Protein AF-0000000066611083 (afdb_homodimer)

Nearest PDB structures (foldseek):
  6bu6-assembly4_D  TM=9.508E-01  e=2.169E-50  Homo sapiens
  3op5-assembly1_A  TM=9.288E-01  e=1.811E-49  Homo sapiens
  6cnx-assembly4_D  TM=9.388E-01  e=3.991E-48  Homo sapiens
  3op5-assembly2_B  TM=9.155E-01  e=9.312E-49  Homo sapiens
  6cnx-assembly1_A  TM=9.307E-01  e=1.189E-47  Homo sapiens

Foldseek 3Di:
DDPDDDDDDDPPDPPQLPEDDDDDFQDWDAFPVRWIKTWHAWDDDDSFYTKTAMDGDDPDGRDPVRFKIKTKGFPPDQQVVQVVVLLVQQAAPVNQVVLCVVVVHPHAQEKHWDGWHWDDDPNTIMTMTMIGDFAQFQVVVCVVVVNADDPVVLVLVLVRVVRNLVRSVVSQKDQQEDARRQWTAHPVGRSHIHRHRSSLMDRQAVVHRGDDWDFDPVQACPYQLQQFALSSNRRTRDDSVRNVSSSVSRSCCNHPVGDPQVVCSVDSVSSSVVNVCVVPDPVVVVCVVPPPPPPPPPPPPD/DPPPPDPDDDPPDPPQLPEDDDDDFQDWDAFPVRWIKTWHAWDDDDSFYTKTQMDGDDPDGRDPVRFKIKTKGFPPDQQVVQVVVLLVQQAAPVNQVVLCVVVVHPHAQEKHWDGWHWDDDPRTIMTMTMIGDFAQFQVVVCVVVVNADDPVVLVLVLVRVVRNLVRSVVSQKDQQEDARRQWTAHPVGRSHIHRHRSSLMDRQAVVHRGDDFDFDPVQACPYQLQQFALSSNRRTRDDSVRNVSSSVSRSCCNHPVGDPQVVCSVDSVSSSVVNVCVVPDCVVVCCVVPPPPPDPPPPPPD

Organism: Homo sapiens (NCBI:txid9606)

Secondary structure (DSSP, 8-state):
---------------------PPPTT-EEE-TT--EEEEEEEEEE-SS-EEEEEEE--SSPPPTT-SEEEEEEETT-SHHHHHHHHHHHH--HHHHHHHHHHTT-S----PPEEEEEEEEETTEEEEEEEEE-EEEEHHHHHHHTTT---HHHHHHHHHHHHHHHHHHHHTTEE-S---GGGEEEESS-TT-EEE---TT-EESSGGG-PPP----GGGTT-S-TTT--HHHHTTPPP-HHHHHHHHHHHHHHHHHS--TTGGGTT-HHHHHHHHHHHHH--HHHHHHHS-GGGS-------/---------------------PPPTT-EEE-TT--EEEEEEEEEE-SS-EEEEEEE--SSPPPTT-SEEEEEEETT-SHHHHHHHHHHHH--HHHHHHHHHHHT-S----PPEEEEEEEEETTEEEEEEEEE-EEEEHHHHHHHTTT---HHHHHHHHHHHHHHHHHHHHTTEE-S---GGGEEEESS-TT-EEE---TT-EESSGGG-PPP----GGGTT-S-TTT--HHHHTTPPP-HHHHHHHHHHHHHHHHHS--TTGGGTT-HHHHHHHHHHHHH--HHHHHHHS-GGGS-------

pLDDT: mean 85.96, std 20.27, range [20.14, 98.5]

Solvent-accessible surface area (backbone atoms only — not comparable to full-atom values): 33162 Å² total; per-residue (Å²): 132,82,83,75,89,81,88,74,78,79,72,74,74,73,72,76,67,71,72,52,80,82,76,54,70,65,41,74,45,50,29,77,85,69,46,50,31,24,31,17,60,72,78,47,74,60,92,64,24,39,28,21,27,17,35,71,60,61,96,61,78,56,52,96,77,36,66,24,24,33,42,37,24,41,54,88,50,61,52,65,54,47,26,46,52,49,35,71,72,66,18,34,55,70,62,50,50,49,48,26,61,72,68,70,43,96,69,70,32,59,59,40,41,74,44,38,37,66,44,78,52,96,92,39,56,27,32,37,38,33,28,59,42,62,48,59,36,42,38,62,44,33,56,73,42,77,38,40,44,52,70,66,42,48,51,23,50,51,49,42,50,47,55,36,49,49,51,40,44,75,65,29,29,33,50,49,54,72,45,47,73,32,27,25,20,31,59,90,47,67,54,39,59,26,57,52,75,42,56,60,39,37,69,37,24,63,94,75,45,67,64,75,89,47,72,31,81,91,41,44,46,49,58,48,74,93,37,38,28,68,55,22,42,51,12,22,72,63,37,68,63,37,41,51,49,14,48,50,47,49,50,47,22,37,62,66,52,55,57,94,52,64,87,43,67,90,38,61,65,58,37,41,50,52,52,50,47,37,53,69,50,36,55,64,52,48,45,67,65,41,41,85,86,71,46,83,73,76,75,74,81,124,131,84,80,76,78,80,81,77,79,76,74,75,74,73,74,76,65,71,72,51,80,81,76,53,70,65,40,74,45,50,28,77,86,68,48,51,31,24,32,18,60,74,77,44,75,60,89,64,24,40,29,22,30,16,34,71,58,59,96,62,80,55,51,96,78,36,65,24,24,32,43,38,25,42,54,89,50,60,51,66,55,48,26,44,54,50,34,72,72,68,18,33,56,68,62,51,52,50,48,25,61,72,67,68,43,96,69,70,31,59,62,39,41,75,44,39,35,66,45,79,54,98,92,39,55,26,32,37,37,33,29,60,42,63,48,58,38,42,37,63,45,33,55,73,44,76,37,43,46,52,70,66,44,49,51,22,50,50,50,42,50,47,55,36,49,49,52,40,46,76,66,28,28,33,48,50,54,73,46,47,73,32,27,26,18,33,57,90,46,68,54,39,60,26,56,53,76,42,55,59,38,38,70,37,26,64,95,75,45,66,64,74,90,47,72,32,83,91,42,43,46,48,58,48,74,92,37,37,28,67,54,21,42,50,11,23,72,64,38,68,63,38,43,50,49,15,48,50,46,47,51,48,23,37,62,66,51,54,58,94,51,65,88,45,66,90,37,62,64,58,38,41,52,50,54,50,46,37,53,68,50,34,55,64,51,48,46,67,64,39,42,85,85,70,46,81,73,75,74,73,81,123

Sequence (604 aa):
MPRVKAAQAGRQSSAKRHLAEQFAVGEIITDMAKKEWKVGLPIGQGGFGCIYLADMNSSESVGSDAPCVVKVEPSDNGPLFTELKFYQRAAKPEQIQKWIRTRKLKYLGVPKYWGSGLHDKNGKSYRFMIMDRFGSDLQKIYEANAKRFSRKTVLQLSLRILDILEYIHEHEYVHGDIKASNLLLNYKNPDQVYLVDYGLAYRYCPEGVHKEYKEDPKRCHDGTIEFTSIDAHNGVAPSRRGDLEILGYCMIQWLTGHLPWEDNLKDPKYVRDSKIRYRENIASLMDKCFPEKNKPEAKERNMPRVKAAQAGRQSSAKRHLAEQFAVGEIITDMAKKEWKVGLPIGQGGFGCIYLADMNSSESVGSDAPCVVKVEPSDNGPLFTELKFYQRAAKPEQIQKWIRTRKLKYLGVPKYWGSGLHDKNGKSYRFMIMDRFGSDLQKIYEANAKRFSRKTVLQLSLRILDILEYIHEHEYVHGDIKASNLLLNYKNPDQVYLVDYGLAYRYCPEGVHKEYKEDPKRCHDGTIEFTSIDAHNGVAPSRRGDLEILGYCMIQWLTGHLPWEDNLKDPKYVRDSKIRYRENIASLMDKCFPEKNKPEAKERN

Structure (mmCIF, N/CA/C/O backbone):
data_AF-0000000066611083-model_v1
#
loop_
_entity.id
_entity.type
_entity.pdbx_description
1 polymer 'Serine/threonine-protein kinase VRK1'
#
loop_
_atom_site.group_PDB
_atom_site.id
_atom_site.type_symbol
_atom_site.label_atom_id
_atom_site.label_alt_id
_atom_site.label_comp_id
_atom_site.label_asym_id
_atom_site.label_entity_id
_atom_site.label_seq_id
_atom_site.pdbx_PDB_ins_code
_atom_site.Cartn_x
_atom_site.Cartn_y
_atom_site.Cartn_z
_atom_site.occupancy
_atom_site.B_iso_or_equiv
_atom_site.auth_seq_id
_atom_site.auth_comp_id
_atom_site.auth_asym_id
_atom_site.auth_atom_id
_atom_site.pdbx_PDB_model_num
ATOM 1 N N . MET A 1 1 ? 18.531 -20.719 46.531 1 24 1 MET A N 1
ATOM 2 C CA . MET A 1 1 ? 19.359 -21.5 45.625 1 24 1 MET A CA 1
ATOM 3 C C . MET A 1 1 ? 18.688 -21.672 44.25 1 24 1 MET A C 1
ATOM 5 O O . MET A 1 1 ? 17.641 -22.312 44.156 1 24 1 MET A O 1
ATOM 9 N N . PRO A 1 2 ? 18.594 -20.672 43.375 1 23.06 2 PRO A N 1
ATOM 10 C CA . PRO A 1 2 ? 17.469 -20.391 42.469 1 23.06 2 PRO A CA 1
ATOM 11 C C . PRO A 1 2 ? 17.391 -21.359 41.281 1 23.06 2 PRO A C 1
ATOM 13 O O . PRO A 1 2 ? 18.438 -21.688 40.688 1 23.06 2 PRO A O 1
ATOM 16 N N . ARG A 1 3 ? 16.469 -22.359 41.281 1 24.91 3 ARG A N 1
ATOM 17 C CA . ARG A 1 3 ? 16.281 -23.531 40.438 1 24.91 3 ARG A CA 1
ATOM 18 C C . ARG A 1 3 ? 16.25 -23.156 38.969 1 24.91 3 ARG A C 1
ATOM 20 O O . ARG A 1 3 ? 15.453 -22.312 38.562 1 24.91 3 ARG A O 1
ATOM 27 N N . VAL A 1 4 ? 17.328 -23.125 38.219 1 25.56 4 VAL A N 1
ATOM 28 C CA . VAL A 1 4 ? 17.75 -22.922 36.844 1 25.56 4 VAL A CA 1
ATOM 29 C C . VAL A 1 4 ? 16.875 -23.75 35.906 1 25.56 4 VAL A C 1
ATOM 31 O O . VAL A 1 4 ? 16.734 -24.969 36.094 1 25.56 4 VAL A O 1
ATOM 34 N N . LYS A 1 5 ? 15.773 -23.156 35.344 1 24.45 5 LYS A N 1
ATOM 35 C CA . LYS A 1 5 ? 14.734 -23.797 34.531 1 24.45 5 LYS A CA 1
ATOM 36 C C . LYS A 1 5 ? 15.328 -24.859 33.625 1 24.45 5 LYS A C 1
ATOM 38 O O . LYS A 1 5 ? 16.344 -24.625 32.969 1 24.45 5 LYS A O 1
ATOM 43 N N . ALA A 1 6 ? 14.992 -26.25 33.656 1 24.59 6 ALA A N 1
ATOM 44 C CA . ALA A 1 6 ? 14.812 -27.625 33.188 1 24.59 6 ALA A CA 1
ATOM 45 C C . ALA A 1 6 ? 14.461 -27.672 31.719 1 24.59 6 ALA A C 1
ATOM 47 O O . ALA A 1 6 ? 13.68 -26.844 31.234 1 24.59 6 ALA A O 1
ATOM 48 N N . ALA A 1 7 ? 15.094 -28.5 30.781 1 29.45 7 ALA A N 1
ATOM 49 C CA . ALA A 1 7 ? 15.508 -29.094 29.516 1 29.45 7 ALA A CA 1
ATOM 50 C C . ALA A 1 7 ? 14.312 -29.672 28.766 1 29.45 7 ALA A C 1
ATOM 52 O O . ALA A 1 7 ? 13.805 -30.734 29.141 1 29.45 7 ALA A O 1
ATOM 53 N N . GLN A 1 8 ? 13.297 -28.859 28.406 1 24.3 8 GLN A N 1
ATOM 54 C CA . GLN A 1 8 ? 11.883 -29.125 28.188 1 24.3 8 GLN A CA 1
ATOM 55 C C . GLN A 1 8 ? 11.695 -30.375 27.328 1 24.3 8 GLN A C 1
ATOM 57 O O . GLN A 1 8 ? 12.602 -30.781 26.594 1 24.3 8 GLN A O 1
ATOM 62 N N . ALA A 1 9 ? 10.633 -31.156 27.391 1 26.11 9 ALA A N 1
ATOM 63 C CA . ALA A 1 9 ? 10.07 -32.406 26.906 1 26.11 9 ALA A CA 1
ATOM 64 C C . ALA A 1 9 ? 10.133 -32.5 25.391 1 26.11 9 ALA A C 1
ATOM 66 O O . ALA A 1 9 ? 10.055 -31.484 24.703 1 26.11 9 ALA A O 1
ATOM 67 N N . GLY A 1 10 ? 10.633 -33.562 24.812 1 25.47 10 GLY A N 1
ATOM 68 C CA . GLY A 1 10 ? 10.875 -34.031 23.453 1 25.47 10 GLY A CA 1
ATOM 69 C C . GLY A 1 10 ? 9.773 -33.625 22.484 1 25.47 10 GLY A C 1
ATOM 70 O O . GLY A 1 10 ? 8.625 -34.031 22.656 1 25.47 10 GLY A O 1
ATOM 71 N N . ARG A 1 11 ? 9.664 -32.438 22.125 1 31.27 11 ARG A N 1
ATOM 72 C CA . ARG A 1 11 ? 8.711 -32.094 21.078 1 31.27 11 ARG A CA 1
ATOM 73 C C . ARG A 1 11 ? 8.508 -33.25 20.109 1 31.27 11 ARG A C 1
ATOM 75 O O . ARG A 1 11 ? 9.477 -33.812 19.594 1 31.27 11 ARG A O 1
ATOM 82 N N . GLN A 1 12 ? 7.441 -34.031 20.312 1 28.58 12 GLN A N 1
ATOM 83 C CA . GLN A 1 12 ? 7.07 -35.156 19.453 1 28.58 12 GLN A CA 1
ATOM 84 C C . GLN A 1 12 ? 7.48 -34.875 18 1 28.58 12 GLN A C 1
ATOM 86 O O . GLN A 1 12 ? 7.441 -33.75 17.547 1 28.58 12 GLN A O 1
ATOM 91 N N . SER A 1 13 ? 8.398 -35.562 17.359 1 31.08 13 SER A N 1
ATOM 92 C CA . SER A 1 13 ? 8.797 -35.719 15.961 1 31.08 13 SER A CA 1
ATOM 93 C C . SER A 1 13 ? 7.637 -35.406 15.016 1 31.08 13 SER A C 1
ATOM 95 O O . SER A 1 13 ? 6.543 -35.969 15.172 1 31.08 13 SER A O 1
ATOM 97 N N . SER A 1 14 ? 7.441 -34.188 14.648 1 35.97 14 SER A N 1
ATOM 98 C CA . SER A 1 14 ? 6.504 -33.844 13.578 1 35.97 14 SER A CA 1
ATOM 99 C C . SER A 1 14 ? 6.332 -35.031 12.617 1 35.97 14 SER A C 1
ATOM 101 O O . SER A 1 14 ? 7.309 -35.688 12.242 1 35.97 14 SER A O 1
ATOM 103 N N . ALA A 1 15 ? 5.27 -35.812 12.656 1 37.72 15 ALA A N 1
ATOM 104 C CA . ALA A 1 15 ? 4.922 -36.906 11.75 1 37.72 15 ALA A CA 1
ATOM 105 C C . ALA A 1 15 ? 5.508 -36.656 10.359 1 37.72 15 ALA A C 1
ATOM 107 O O . ALA A 1 15 ? 5.5 -35.531 9.852 1 37.72 15 ALA A O 1
ATOM 108 N N . LYS A 1 16 ? 6.484 -37.375 9.898 1 39.91 16 LYS A N 1
ATOM 109 C CA . LYS A 1 16 ? 6.992 -37.562 8.539 1 39.91 16 LYS A CA 1
ATOM 110 C C . LYS A 1 16 ? 5.922 -37.219 7.504 1 39.91 16 LYS A C 1
ATOM 112 O O . LYS A 1 16 ? 4.926 -37.938 7.379 1 39.91 16 LYS A O 1
ATOM 117 N N . ARG A 1 17 ? 5.582 -35.969 7.379 1 47.53 17 ARG A N 1
ATOM 118 C CA . ARG A 1 17 ? 4.727 -35.562 6.266 1 47.53 17 ARG A CA 1
ATOM 119 C C . ARG A 1 17 ? 5.051 -36.375 5.012 1 47.53 17 ARG A C 1
ATOM 121 O O . ARG A 1 17 ? 6.195 -36.406 4.562 1 47.53 17 ARG A O 1
ATOM 128 N N . HIS A 1 18 ? 4.504 -37.562 4.945 1 48.75 18 HIS A N 1
ATOM 129 C CA . HIS A 1 18 ? 4.703 -38.5 3.863 1 48.75 18 HIS A CA 1
ATOM 130 C C . HIS A 1 18 ? 4.652 -37.812 2.502 1 48.75 18 HIS A C 1
ATOM 132 O O . HIS A 1 18 ? 3.74 -37.031 2.23 1 48.75 18 HIS A O 1
ATOM 138 N N . LEU A 1 19 ? 5.863 -37.562 1.979 1 54.25 19 LEU A N 1
ATOM 139 C CA . LEU A 1 19 ? 5.953 -37.156 0.579 1 54.25 19 LEU A CA 1
ATOM 140 C C . LEU A 1 19 ? 4.945 -37.938 -0.268 1 54.25 19 LEU A C 1
ATOM 142 O O . LEU A 1 19 ? 4.727 -39.125 -0.052 1 54.25 19 LEU A O 1
ATOM 146 N N . ALA A 1 20 ? 4.016 -37.188 -0.896 1 61.66 20 ALA A N 1
ATOM 147 C CA . ALA A 1 20 ? 3.033 -37.75 -1.824 1 61.66 20 ALA A CA 1
ATOM 148 C C . ALA A 1 20 ? 3.68 -38.719 -2.789 1 61.66 20 ALA A C 1
ATOM 150 O O . ALA A 1 20 ? 4.859 -38.594 -3.129 1 61.66 20 ALA A O 1
ATOM 151 N N . GLU A 1 21 ? 3.158 -39.875 -2.814 1 75.12 21 GLU A N 1
ATOM 152 C CA . GLU A 1 21 ? 3.445 -40.75 -3.945 1 75.12 21 GLU A CA 1
ATOM 153 C C . GLU A 1 21 ? 3.512 -39.969 -5.25 1 75.12 21 GLU A C 1
ATOM 155 O O . GLU A 1 21 ? 2.762 -39 -5.445 1 75.12 21 GLU A O 1
ATOM 160 N N . GLN A 1 22 ? 4.551 -40.281 -6.07 1 85.19 22 GLN A N 1
ATOM 161 C CA . GLN A 1 22 ? 4.711 -39.625 -7.355 1 85.19 22 GLN A CA 1
ATOM 162 C C . GLN A 1 22 ? 3.682 -40.125 -8.367 1 85.19 22 GLN A C 1
ATOM 164 O O . GLN A 1 22 ? 3.4 -41.312 -8.438 1 85.19 22 GLN A O 1
ATOM 169 N N . PHE A 1 23 ? 3.057 -39.25 -8.992 1 92.38 23 PHE A N 1
ATOM 170 C CA . PHE A 1 23 ? 2.141 -39.594 -10.07 1 92.38 23 PHE A CA 1
ATOM 171 C C . PHE A 1 23 ? 2.912 -39.938 -11.336 1 92.38 23 PHE A C 1
ATOM 173 O O . PHE A 1 23 ? 3.928 -39.312 -11.648 1 92.38 23 PHE A O 1
ATOM 180 N N . ALA A 1 24 ? 2.426 -40.938 -12 1 92.38 24 ALA A N 1
ATOM 181 C CA . ALA A 1 24 ? 3.088 -41.375 -13.227 1 92.38 24 ALA A CA 1
ATOM 182 C C . ALA A 1 24 ? 2.768 -40.438 -14.383 1 92.38 24 ALA A C 1
ATOM 184 O O . ALA A 1 24 ? 1.647 -39.938 -14.492 1 92.38 24 ALA A O 1
ATOM 185 N N . VAL A 1 25 ? 3.781 -40.281 -15.227 1 95.06 25 VAL A N 1
ATOM 186 C CA . VAL A 1 25 ? 3.535 -39.562 -16.469 1 95.06 25 VAL A CA 1
ATOM 187 C C . VAL A 1 25 ? 2.422 -40.281 -17.25 1 95.06 25 VAL A C 1
ATOM 189 O O . VAL A 1 25 ? 2.432 -41.5 -17.406 1 95.06 25 VAL A O 1
ATOM 192 N N . GLY A 1 26 ? 1.45 -39.469 -17.672 1 96.06 26 GLY A N 1
ATOM 193 C CA . GLY A 1 26 ? 0.343 -40 -18.422 1 96.06 26 GLY A CA 1
ATOM 194 C C . GLY A 1 26 ? -0.871 -40.312 -17.578 1 96.06 26 GLY A C 1
ATOM 195 O O . GLY A 1 26 ? -1.943 -40.625 -18.094 1 96.06 26 GLY A O 1
ATOM 196 N N . GLU A 1 27 ? -0.659 -40.25 -16.281 1 95.75 27 GLU A N 1
ATOM 197 C CA . GLU A 1 27 ? -1.79 -40.5 -15.391 1 95.75 27 GLU A CA 1
ATOM 198 C C . GLU A 1 27 ? -2.912 -39.469 -15.641 1 95.75 27 GLU A C 1
ATOM 200 O O . GLU A 1 27 ? -2.656 -38.312 -15.852 1 95.75 27 GLU A O 1
ATOM 205 N N . ILE A 1 28 ? -4.133 -40.031 -15.68 1 97.19 28 ILE A N 1
ATOM 206 C CA . ILE A 1 28 ? -5.289 -39.188 -15.953 1 97.19 28 ILE A CA 1
ATOM 207 C C . ILE A 1 28 ? -6.012 -38.875 -14.641 1 97.19 28 ILE A C 1
ATOM 209 O O . ILE A 1 28 ? -6.297 -39.75 -13.844 1 97.19 28 ILE A O 1
ATOM 213 N N . ILE A 1 29 ? -6.281 -37.625 -14.406 1 96.94 29 ILE A N 1
ATOM 214 C CA . ILE A 1 29 ? -7.047 -37.188 -13.242 1 96.94 29 ILE A CA 1
ATOM 215 C C . ILE A 1 29 ? -8.266 -36.406 -13.695 1 96.94 29 ILE A C 1
ATOM 217 O O . ILE A 1 29 ? -8.227 -35.719 -14.727 1 96.94 29 ILE A O 1
ATOM 221 N N . THR A 1 30 ? -9.312 -36.469 -12.945 1 97.94 30 THR A N 1
ATOM 222 C CA . THR A 1 30 ? -10.578 -35.812 -13.297 1 97.94 30 THR A CA 1
ATOM 223 C C . THR A 1 30 ? -10.961 -34.781 -12.25 1 97.94 30 THR A C 1
ATOM 225 O O . THR A 1 30 ? -10.992 -35.062 -11.055 1 97.94 30 THR A O 1
ATOM 228 N N . ASP A 1 31 ? -11.203 -33.625 -12.742 1 97.69 31 ASP A N 1
ATOM 229 C CA . ASP A 1 31 ? -11.516 -32.562 -11.789 1 97.69 31 ASP A CA 1
ATOM 230 C C . ASP A 1 31 ? -13 -32.531 -11.445 1 97.69 31 ASP A C 1
ATOM 232 O O . ASP A 1 31 ? -13.758 -33.406 -11.898 1 97.69 31 ASP A O 1
ATOM 236 N N . MET A 1 32 ? -13.477 -31.609 -10.625 1 96.19 32 MET A N 1
ATOM 237 C CA . MET A 1 32 ? -14.844 -31.547 -10.109 1 96.19 32 MET A CA 1
ATOM 238 C C . MET A 1 32 ? -15.836 -31.234 -11.219 1 96.19 32 MET A C 1
ATOM 240 O O . MET A 1 32 ? -17.031 -31.516 -11.102 1 96.19 32 MET A O 1
ATOM 244 N N . ALA A 1 33 ? -15.383 -30.609 -12.273 1 95.88 33 ALA A N 1
ATOM 245 C CA . ALA A 1 33 ? -16.234 -30.297 -13.422 1 95.88 33 ALA A CA 1
ATOM 246 C C . ALA A 1 33 ? -16.219 -31.438 -14.438 1 95.88 33 ALA A C 1
ATOM 248 O O . ALA A 1 33 ? -16.688 -31.266 -15.57 1 95.88 33 ALA A O 1
ATOM 249 N N . LYS A 1 34 ? -15.547 -32.5 -14.125 1 96.31 34 LYS A N 1
ATOM 250 C CA . LYS A 1 34 ? -15.5 -33.75 -14.922 1 96.31 34 LYS A CA 1
ATOM 251 C C . LYS A 1 34 ? -14.57 -33.562 -16.125 1 96.31 34 LYS A C 1
ATOM 253 O O . LYS A 1 34 ? -14.68 -34.312 -17.109 1 96.31 34 LYS A O 1
ATOM 258 N N . LYS A 1 35 ? -13.773 -32.594 -16.047 1 96.75 35 LYS A N 1
ATOM 259 C CA . LYS A 1 35 ? -12.719 -32.469 -17.047 1 96.75 35 LYS A CA 1
ATOM 260 C C . LYS A 1 35 ? -11.539 -33.375 -16.734 1 96.75 35 LYS A C 1
ATOM 262 O O . LYS A 1 35 ? -11.148 -33.5 -15.57 1 96.75 35 LYS A O 1
ATOM 267 N N . GLU A 1 36 ? -11.031 -34 -17.797 1 97.75 36 GLU A N 1
ATOM 268 C CA . GLU A 1 36 ? -9.898 -34.906 -17.625 1 97.75 36 GLU A CA 1
ATOM 269 C C . GLU A 1 36 ? -8.578 -34.219 -17.953 1 97.75 36 GLU A C 1
ATOM 271 O O . GLU A 1 36 ? -8.477 -33.531 -18.969 1 97.75 36 GLU A O 1
ATOM 276 N N . TRP A 1 37 ? -7.664 -34.406 -17.094 1 97.75 37 TRP A N 1
ATOM 277 C CA . TRP A 1 37 ? -6.324 -33.875 -17.25 1 97.75 37 TRP A CA 1
ATOM 278 C C . TRP A 1 37 ? -5.277 -34.969 -17.25 1 97.75 37 TRP A C 1
ATOM 280 O O . TRP A 1 37 ? -5.422 -35.969 -16.562 1 97.75 37 TRP A O 1
ATOM 290 N N . LYS A 1 38 ? -4.242 -34.75 -18.031 1 98.06 38 LYS A N 1
ATOM 291 C CA . LYS A 1 38 ? -3.115 -35.656 -18.094 1 98.06 38 LYS A CA 1
ATOM 292 C C . LYS A 1 38 ? -1.892 -35.094 -17.391 1 98.06 38 LYS A C 1
ATOM 294 O O . LYS A 1 38 ? -1.544 -33.938 -17.594 1 98.06 38 LYS A O 1
ATOM 299 N N . VAL A 1 39 ? -1.293 -35.938 -16.594 1 97.12 39 VAL A N 1
ATOM 300 C CA . VAL A 1 39 ? -0.137 -35.531 -15.797 1 97.12 39 VAL A CA 1
ATOM 301 C C . VAL A 1 39 ? 1.141 -35.75 -16.609 1 97.12 39 VAL A C 1
ATOM 303 O O . VAL A 1 39 ? 1.299 -36.75 -17.281 1 97.12 39 VAL A O 1
ATOM 306 N N . GLY A 1 40 ? 1.99 -34.719 -16.562 1 96.81 40 GLY A N 1
ATOM 307 C CA . GLY A 1 40 ? 3.291 -34.781 -17.203 1 96.81 40 GLY A CA 1
ATOM 308 C C . GLY A 1 40 ? 4.438 -34.938 -16.219 1 96.81 40 GLY A C 1
ATOM 309 O O . GLY A 1 40 ? 4.285 -35.562 -15.172 1 96.81 40 GLY A O 1
ATOM 310 N N . LEU A 1 41 ? 5.621 -34.5 -16.625 1 95.5 41 LEU A N 1
ATOM 311 C CA . LEU A 1 41 ? 6.828 -34.594 -15.805 1 95.5 41 LEU A CA 1
ATOM 312 C C . LEU A 1 41 ? 6.73 -33.688 -14.578 1 95.5 41 LEU A C 1
ATOM 314 O O . LEU A 1 41 ? 6.172 -32.594 -14.648 1 95.5 41 LEU A O 1
ATOM 318 N N . PRO A 1 42 ? 7.27 -34.156 -13.469 1 94.25 42 PRO A N 1
ATOM 319 C CA . PRO A 1 42 ? 7.348 -33.281 -12.289 1 94.25 42 PRO A CA 1
ATOM 320 C C . PRO A 1 42 ? 8.289 -32.094 -12.492 1 94.25 42 PRO A C 1
ATOM 322 O O . PRO A 1 42 ? 9.359 -32.25 -13.094 1 94.25 42 PRO A O 1
ATOM 325 N N . ILE A 1 43 ? 7.891 -30.938 -12.078 1 92.19 43 ILE A N 1
ATOM 326 C CA . ILE A 1 43 ? 8.742 -29.766 -12.258 1 92.19 43 ILE A CA 1
ATOM 327 C C . ILE A 1 43 ? 9.055 -29.141 -10.906 1 92.19 43 ILE A C 1
ATOM 329 O O . ILE A 1 43 ? 9.805 -28.156 -10.828 1 92.19 43 ILE A O 1
ATOM 333 N N . GLY A 1 44 ? 8.484 -29.578 -9.883 1 87.44 44 GLY A N 1
ATOM 334 C CA . GLY A 1 44 ? 8.758 -29.062 -8.547 1 87.44 44 GLY A CA 1
ATOM 335 C C . GLY A 1 44 ? 8.281 -29.984 -7.441 1 87.44 44 GLY A C 1
ATOM 336 O O . GLY A 1 44 ? 7.363 -30.781 -7.645 1 87.44 44 GLY A O 1
ATOM 337 N N . GLN A 1 45 ? 9.055 -29.906 -6.363 1 82.38 45 GLN A N 1
ATOM 338 C CA . GLN A 1 45 ? 8.688 -30.672 -5.176 1 82.38 45 GLN A CA 1
ATOM 339 C C . GLN A 1 45 ? 8.836 -29.828 -3.912 1 82.38 45 GLN A C 1
ATOM 341 O O . GLN A 1 45 ? 9.828 -29.125 -3.74 1 82.38 45 GLN A O 1
ATOM 346 N N . GLY A 1 46 ? 7.668 -29.562 -3.289 1 68.81 46 GLY A N 1
ATOM 347 C CA . GLY A 1 46 ? 7.777 -28.875 -2.012 1 68.81 46 GLY A CA 1
ATOM 348 C C . GLY A 1 46 ? 7.461 -29.766 -0.827 1 68.81 46 GLY A C 1
ATOM 349 O O . GLY A 1 46 ? 7.34 -30.984 -0.979 1 68.81 46 GLY A O 1
ATOM 350 N N . GLY A 1 47 ? 7.441 -29.203 0.453 1 62.84 47 GLY A N 1
ATOM 351 C CA . GLY A 1 47 ? 7.207 -29.938 1.688 1 62.84 47 GLY A CA 1
ATOM 352 C C . GLY A 1 47 ? 5.836 -30.578 1.75 1 62.84 47 GLY A C 1
ATOM 353 O O . GLY A 1 47 ? 5.633 -31.547 2.488 1 62.84 47 GLY A O 1
ATOM 354 N N . PHE A 1 48 ? 4.965 -30.125 0.865 1 68.06 48 PHE A N 1
ATOM 355 C CA . PHE A 1 48 ? 3.602 -30.609 1.048 1 68.06 48 PHE A CA 1
ATOM 356 C C . PHE A 1 48 ? 3.15 -31.422 -0.158 1 68.06 48 PHE A C 1
ATOM 358 O O . PHE A 1 48 ? 2.137 -32.125 -0.098 1 68.06 48 PHE A O 1
ATOM 365 N N . GLY A 1 49 ? 3.863 -31.25 -1.255 1 81.62 49 GLY A N 1
ATOM 366 C CA . GLY A 1 49 ? 3.422 -31.969 -2.434 1 81.62 49 GLY A CA 1
ATOM 367 C C . GLY A 1 49 ? 4.312 -31.75 -3.641 1 81.62 49 GLY A C 1
ATOM 368 O O . GLY A 1 49 ? 5.512 -31.5 -3.496 1 81.62 49 GLY A O 1
ATOM 369 N N . CYS A 1 50 ? 3.76 -32.188 -4.777 1 90.31 50 CYS A N 1
ATOM 370 C CA . CYS A 1 50 ? 4.508 -32.125 -6.027 1 90.31 50 CYS A CA 1
ATOM 371 C C . CYS A 1 50 ? 3.752 -31.312 -7.082 1 90.31 50 CYS A C 1
ATOM 373 O O . CYS A 1 50 ? 2.527 -31.203 -7.02 1 90.31 50 CYS A O 1
ATOM 375 N N . ILE A 1 51 ? 4.535 -30.75 -7.934 1 94.06 51 ILE A N 1
ATOM 376 C CA . ILE A 1 51 ? 3.986 -30.031 -9.07 1 94.06 51 ILE A CA 1
ATOM 377 C C . ILE A 1 51 ? 4.395 -30.719 -10.367 1 94.06 51 ILE A C 1
ATOM 379 O O . ILE A 1 51 ? 5.57 -31.031 -10.57 1 94.06 51 ILE A O 1
ATOM 383 N N . TYR A 1 52 ? 3.42 -30.984 -11.211 1 96.38 52 TYR A N 1
ATOM 384 C CA . TYR A 1 52 ? 3.656 -31.656 -12.484 1 96.38 52 TYR A CA 1
ATOM 385 C C . TYR A 1 52 ? 3.186 -30.781 -13.648 1 96.38 52 TYR A C 1
ATOM 387 O O . TYR A 1 52 ? 2.26 -29.984 -13.5 1 96.38 52 TYR A O 1
ATOM 395 N N . LEU A 1 53 ? 3.838 -30.969 -14.75 1 97 53 LEU A N 1
ATOM 396 C CA . LEU A 1 53 ? 3.227 -30.469 -15.977 1 97 53 LEU A CA 1
ATOM 397 C C . LEU A 1 53 ? 1.867 -31.109 -16.203 1 97 53 LEU A C 1
ATOM 399 O O . LEU A 1 53 ? 1.633 -32.25 -15.781 1 97 53 LEU A O 1
ATOM 403 N N . ALA A 1 54 ? 1.025 -30.375 -16.844 1 97.62 54 ALA A N 1
ATOM 404 C CA . ALA A 1 54 ? -0.307 -30.922 -17.094 1 97.62 54 ALA A CA 1
ATOM 405 C C . ALA A 1 54 ? -0.921 -30.328 -18.344 1 97.62 54 ALA A C 1
ATOM 407 O O . ALA A 1 54 ? -0.605 -29.188 -18.719 1 97.62 54 ALA A O 1
ATOM 408 N N . ASP A 1 55 ? -1.735 -31.078 -18.953 1 97 55 ASP A N 1
ATOM 409 C CA . ASP A 1 55 ? -2.535 -30.656 -20.094 1 97 55 ASP A CA 1
ATOM 410 C C . ASP A 1 55 ? -3.879 -31.375 -20.125 1 97 55 ASP A C 1
ATOM 412 O O . ASP A 1 55 ? -4.066 -32.375 -19.438 1 97 55 ASP A O 1
ATOM 416 N N . MET A 1 56 ? -4.805 -30.766 -20.875 1 95.12 56 MET A N 1
ATOM 417 C CA . MET A 1 56 ? -6.059 -31.484 -21.078 1 95.12 56 MET A CA 1
ATOM 418 C C . MET A 1 56 ? -5.812 -32.844 -21.703 1 95.12 56 MET A C 1
ATOM 420 O O . MET A 1 56 ? -4.957 -32.969 -22.594 1 95.12 56 MET A O 1
ATOM 424 N N . ASN A 1 57 ? -6.637 -33.719 -21.25 1 92.31 57 ASN A N 1
ATOM 425 C CA . ASN A 1 57 ? -6.438 -35.062 -21.766 1 92.31 57 ASN A CA 1
ATOM 426 C C . ASN A 1 57 ? -6.668 -35.125 -23.266 1 92.31 57 ASN A C 1
ATOM 428 O O . ASN A 1 57 ? -7.676 -34.625 -23.766 1 92.31 57 ASN A O 1
ATOM 432 N N . SER A 1 58 ? -5.699 -35.625 -23.891 1 88.69 58 SER A N 1
ATOM 433 C CA . SER A 1 58 ? -5.734 -35.875 -25.328 1 88.69 58 SER A CA 1
ATOM 434 C C . SER A 1 58 ? -4.895 -37.094 -25.703 1 88.69 58 SER A C 1
ATOM 436 O O . SER A 1 58 ? -4.391 -37.812 -24.828 1 88.69 58 SER A O 1
ATOM 438 N N . SER A 1 59 ? -4.859 -37.406 -26.969 1 86.62 59 SER A N 1
ATOM 439 C CA . SER A 1 59 ? -4.086 -38.562 -27.438 1 86.62 59 SER A CA 1
ATOM 440 C C . SER A 1 59 ? -2.588 -38.281 -27.312 1 86.62 59 SER A C 1
ATOM 442 O O . SER A 1 59 ? -1.789 -39.219 -27.297 1 86.62 59 SER A O 1
ATOM 444 N N . GLU A 1 60 ? -2.273 -37.156 -27.156 1 89.19 60 GLU A N 1
ATOM 445 C CA . GLU A 1 60 ? -0.86 -36.781 -27.109 1 89.19 60 GLU A CA 1
ATOM 446 C C . GLU A 1 60 ? -0.337 -36.781 -25.672 1 89.19 60 GLU A C 1
ATOM 448 O O . GLU A 1 60 ? -1.108 -36.594 -24.734 1 89.19 60 GLU A O 1
ATOM 453 N N . SER A 1 61 ? 0.949 -37.094 -25.625 1 91.44 61 SER A N 1
ATOM 454 C CA . SER A 1 61 ? 1.607 -36.938 -24.328 1 91.44 61 SER A CA 1
ATOM 455 C C . SER A 1 61 ? 1.742 -35.5 -23.922 1 91.44 61 SER A C 1
ATOM 457 O O . SER A 1 61 ? 1.718 -34.594 -24.781 1 91.44 61 SER A O 1
ATOM 459 N N . VAL A 1 62 ? 1.864 -35.281 -22.609 1 95.38 62 VAL A N 1
ATOM 460 C CA . VAL A 1 62 ? 2.064 -33.938 -22.094 1 95.38 62 VAL A CA 1
ATOM 461 C C . VAL A 1 62 ? 3.484 -33.469 -22.406 1 95.38 62 VAL A C 1
ATOM 463 O O . VAL A 1 62 ? 4.457 -34.094 -21.969 1 95.38 62 VAL A O 1
ATOM 466 N N . GLY A 1 63 ? 3.611 -32.438 -23.172 1 92.06 63 GLY A N 1
ATOM 467 C CA . GLY A 1 63 ? 4.91 -31.938 -23.594 1 92.06 63 GLY A CA 1
ATOM 468 C C . GLY A 1 63 ? 5.562 -31.047 -22.562 1 92.06 63 GLY A C 1
ATOM 469 O O . GLY A 1 63 ? 4.93 -30.641 -21.578 1 92.06 63 GLY A O 1
ATOM 470 N N . SER A 1 64 ? 6.852 -30.734 -22.844 1 91.62 64 SER A N 1
ATOM 471 C CA . SER A 1 64 ? 7.609 -29.828 -21.969 1 91.62 64 SER A CA 1
ATOM 472 C C . SER A 1 64 ? 7.059 -28.406 -22.031 1 91.62 64 SER A C 1
ATOM 474 O O . SER A 1 64 ? 7.34 -27.594 -21.141 1 91.62 64 SER A O 1
ATOM 476 N N . ASP A 1 65 ? 6.336 -28.094 -23 1 91.44 65 ASP A N 1
ATOM 477 C CA . ASP A 1 65 ? 5.773 -26.766 -23.172 1 91.44 65 ASP A CA 1
ATOM 478 C C . ASP A 1 65 ? 4.305 -26.719 -22.75 1 91.44 65 ASP A C 1
ATOM 480 O O . ASP A 1 65 ? 3.551 -25.859 -23.172 1 91.44 65 ASP A O 1
ATOM 484 N N . ALA A 1 66 ? 3.943 -27.703 -21.938 1 95.19 66 ALA A N 1
ATOM 485 C CA . ALA A 1 66 ? 2.562 -27.75 -21.453 1 95.19 66 ALA A CA 1
ATOM 486 C C . ALA A 1 66 ? 2.141 -26.422 -20.844 1 95.19 66 ALA A C 1
ATOM 488 O O . ALA A 1 66 ? 2.912 -25.781 -20.125 1 95.19 66 ALA A O 1
ATOM 489 N N . PRO A 1 67 ? 0.957 -25.984 -21.109 1 94.19 67 PRO A N 1
ATOM 490 C CA . PRO A 1 67 ? 0.506 -24.656 -20.672 1 94.19 67 PRO A CA 1
ATOM 491 C C . PRO A 1 67 ? 0.117 -24.625 -19.203 1 94.19 67 PRO A C 1
ATOM 493 O O . PRO A 1 67 ? 0.033 -23.547 -18.609 1 94.19 67 PRO A O 1
ATOM 496 N N . CYS A 1 68 ? -0.128 -25.828 -18.625 1 96.88 68 CYS A N 1
ATOM 497 C CA . CYS A 1 68 ? -0.626 -25.859 -17.25 1 96.88 68 CYS A CA 1
ATOM 498 C C . CYS A 1 68 ? 0.261 -26.734 -16.375 1 96.88 68 CYS A C 1
ATOM 500 O O . CYS A 1 68 ? 1.104 -27.484 -16.891 1 96.88 68 CYS A O 1
ATOM 502 N N . VAL A 1 69 ? 0.057 -26.547 -15.055 1 96.75 69 VAL A N 1
ATOM 503 C CA . VAL A 1 69 ? 0.642 -27.453 -14.062 1 96.75 69 VAL A CA 1
ATOM 504 C C . VAL A 1 69 ? -0.447 -27.953 -13.125 1 96.75 69 VAL A C 1
ATOM 506 O O . VAL A 1 69 ? -1.531 -27.375 -13.047 1 96.75 69 VAL A O 1
ATOM 509 N N . VAL A 1 70 ? -0.138 -29.047 -12.508 1 96.56 70 VAL A N 1
ATOM 510 C CA . VAL A 1 70 ? -1.005 -29.594 -11.461 1 96.56 70 VAL A CA 1
ATOM 511 C C . VAL A 1 70 ? -0.235 -29.672 -10.148 1 96.56 70 VAL A C 1
ATOM 513 O O . VAL A 1 70 ? 0.855 -30.25 -10.094 1 96.56 70 VAL A O 1
ATOM 516 N N . LYS A 1 71 ? -0.77 -29 -9.164 1 94.31 71 LYS A N 1
ATOM 517 C CA . LYS A 1 71 ? -0.278 -29.141 -7.797 1 94.31 71 LYS A CA 1
ATOM 518 C C . LYS A 1 71 ? -1.015 -30.25 -7.059 1 94.31 71 LYS A C 1
ATOM 520 O O . LYS A 1 71 ? -2.246 -30.266 -7.008 1 94.31 71 LYS A O 1
ATOM 525 N N . VAL A 1 72 ? -0.217 -31.188 -6.469 1 94.06 72 VAL A N 1
ATOM 526 C CA . VAL A 1 72 ? -0.816 -32.344 -5.828 1 94.06 72 VAL A CA 1
ATOM 527 C C . VAL A 1 72 ? -0.311 -32.469 -4.395 1 94.06 72 VAL A C 1
ATOM 529 O O . VAL A 1 72 ? 0.89 -32.344 -4.137 1 94.06 72 VAL A O 1
ATOM 532 N N . GLU A 1 73 ? -1.28 -32.656 -3.514 1 91.62 73 GLU A N 1
ATOM 533 C CA . GLU A 1 73 ? -0.948 -32.906 -2.113 1 91.62 73 GLU A CA 1
ATOM 534 C C . GLU A 1 73 ? -1.901 -33.938 -1.495 1 91.62 73 GLU A C 1
ATOM 536 O O . GLU A 1 73 ? -3.055 -34.031 -1.914 1 91.62 73 GLU A O 1
ATOM 541 N N . PRO A 1 74 ? -1.329 -34.625 -0.527 1 90.25 74 PRO A N 1
ATOM 542 C CA . PRO A 1 74 ? -2.273 -35.469 0.198 1 90.25 74 PRO A CA 1
ATOM 543 C C . PRO A 1 74 ? -3.475 -34.719 0.735 1 90.25 74 PRO A C 1
ATOM 545 O O . PRO A 1 74 ? -3.328 -33.562 1.189 1 90.25 74 PRO A O 1
ATOM 548 N N . SER A 1 75 ? -4.602 -35.344 0.727 1 88.88 75 SER A N 1
ATOM 549 C CA . SER A 1 75 ? -5.848 -34.656 1.04 1 88.88 75 SER A CA 1
ATOM 550 C C . SER A 1 75 ? -5.879 -34.188 2.494 1 88.88 75 SER A C 1
ATOM 552 O O . SER A 1 75 ? -6.57 -33.219 2.836 1 88.88 75 SER A O 1
ATOM 554 N N . ASP A 1 76 ? -5.133 -34.812 3.311 1 85.12 76 ASP A N 1
ATOM 555 C CA . ASP A 1 76 ? -5.152 -34.469 4.73 1 85.12 76 ASP A CA 1
ATOM 556 C C . ASP A 1 76 ? -4.254 -33.281 5.031 1 85.12 76 ASP A C 1
ATOM 558 O O . ASP A 1 76 ? -4.246 -32.781 6.152 1 85.12 76 ASP A O 1
ATOM 562 N N . ASN A 1 77 ? -3.523 -32.938 3.898 1 79.62 77 ASN A N 1
ATOM 563 C CA . ASN A 1 77 ? -2.662 -31.781 4.078 1 79.62 77 ASN A CA 1
ATOM 564 C C . ASN A 1 77 ? -3.453 -30.469 3.973 1 79.62 77 ASN A C 1
ATOM 566 O O . ASN A 1 77 ? -4.383 -30.375 3.168 1 79.62 77 ASN A O 1
ATOM 570 N N . GLY A 1 78 ? -3.117 -29.438 4.75 1 73.69 78 GLY A N 1
ATOM 571 C CA . GLY A 1 78 ? -3.869 -28.203 4.898 1 73.69 78 GLY A CA 1
ATOM 572 C C . GLY A 1 78 ? -3.475 -27.141 3.891 1 73.69 78 GLY A C 1
ATOM 573 O O . GLY A 1 78 ? -4.332 -26.422 3.373 1 73.69 78 GLY A O 1
ATOM 574 N N . PRO A 1 79 ? -2.34 -27.016 3.469 1 77.62 79 PRO A N 1
ATOM 575 C CA . PRO A 1 79 ? -1.916 -25.828 2.715 1 77.62 79 PRO A CA 1
ATOM 576 C C . PRO A 1 79 ? -2.604 -25.719 1.355 1 77.62 79 PRO A C 1
ATOM 578 O O . PRO A 1 79 ? -3.08 -24.641 0.986 1 77.62 79 PRO A O 1
ATOM 581 N N . LEU A 1 80 ? -2.691 -26.797 0.576 1 86.75 80 LEU A N 1
ATOM 582 C CA . LEU A 1 80 ? -3.34 -26.719 -0.729 1 86.75 80 LEU A CA 1
ATOM 583 C C . LEU A 1 80 ? -4.824 -26.406 -0.583 1 86.75 80 LEU A C 1
ATOM 585 O O . LEU A 1 80 ? -5.414 -25.766 -1.453 1 86.75 80 LEU A O 1
ATOM 589 N N . PHE A 1 81 ? -5.355 -26.844 0.532 1 86.25 81 PHE A N 1
ATOM 590 C CA . PHE A 1 81 ? -6.762 -26.547 0.783 1 86.25 81 PHE A CA 1
ATOM 591 C C . PHE A 1 81 ? -6.988 -25.047 0.867 1 86.25 81 PHE A C 1
ATOM 593 O O . PHE A 1 81 ? -7.922 -24.516 0.257 1 86.25 81 PHE A O 1
ATOM 600 N N . THR A 1 82 ? -6.16 -24.359 1.597 1 87.38 82 THR A N 1
ATOM 601 C CA . THR A 1 82 ? -6.277 -22.922 1.757 1 87.38 82 THR A CA 1
ATOM 602 C C . THR A 1 82 ? -6.082 -22.219 0.42 1 87.38 82 THR A C 1
ATOM 604 O O . THR A 1 82 ? -6.871 -21.344 0.054 1 87.38 82 THR A O 1
ATOM 607 N N . GLU A 1 83 ? -5.078 -22.562 -0.249 1 91.81 83 GLU A N 1
ATOM 608 C CA . GLU A 1 83 ? -4.773 -21.984 -1.555 1 91.81 83 GLU A CA 1
ATOM 609 C C . GLU A 1 83 ? -5.93 -22.203 -2.531 1 91.81 83 GLU A C 1
ATOM 611 O O . GLU A 1 83 ? -6.273 -21.281 -3.291 1 91.81 83 GLU A O 1
ATOM 616 N N . LEU A 1 84 ? -6.52 -23.328 -2.453 1 94.44 84 LEU A N 1
ATOM 617 C CA . LEU A 1 84 ? -7.609 -23.703 -3.354 1 94.44 84 LEU A CA 1
ATOM 618 C C . LEU A 1 84 ? -8.812 -22.781 -3.152 1 94.44 84 LEU A C 1
ATOM 620 O O . LEU A 1 84 ? -9.484 -22.422 -4.117 1 94.44 84 LEU A O 1
ATOM 624 N N . LYS A 1 85 ? -9.086 -22.406 -2.02 1 94.81 85 LYS A N 1
ATOM 625 C CA . LYS A 1 85 ? -10.227 -21.531 -1.737 1 94.81 85 LYS A CA 1
ATOM 626 C C . LYS A 1 85 ? -10.07 -20.172 -2.416 1 94.81 85 LYS A C 1
ATOM 628 O O . LYS A 1 85 ? -11.023 -19.656 -2.996 1 94.81 85 LYS A O 1
ATOM 633 N N . PHE A 1 86 ? -8.961 -19.688 -2.369 1 96.81 86 PHE A N 1
ATOM 634 C CA . PHE A 1 86 ? -8.703 -18.438 -3.062 1 96.81 86 PHE A CA 1
ATOM 635 C C . PHE A 1 86 ? -8.922 -18.594 -4.562 1 96.81 86 PHE A C 1
ATOM 637 O O . PHE A 1 86 ? -9.633 -17.797 -5.18 1 96.81 86 PHE A O 1
ATOM 644 N N . TYR A 1 87 ? -8.227 -19.578 -5.109 1 97.12 87 TYR A N 1
ATOM 645 C CA . TYR A 1 87 ? -8.258 -19.766 -6.555 1 97.12 87 TYR A CA 1
ATOM 646 C C . TYR A 1 87 ? -9.68 -20 -7.043 1 97.12 87 TYR A C 1
ATOM 648 O O . TYR A 1 87 ? -10.086 -19.453 -8.07 1 97.12 87 TYR A O 1
ATOM 656 N N . GLN A 1 88 ? -10.445 -20.734 -6.254 1 96.5 88 GLN A N 1
ATOM 657 C CA . GLN A 1 88 ? -11.82 -21.031 -6.625 1 96.5 88 GLN A CA 1
ATOM 658 C C . GLN A 1 88 ? -12.688 -19.781 -6.57 1 96.5 88 GLN A C 1
ATOM 660 O O . GLN A 1 88 ? -13.602 -19.609 -7.383 1 96.5 88 GLN A O 1
ATOM 665 N N . ARG A 1 89 ? -12.352 -18.938 -5.789 1 96.12 89 ARG A N 1
ATOM 666 C CA . ARG A 1 89 ? -13.219 -17.797 -5.547 1 96.12 89 ARG A CA 1
ATOM 667 C C . ARG A 1 89 ? -12.789 -16.594 -6.375 1 96.12 89 ARG A C 1
ATOM 669 O O . ARG A 1 89 ? -13.625 -15.797 -6.82 1 96.12 89 ARG A O 1
ATOM 676 N N . ALA A 1 90 ? -11.445 -16.469 -6.602 1 97.44 90 ALA A N 1
ATOM 677 C CA . ALA A 1 90 ? -10.969 -15.164 -7.066 1 97.44 90 ALA A CA 1
ATOM 678 C C . ALA A 1 90 ? -10.008 -15.32 -8.242 1 97.44 90 ALA A C 1
ATOM 680 O O . ALA A 1 90 ? -9.461 -14.328 -8.742 1 97.44 90 ALA A O 1
ATOM 681 N N . ALA A 1 91 ? -9.773 -16.484 -8.75 1 98.12 91 ALA A N 1
ATOM 682 C CA . ALA A 1 91 ? -8.742 -16.609 -9.773 1 98.12 91 ALA A CA 1
ATOM 683 C C . ALA A 1 91 ? -9.289 -17.312 -11.016 1 98.12 91 ALA A C 1
ATOM 685 O O . ALA A 1 91 ? -8.531 -17.875 -11.805 1 98.12 91 ALA A O 1
ATOM 686 N N . LYS A 1 92 ? -10.57 -17.312 -11.164 1 97.38 92 LYS A N 1
ATOM 687 C CA . LYS A 1 92 ? -11.156 -17.844 -12.391 1 97.38 92 LYS A CA 1
ATOM 688 C C . LYS A 1 92 ? -10.852 -16.938 -13.578 1 97.38 92 LYS A C 1
ATOM 690 O O . LYS A 1 92 ? -10.875 -15.711 -13.453 1 97.38 92 LYS A O 1
ATOM 695 N N . PRO A 1 93 ? -10.68 -17.531 -14.703 1 96.94 93 PRO A N 1
ATOM 696 C CA . PRO A 1 93 ? -10.305 -16.75 -15.891 1 96.94 93 PRO A CA 1
ATOM 697 C C . PRO A 1 93 ? -11.305 -15.641 -16.203 1 96.94 93 PRO A C 1
ATOM 699 O O . PRO A 1 93 ? -10.906 -14.531 -16.562 1 96.94 93 PRO A O 1
ATOM 702 N N . GLU A 1 94 ? -12.578 -15.906 -16.047 1 97.25 94 GLU A N 1
ATOM 703 C CA . GLU A 1 94 ? -13.602 -14.93 -16.406 1 97.25 94 GLU A CA 1
ATOM 704 C C . GLU A 1 94 ? -13.523 -13.695 -15.5 1 97.25 94 GLU A C 1
ATOM 706 O O . GLU A 1 94 ? -13.711 -12.57 -15.961 1 97.25 94 GLU A O 1
ATOM 711 N N . GLN A 1 95 ? -13.273 -13.922 -14.266 1 97.31 95 GLN A N 1
ATOM 712 C CA . GLN A 1 95 ? -13.164 -12.82 -13.312 1 97.31 95 GLN A CA 1
ATOM 713 C C . GLN A 1 95 ? -11.93 -11.969 -13.602 1 97.31 95 GLN A C 1
ATOM 715 O O . GLN A 1 95 ? -12 -10.734 -13.562 1 97.31 95 GLN A O 1
ATOM 720 N N . ILE A 1 96 ? -10.867 -12.641 -13.906 1 98.06 96 ILE A N 1
ATOM 721 C CA . ILE A 1 96 ? -9.609 -11.953 -14.188 1 98.06 96 ILE A CA 1
ATOM 722 C C . ILE A 1 96 ? -9.742 -11.141 -15.469 1 98.06 96 ILE A C 1
ATOM 724 O O . ILE A 1 96 ? -9.344 -9.977 -15.516 1 98.06 96 ILE A O 1
ATOM 728 N N . GLN A 1 97 ? -10.336 -11.711 -16.469 1 97.88 97 GLN A N 1
ATOM 729 C CA . GLN A 1 97 ? -10.508 -11.023 -17.734 1 97.88 97 GLN A CA 1
ATOM 730 C C . GLN A 1 97 ? -11.43 -9.82 -17.594 1 97.88 97 GLN A C 1
ATOM 732 O O . GLN A 1 97 ? -11.195 -8.773 -18.203 1 97.88 97 GLN A O 1
ATOM 737 N N . LYS A 1 98 ? -12.438 -9.977 -16.859 1 97.5 98 LYS A N 1
ATOM 738 C CA . LYS A 1 98 ? -13.336 -8.859 -16.609 1 97.5 98 LYS A CA 1
ATOM 739 C C . LYS A 1 98 ? -12.586 -7.695 -15.953 1 97.5 98 LYS A C 1
ATOM 741 O O . LYS A 1 98 ? -12.773 -6.539 -16.328 1 97.5 98 LYS A O 1
ATOM 746 N N . TRP A 1 99 ? -11.773 -8.008 -15.023 1 96.75 99 TRP A N 1
ATOM 747 C CA . TRP A 1 99 ? -10.984 -6.988 -14.328 1 96.75 99 TRP A CA 1
ATOM 748 C C . TRP A 1 99 ? -10.031 -6.293 -15.297 1 96.75 99 TRP A C 1
ATOM 750 O O . TRP A 1 99 ? -9.922 -5.062 -15.297 1 96.75 99 TRP A O 1
ATOM 760 N N . ILE A 1 100 ? -9.375 -7.031 -16.125 1 96.5 100 ILE A N 1
ATOM 761 C CA . ILE A 1 100 ? -8.43 -6.508 -17.094 1 96.5 100 ILE A CA 1
ATOM 762 C C . ILE A 1 100 ? -9.141 -5.52 -18.031 1 96.5 100 ILE A C 1
ATOM 764 O O . ILE A 1 100 ? -8.633 -4.426 -18.281 1 96.5 100 ILE A O 1
ATOM 768 N N . ARG A 1 101 ? -10.281 -5.859 -18.391 1 95.94 101 ARG A N 1
ATOM 769 C CA . ARG A 1 101 ? -11.047 -5.023 -19.297 1 95.94 101 ARG A CA 1
ATOM 770 C C . ARG A 1 101 ? -11.523 -3.752 -18.609 1 95.94 101 ARG A C 1
ATOM 772 O O . ARG A 1 101 ? -11.359 -2.65 -19.141 1 95.94 101 ARG A O 1
ATOM 779 N N . THR A 1 102 ? -12.055 -3.951 -17.453 1 93 102 THR A N 1
ATOM 780 C CA . THR A 1 102 ? -12.664 -2.832 -16.734 1 93 102 THR A CA 1
ATOM 781 C C . THR A 1 102 ? -11.594 -1.828 -16.312 1 93 102 THR A C 1
ATOM 783 O O . THR A 1 102 ? -11.852 -0.623 -16.281 1 93 102 THR A O 1
ATOM 786 N N . ARG A 1 103 ? -10.438 -2.326 -15.992 1 91.19 103 ARG A N 1
ATOM 787 C CA . ARG A 1 103 ? -9.383 -1.457 -15.5 1 91.19 103 ARG A CA 1
ATOM 788 C C . ARG A 1 103 ? -8.414 -1.071 -16.609 1 91.19 103 ARG A C 1
ATOM 790 O O . ARG A 1 103 ? -7.418 -0.392 -16.375 1 91.19 103 ARG A O 1
ATOM 797 N N . LYS A 1 104 ? -8.68 -1.582 -17.844 1 88.62 104 LYS A N 1
ATOM 798 C CA . LYS A 1 104 ? -7.887 -1.271 -19.031 1 88.62 104 LYS A CA 1
ATOM 799 C C . LYS A 1 104 ? -6.426 -1.666 -18.844 1 88.62 104 LYS A C 1
ATOM 801 O O . LYS A 1 104 ? -5.523 -0.878 -19.125 1 88.62 104 LYS A O 1
ATOM 806 N N . LEU A 1 105 ? -6.281 -2.814 -18.312 1 92.25 105 LEU A N 1
ATOM 807 C CA . LEU A 1 105 ? -4.945 -3.371 -18.125 1 92.25 105 LEU A CA 1
ATOM 808 C C . LEU A 1 105 ? -4.539 -4.227 -19.312 1 92.25 105 LEU A C 1
ATOM 810 O O . LEU A 1 105 ? -5.398 -4.766 -20.016 1 92.25 105 LEU A O 1
ATOM 814 N N . LYS A 1 106 ? -3.225 -4.305 -19.578 1 90.56 106 LYS A N 1
ATOM 815 C CA . LYS A 1 106 ? -2.738 -5.234 -20.594 1 90.56 106 LYS A CA 1
ATOM 816 C C . LYS A 1 106 ? -2.824 -6.676 -20.094 1 90.56 106 LYS A C 1
ATOM 818 O O . LYS A 1 106 ? -3.139 -7.582 -20.875 1 90.56 106 LYS A O 1
ATOM 823 N N . TYR A 1 107 ? -2.51 -6.895 -18.891 1 93.94 107 TYR A N 1
ATOM 824 C CA . TYR A 1 107 ? -2.639 -8.188 -18.234 1 93.94 107 TYR A CA 1
ATOM 825 C C . TYR A 1 107 ? -2.699 -8.023 -16.719 1 93.94 107 TYR A C 1
ATOM 827 O O . TYR A 1 107 ? -2.506 -6.922 -16.203 1 93.94 107 TYR A O 1
ATOM 835 N N . LEU A 1 108 ? -3.021 -9.07 -16.062 1 96.81 108 LEU A N 1
ATOM 836 C CA . LEU A 1 108 ? -3.006 -9.109 -14.602 1 96.81 108 LEU A CA 1
ATOM 837 C C . LEU A 1 108 ? -2.199 -10.297 -14.094 1 96.81 108 LEU A C 1
ATOM 839 O O . LEU A 1 108 ? -2.418 -11.43 -14.523 1 96.81 108 LEU A O 1
ATOM 843 N N . GLY A 1 109 ? -1.273 -10.055 -13.195 1 97.12 109 GLY A N 1
ATOM 844 C CA . GLY A 1 109 ? -0.336 -11.062 -12.719 1 97.12 109 GLY A CA 1
ATOM 845 C C . GLY A 1 109 ? -0.928 -11.984 -11.672 1 97.12 109 GLY A C 1
ATOM 846 O O . GLY A 1 109 ? -0.311 -12.227 -10.633 1 97.12 109 GLY A O 1
ATOM 847 N N . VAL A 1 110 ? -2.127 -12.453 -11.836 1 98.31 110 VAL A N 1
ATOM 848 C CA . VAL A 1 110 ? -2.775 -13.469 -11.008 1 98.31 110 VAL A CA 1
ATOM 849 C C . VAL A 1 110 ? -2.924 -14.758 -11.805 1 98.31 110 VAL A C 1
ATOM 851 O O . VAL A 1 110 ? -3.494 -14.758 -12.898 1 98.31 110 VAL A O 1
ATOM 854 N N . PRO A 1 111 ? -2.348 -15.883 -11.266 1 97.88 111 PRO A N 1
ATOM 855 C CA . PRO A 1 111 ? -2.504 -17.141 -11.992 1 97.88 111 PRO A CA 1
ATOM 856 C C . PRO A 1 111 ? -3.967 -17.531 -12.188 1 97.88 111 PRO A C 1
ATOM 858 O O . PRO A 1 111 ? -4.789 -17.328 -11.281 1 97.88 111 PRO A O 1
ATOM 861 N N . LYS A 1 112 ? -4.234 -18.109 -13.273 1 97.62 112 LYS A N 1
ATOM 862 C CA . LYS A 1 112 ? -5.594 -18.562 -13.539 1 97.62 112 LYS A CA 1
ATOM 863 C C . LYS A 1 112 ? -5.812 -19.969 -12.992 1 97.62 112 LYS A C 1
ATOM 865 O O . LYS A 1 112 ? -4.93 -20.828 -13.086 1 97.62 112 LYS A O 1
ATOM 870 N N . TYR A 1 113 ? -6.965 -20.172 -12.43 1 97.31 113 TYR A N 1
ATOM 871 C CA . TYR A 1 113 ? -7.469 -21.438 -11.922 1 97.31 113 TYR A CA 1
ATOM 872 C C . TYR A 1 113 ? -8.234 -22.203 -13.008 1 97.31 113 TYR A C 1
ATOM 874 O O . TYR A 1 113 ? -9.219 -21.688 -13.547 1 97.31 113 TYR A O 1
ATOM 882 N N . TRP A 1 114 ? -7.859 -23.453 -13.266 1 97.31 114 TRP A N 1
ATOM 883 C CA . TRP A 1 114 ? -8.5 -24.188 -14.352 1 97.31 114 TRP A CA 1
ATOM 884 C C . TRP A 1 114 ? -9.32 -25.359 -13.812 1 97.31 114 TRP A C 1
ATOM 886 O O . TRP A 1 114 ? -10.219 -25.859 -14.5 1 97.31 114 TRP A O 1
ATOM 896 N N . GLY A 1 115 ? -8.969 -25.812 -12.617 1 97.31 115 GLY A N 1
ATOM 897 C CA . GLY A 1 115 ? -9.727 -26.922 -12.062 1 97.31 115 GLY A CA 1
ATOM 898 C C . GLY A 1 115 ? -9.086 -27.516 -10.82 1 97.31 115 GLY A C 1
ATOM 899 O O . GLY A 1 115 ? -7.93 -27.219 -10.508 1 97.31 115 GLY A O 1
ATOM 900 N N . SER A 1 116 ? -9.875 -28.281 -10.086 1 97.5 116 SER A N 1
ATOM 901 C CA . SER A 1 116 ? -9.398 -29 -8.906 1 97.5 116 SER A CA 1
ATOM 902 C C . SER A 1 116 ? -10.25 -30.219 -8.617 1 97.5 116 SER A C 1
ATOM 904 O O . SER A 1 116 ? -11.336 -30.375 -9.172 1 97.5 116 SER A O 1
ATOM 906 N N . GLY A 1 117 ? -9.688 -31.094 -7.785 1 96.5 117 GLY A N 1
ATOM 907 C CA . GLY A 1 117 ? -10.414 -32.281 -7.41 1 96.5 117 GLY A CA 1
ATOM 908 C C . GLY A 1 117 ? -9.625 -33.188 -6.477 1 96.5 117 GLY A C 1
ATOM 909 O O . GLY A 1 117 ? -8.625 -32.781 -5.891 1 96.5 117 GLY A O 1
ATOM 910 N N . LEU A 1 118 ? -10.227 -34.344 -6.285 1 95.69 118 LEU A N 1
ATOM 911 C CA . LEU A 1 118 ? -9.602 -35.438 -5.527 1 95.69 118 LEU A CA 1
ATOM 912 C C . LEU A 1 118 ? -9.258 -36.594 -6.434 1 95.69 118 LEU A C 1
ATOM 914 O O . LEU A 1 118 ? -10 -36.906 -7.371 1 95.69 118 LEU A O 1
ATOM 918 N N . HIS A 1 119 ? -8.125 -37.156 -6.188 1 95.69 119 HIS A N 1
ATOM 919 C CA . HIS A 1 119 ? -7.656 -38.312 -6.93 1 95.69 119 HIS A CA 1
ATOM 920 C C . HIS A 1 119 ? -7.176 -39.406 -5.984 1 95.69 119 HIS A C 1
ATOM 922 O O . HIS A 1 119 ? -6.359 -39.156 -5.098 1 95.69 119 HIS A O 1
ATOM 928 N N . ASP A 1 120 ? -7.754 -40.562 -6.191 1 94.25 120 ASP A N 1
ATOM 929 C CA . ASP A 1 120 ? -7.348 -41.688 -5.367 1 94.25 120 ASP A CA 1
ATOM 930 C C . ASP A 1 120 ? -6.242 -42.5 -6.047 1 94.25 120 ASP A C 1
ATOM 932 O O . ASP A 1 120 ? -6.344 -42.812 -7.23 1 94.25 120 ASP A O 1
ATOM 936 N N . LYS A 1 121 ? -5.227 -42.75 -5.312 1 90.44 121 LYS A N 1
ATOM 937 C CA . LYS A 1 121 ? -4.098 -43.531 -5.805 1 90.44 121 LYS A CA 1
ATOM 938 C C . LYS A 1 121 ? -3.531 -44.438 -4.707 1 90.44 121 LYS A C 1
ATOM 940 O O . LYS A 1 121 ? -3.125 -43.938 -3.648 1 90.44 121 LYS A O 1
ATOM 945 N N . ASN A 1 122 ? -3.48 -45.719 -5 1 90.31 122 ASN A N 1
ATOM 946 C CA . ASN A 1 122 ? -2.918 -46.719 -4.09 1 90.31 122 ASN A CA 1
ATOM 947 C C . ASN A 1 122 ? -3.512 -46.594 -2.689 1 90.31 122 ASN A C 1
ATOM 949 O O . ASN A 1 122 ? -2.779 -46.594 -1.699 1 90.31 122 ASN A O 1
ATOM 953 N N . GLY A 1 123 ? -4.754 -46.312 -2.58 1 89.62 123 GLY A N 1
ATOM 954 C CA . GLY A 1 123 ? -5.465 -46.281 -1.312 1 89.62 123 GLY A CA 1
ATOM 955 C C . GLY A 1 123 ? -5.367 -44.969 -0.593 1 89.62 123 GLY A C 1
ATOM 956 O O . GLY A 1 123 ? -5.848 -44.812 0.535 1 89.62 123 GLY A O 1
ATOM 957 N N . LYS A 1 124 ? -4.695 -44.094 -1.192 1 91.81 124 LYS A N 1
ATOM 958 C CA . LYS A 1 124 ? -4.594 -42.75 -0.614 1 91.81 124 LYS A CA 1
ATOM 959 C C . LYS A 1 124 ? -5.316 -41.719 -1.48 1 91.81 124 LYS A C 1
ATOM 961 O O . LYS A 1 124 ? -5.426 -41.906 -2.695 1 91.81 124 LYS A O 1
ATOM 966 N N . SER A 1 125 ? -5.797 -40.719 -0.794 1 94.06 125 SER A N 1
ATOM 967 C CA . SER A 1 125 ? -6.496 -39.656 -1.498 1 94.06 125 SER A CA 1
ATOM 968 C C . SER A 1 125 ? -5.621 -38.406 -1.611 1 94.06 125 SER A C 1
ATOM 970 O O . SER A 1 125 ? -4.98 -38 -0.64 1 94.06 125 SER A O 1
ATOM 972 N N . TYR A 1 126 ? -5.664 -37.844 -2.818 1 94.06 126 TYR A N 1
ATOM 973 C CA . TYR A 1 126 ? -4.852 -36.656 -3.086 1 94.06 126 TYR A CA 1
ATOM 974 C C . TYR A 1 126 ? -5.715 -35.5 -3.604 1 94.06 126 TYR A C 1
ATOM 976 O O . TYR A 1 126 ? -6.594 -35.719 -4.445 1 94.06 126 TYR A O 1
ATOM 984 N N . ARG A 1 127 ? -5.457 -34.344 -3.039 1 94.62 127 ARG A N 1
ATOM 985 C CA . ARG A 1 127 ? -6.039 -33.094 -3.57 1 94.62 127 ARG A CA 1
ATOM 986 C C . ARG A 1 127 ? -5.16 -32.5 -4.668 1 94.62 127 ARG A C 1
ATOM 988 O O . ARG A 1 127 ? -3.932 -32.531 -4.559 1 94.62 127 ARG A O 1
ATOM 995 N N . PHE A 1 128 ? -5.844 -32.031 -5.727 1 95.81 128 PHE A N 1
ATOM 996 C CA . PHE A 1 128 ? -5.035 -31.422 -6.781 1 95.81 128 PHE A CA 1
ATOM 997 C C . PHE A 1 128 ? -5.684 -30.141 -7.301 1 95.81 128 PHE A C 1
ATOM 999 O O . PHE A 1 128 ? -6.883 -29.938 -7.117 1 95.81 128 PHE A O 1
ATOM 1006 N N . MET A 1 129 ? -4.887 -29.297 -7.914 1 96.38 129 MET A N 1
ATOM 1007 C CA . MET A 1 129 ? -5.312 -28.047 -8.539 1 96.38 129 MET A CA 1
ATOM 1008 C C . MET A 1 129 ? -4.551 -27.812 -9.844 1 96.38 129 MET A C 1
ATOM 1010 O O . MET A 1 129 ? -3.332 -27.984 -9.891 1 96.38 129 MET A O 1
ATOM 1014 N N . ILE A 1 130 ? -5.32 -27.484 -10.867 1 97.31 130 ILE A N 1
ATOM 1015 C CA . ILE A 1 130 ? -4.754 -27.156 -12.172 1 97.31 130 ILE A CA 1
ATOM 1016 C C . ILE A 1 130 ? -4.648 -25.641 -12.32 1 97.3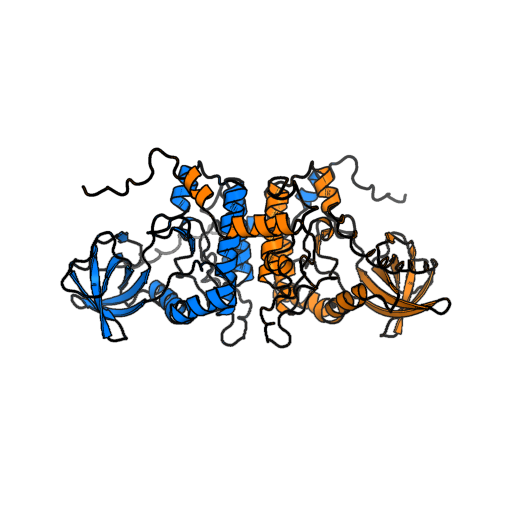1 130 ILE A C 1
ATOM 1018 O O . ILE A 1 130 ? -5.629 -24.922 -12.109 1 97.31 130 ILE A O 1
ATOM 1022 N N . MET A 1 131 ? -3.461 -25.172 -12.695 1 96.25 131 MET A N 1
ATOM 1023 C CA . MET A 1 131 ? -3.262 -23.734 -12.875 1 96.25 131 MET A CA 1
ATOM 1024 C C . MET A 1 131 ? -2.268 -23.453 -13.992 1 96.25 131 MET A C 1
ATOM 1026 O O . MET A 1 131 ? -1.696 -24.391 -14.57 1 96.25 131 MET A O 1
ATOM 1030 N N . ASP A 1 132 ? -2.049 -22.219 -14.297 1 96.12 132 ASP A N 1
ATOM 1031 C CA . ASP A 1 132 ? -1.104 -21.781 -15.328 1 96.12 132 ASP A CA 1
ATOM 1032 C C . ASP A 1 132 ? 0.31 -22.266 -15 1 96.12 132 ASP A C 1
ATOM 1034 O O . ASP A 1 132 ? 0.703 -22.312 -13.836 1 96.12 132 ASP A O 1
ATOM 1038 N N . ARG A 1 133 ? 1.011 -22.531 -16.078 1 95.5 133 ARG A N 1
ATOM 1039 C CA . ARG A 1 133 ? 2.439 -22.797 -15.992 1 95.5 133 ARG A CA 1
ATOM 1040 C C . ARG A 1 133 ? 3.25 -21.516 -16 1 95.5 133 ARG A C 1
ATOM 1042 O O . ARG A 1 133 ? 2.957 -20.594 -16.781 1 95.5 133 ARG A O 1
ATOM 1049 N N . PHE A 1 134 ? 4.297 -21.484 -15.125 1 94.69 134 PHE A N 1
ATOM 1050 C CA . PHE A 1 134 ? 5.148 -20.312 -15.086 1 94.69 134 PHE A CA 1
ATOM 1051 C C . PHE A 1 134 ? 6.617 -20.688 -15.242 1 94.69 134 PHE A C 1
ATOM 1053 O O . PHE A 1 134 ? 6.953 -21.875 -15.258 1 94.69 134 PHE A O 1
ATOM 1060 N N . GLY A 1 135 ? 7.426 -19.672 -15.5 1 91.38 135 GLY A N 1
ATOM 1061 C CA . GLY A 1 135 ? 8.859 -19.875 -15.672 1 91.38 135 GLY A CA 1
ATOM 1062 C C . GLY A 1 135 ? 9.648 -19.609 -14.398 1 91.38 135 GLY A C 1
ATOM 1063 O O . GLY A 1 135 ? 9.297 -20.109 -13.328 1 91.38 135 GLY A O 1
ATOM 1064 N N . SER A 1 136 ? 10.727 -18.906 -14.539 1 89.88 136 SER A N 1
ATOM 1065 C CA . SER A 1 136 ? 11.648 -18.641 -13.438 1 89.88 136 SER A CA 1
ATOM 1066 C C . SER A 1 136 ? 11.047 -17.656 -12.438 1 89.88 136 SER A C 1
ATOM 1068 O O . SER A 1 136 ? 10.234 -16.812 -12.805 1 89.88 136 SER A O 1
ATOM 1070 N N . ASP A 1 137 ? 11.508 -17.859 -11.258 1 92.88 137 ASP A N 1
ATOM 1071 C CA . ASP A 1 137 ? 11.094 -16.906 -10.242 1 92.88 137 ASP A CA 1
ATOM 1072 C C . ASP A 1 137 ? 12.055 -15.719 -10.195 1 92.88 137 ASP A C 1
ATOM 1074 O O . ASP A 1 137 ? 13.18 -15.805 -10.68 1 92.88 137 ASP A O 1
ATOM 1078 N N . LEU A 1 138 ? 11.648 -14.656 -9.594 1 94.12 138 LEU A N 1
ATOM 1079 C CA . LEU A 1 138 ? 12.414 -13.414 -9.523 1 94.12 138 LEU A CA 1
ATOM 1080 C C . LEU A 1 138 ? 13.586 -13.555 -8.57 1 94.12 138 LEU A C 1
ATOM 1082 O O . LEU A 1 138 ? 14.539 -12.773 -8.625 1 94.12 138 LEU A O 1
ATOM 1086 N N . GLN A 1 139 ? 13.477 -14.484 -7.602 1 95.31 139 GLN A N 1
ATOM 1087 C CA . GLN A 1 139 ? 14.578 -14.672 -6.668 1 95.31 139 GLN A CA 1
ATOM 1088 C C . GLN A 1 139 ? 15.852 -15.094 -7.398 1 95.31 139 GLN A C 1
ATOM 1090 O O . GLN A 1 139 ? 16.938 -14.594 -7.098 1 95.31 139 GLN A O 1
ATOM 1095 N N . LYS A 1 140 ? 15.688 -16.031 -8.297 1 92.38 140 LYS A N 1
ATOM 1096 C CA . LYS A 1 140 ? 16.828 -16.469 -9.094 1 92.38 140 LYS A CA 1
ATOM 1097 C C . LYS A 1 140 ? 17.438 -15.297 -9.859 1 92.38 140 LYS A C 1
ATOM 1099 O O . LYS A 1 140 ? 18.656 -15.156 -9.914 1 92.38 140 LYS A O 1
ATOM 1104 N N . ILE A 1 141 ? 16.609 -14.461 -10.391 1 90.31 141 ILE A N 1
ATOM 1105 C CA . ILE A 1 141 ? 17.062 -13.297 -11.141 1 90.31 141 ILE A CA 1
ATOM 1106 C C . ILE A 1 141 ? 17.734 -12.305 -10.203 1 90.31 141 ILE A C 1
ATOM 1108 O O . ILE A 1 141 ? 18.781 -11.727 -10.539 1 90.31 141 ILE A O 1
ATOM 1112 N N . TYR A 1 142 ? 17.172 -12.094 -9.117 1 93.31 142 TYR A N 1
ATOM 1113 C CA . TYR A 1 142 ? 17.703 -11.203 -8.094 1 93.31 142 TYR A CA 1
ATOM 1114 C C . TYR A 1 142 ? 19.094 -11.633 -7.656 1 93.31 142 TYR A C 1
ATOM 1116 O O . TYR A 1 142 ? 20.016 -10.812 -7.59 1 93.31 142 TYR A O 1
ATOM 1124 N N . GLU A 1 143 ? 19.266 -12.891 -7.441 1 92.31 143 GLU A N 1
ATOM 1125 C CA . GLU A 1 143 ? 20.562 -13.43 -7.039 1 92.31 143 GLU A CA 1
ATOM 1126 C C . GLU A 1 143 ? 21.578 -13.336 -8.172 1 92.31 143 GLU A C 1
ATOM 1128 O O . GLU A 1 143 ? 22.75 -13.07 -7.938 1 92.31 143 GLU A O 1
ATOM 1133 N N . ALA A 1 144 ? 21.125 -13.492 -9.352 1 89.94 144 ALA A N 1
ATOM 1134 C CA . ALA A 1 144 ? 22.016 -13.398 -10.516 1 89.94 144 ALA A CA 1
ATOM 1135 C C . ALA A 1 144 ? 22.469 -11.961 -10.742 1 89.94 144 ALA A C 1
ATOM 1137 O O . ALA A 1 144 ? 23.469 -11.727 -11.414 1 89.94 144 ALA A O 1
ATOM 1138 N N . ASN A 1 145 ? 21.75 -11.023 -10.172 1 89.12 145 ASN A N 1
ATOM 1139 C CA . ASN A 1 145 ? 22.094 -9.609 -10.297 1 89.12 145 ASN A CA 1
ATOM 1140 C C . ASN A 1 145 ? 22.75 -9.078 -9.031 1 89.12 145 ASN A C 1
ATOM 1142 O O . ASN A 1 145 ? 22.5 -7.934 -8.633 1 89.12 145 ASN A O 1
ATOM 1146 N N . ALA A 1 146 ? 23.469 -9.938 -8.336 1 90.25 146 ALA A N 1
ATOM 1147 C CA . ALA A 1 146 ? 24.234 -9.578 -7.141 1 90.25 146 ALA A CA 1
ATOM 1148 C C . ALA A 1 146 ? 23.328 -8.969 -6.078 1 90.25 146 ALA A C 1
ATOM 1150 O O . ALA A 1 146 ? 23.719 -8.016 -5.395 1 90.25 146 ALA A O 1
ATOM 1151 N N . LYS A 1 147 ? 22.047 -9.367 -6.145 1 91.44 147 LYS A N 1
ATOM 1152 C CA . LYS A 1 147 ? 21.062 -9 -5.125 1 91.44 147 LYS A CA 1
ATOM 1153 C C . LYS A 1 147 ? 20.781 -7.5 -5.152 1 91.44 147 LYS A C 1
ATOM 1155 O O . LYS A 1 147 ? 20.766 -6.848 -4.105 1 91.44 147 LYS A O 1
ATOM 1160 N N . ARG A 1 148 ? 20.688 -7.027 -6.336 1 91 148 ARG A N 1
ATOM 1161 C CA . ARG A 1 148 ? 20.328 -5.629 -6.523 1 91 148 ARG A CA 1
ATOM 1162 C C . ARG A 1 148 ? 19.562 -5.434 -7.828 1 91 148 ARG A C 1
ATOM 1164 O O . ARG A 1 148 ? 20 -5.887 -8.891 1 91 148 ARG A O 1
ATOM 1171 N N . PHE A 1 149 ? 18.406 -4.82 -7.707 1 90.69 149 PHE A N 1
ATOM 1172 C CA . PHE A 1 149 ? 17.672 -4.379 -8.891 1 90.69 149 PHE A CA 1
ATOM 1173 C C . PHE A 1 149 ? 17.844 -2.879 -9.102 1 90.69 149 PHE A C 1
ATOM 1175 O O . PHE A 1 149 ? 18.047 -2.131 -8.141 1 90.69 149 PHE A O 1
ATOM 1182 N N . SER A 1 150 ? 17.766 -2.527 -10.328 1 88.94 150 SER A N 1
ATOM 1183 C CA . SER A 1 150 ? 17.766 -1.101 -10.633 1 88.94 150 SER A CA 1
ATOM 1184 C C . SER A 1 150 ? 16.5 -0.425 -10.133 1 88.94 150 SER A C 1
ATOM 1186 O O . SER A 1 150 ? 15.484 -1.088 -9.914 1 88.94 150 SER A O 1
ATOM 1188 N N . ARG A 1 151 ? 16.578 0.813 -9.977 1 88.44 151 ARG A N 1
ATOM 1189 C CA . ARG A 1 151 ? 15.414 1.62 -9.625 1 88.44 151 ARG A CA 1
ATOM 1190 C C . ARG A 1 151 ? 14.273 1.39 -10.609 1 88.44 151 ARG A C 1
ATOM 1192 O O . ARG A 1 151 ? 13.109 1.277 -10.203 1 88.44 151 ARG A O 1
ATOM 1199 N N . LYS A 1 152 ? 14.648 1.336 -11.82 1 87.62 152 LYS A N 1
ATOM 1200 C CA . LYS A 1 152 ? 13.656 1.105 -12.867 1 87.62 152 LYS A CA 1
ATOM 1201 C C . LYS A 1 152 ? 12.945 -0.231 -12.672 1 87.62 152 LYS A C 1
ATOM 1203 O O . LYS A 1 152 ? 11.719 -0.3 -12.727 1 87.62 152 LYS A O 1
ATOM 1208 N N . THR A 1 153 ? 13.695 -1.215 -12.406 1 90.19 153 THR A N 1
ATOM 1209 C CA . THR A 1 153 ? 13.148 -2.553 -12.211 1 90.19 153 THR A CA 1
ATOM 1210 C C . THR A 1 153 ? 12.227 -2.594 -10.992 1 90.19 153 THR A C 1
ATOM 1212 O O . THR A 1 153 ? 11.141 -3.166 -11.055 1 90.19 153 THR A O 1
ATOM 1215 N N . VAL A 1 154 ? 12.672 -1.978 -9.953 1 93 154 VAL A N 1
ATOM 1216 C CA . VAL A 1 154 ? 11.883 -1.979 -8.727 1 93 154 VAL A CA 1
ATOM 1217 C C . VAL A 1 154 ? 10.57 -1.237 -8.961 1 93 154 VAL A C 1
ATOM 1219 O O . VAL A 1 154 ? 9.508 -1.678 -8.5 1 93 154 VAL A O 1
ATOM 1222 N N . LEU A 1 155 ? 10.648 -0.169 -9.695 1 91.62 155 LEU A N 1
ATOM 1223 C CA . LEU A 1 155 ? 9.445 0.577 -10.047 1 91.62 155 LEU A CA 1
ATOM 1224 C C . LEU A 1 155 ? 8.5 -0.278 -10.883 1 91.62 155 LEU A C 1
ATOM 1226 O O . LEU A 1 155 ? 7.301 -0.353 -10.594 1 91.62 155 LEU A O 1
ATOM 1230 N N . GLN A 1 156 ? 8.977 -0.938 -11.82 1 93 156 GLN A N 1
ATOM 1231 C CA . GLN A 1 156 ? 8.188 -1.795 -12.695 1 93 156 GLN A CA 1
ATOM 1232 C C . GLN A 1 156 ? 7.523 -2.922 -11.906 1 93 156 GLN A C 1
ATOM 1234 O O . GLN A 1 156 ? 6.32 -3.162 -12.047 1 93 156 GLN A O 1
ATOM 1239 N N . LEU A 1 157 ? 8.289 -3.553 -11.109 1 94.25 157 LEU A N 1
ATOM 1240 C CA . LEU A 1 157 ? 7.777 -4.66 -10.312 1 94.25 157 LEU A CA 1
ATOM 1241 C C . LEU A 1 157 ? 6.715 -4.176 -9.328 1 94.25 157 LEU A C 1
ATOM 1243 O O . LEU A 1 157 ? 5.66 -4.805 -9.188 1 94.25 157 LEU A O 1
ATOM 1247 N N . SER A 1 158 ? 7 -3.084 -8.656 1 95.06 158 SER A N 1
ATOM 1248 C CA . SER A 1 158 ? 6.086 -2.584 -7.633 1 95.06 158 SER A CA 1
ATOM 1249 C C . SER A 1 158 ? 4.734 -2.213 -8.234 1 95.06 158 SER A C 1
ATOM 1251 O O . SER A 1 158 ? 3.689 -2.492 -7.645 1 95.06 158 SER A O 1
ATOM 1253 N N . LEU A 1 159 ? 4.73 -1.594 -9.383 1 94.62 159 LEU A N 1
ATOM 1254 C CA . LEU A 1 159 ? 3.482 -1.21 -10.039 1 94.62 159 LEU A CA 1
ATOM 1255 C C . LEU A 1 159 ? 2.664 -2.441 -10.414 1 94.62 159 LEU A C 1
ATOM 1257 O O . LEU A 1 159 ? 1.444 -2.459 -10.234 1 94.62 159 LEU A O 1
ATOM 1261 N N . ARG A 1 160 ? 3.277 -3.475 -10.836 1 94.81 160 ARG A N 1
ATOM 1262 C CA . ARG A 1 160 ? 2.59 -4.711 -11.195 1 94.81 160 ARG A CA 1
ATOM 1263 C C . ARG A 1 160 ? 2.025 -5.402 -9.961 1 94.81 160 ARG A C 1
ATOM 1265 O O . ARG A 1 160 ? 0.891 -5.887 -9.977 1 94.81 160 ARG A O 1
ATOM 1272 N N . ILE A 1 161 ? 2.844 -5.426 -8.953 1 97.62 161 ILE A N 1
ATOM 1273 C CA . ILE A 1 161 ? 2.395 -6.062 -7.719 1 97.62 161 ILE A CA 1
ATOM 1274 C C . ILE A 1 161 ? 1.207 -5.297 -7.145 1 97.62 161 ILE A C 1
ATOM 1276 O O . ILE A 1 161 ? 0.264 -5.898 -6.625 1 97.62 161 ILE A O 1
ATOM 1280 N N . LEU A 1 162 ? 1.222 -3.984 -7.266 1 97.25 162 LEU A N 1
ATOM 1281 C CA . LEU A 1 162 ? 0.099 -3.186 -6.785 1 97.25 162 LEU A CA 1
ATOM 1282 C C . LEU A 1 162 ? -1.17 -3.506 -7.57 1 97.25 162 LEU A C 1
ATOM 1284 O O . LEU A 1 162 ? -2.264 -3.539 -7.004 1 97.25 162 LEU A O 1
ATOM 1288 N N . ASP A 1 163 ? -1.05 -3.715 -8.867 1 96.44 163 ASP A N 1
ATOM 1289 C CA . ASP A 1 163 ? -2.199 -4.141 -9.656 1 96.44 163 ASP A CA 1
ATOM 1290 C C . ASP A 1 163 ? -2.766 -5.461 -9.141 1 96.44 163 ASP A C 1
ATOM 1292 O O . ASP A 1 163 ? -3.982 -5.617 -9.023 1 96.44 163 ASP A O 1
ATOM 1296 N N . ILE A 1 164 ? -1.857 -6.332 -8.852 1 98.38 164 ILE A N 1
ATOM 1297 C CA . ILE A 1 164 ? -2.256 -7.641 -8.344 1 98.38 164 ILE A CA 1
ATOM 1298 C C . ILE A 1 164 ? -2.961 -7.48 -7 1 98.38 164 ILE A C 1
ATOM 1300 O O . ILE A 1 164 ? -4.047 -8.023 -6.793 1 98.38 164 ILE A O 1
ATOM 1304 N N . LEU A 1 165 ? -2.377 -6.73 -6.113 1 98.5 165 LEU A N 1
ATOM 1305 C CA . LEU A 1 165 ? -2.912 -6.562 -4.766 1 98.5 165 LEU A CA 1
ATOM 1306 C C . LEU A 1 165 ? -4.27 -5.867 -4.805 1 98.5 165 LEU A C 1
ATOM 1308 O O . LEU A 1 165 ? -5.172 -6.215 -4.039 1 98.5 165 LEU A O 1
ATOM 1312 N N . GLU A 1 166 ? -4.395 -4.855 -5.668 1 96.94 166 GLU A N 1
ATOM 1313 C CA . GLU A 1 166 ? -5.703 -4.219 -5.797 1 96.94 166 GLU A CA 1
ATOM 1314 C C . GLU A 1 166 ? -6.785 -5.246 -6.121 1 96.94 166 GLU A C 1
ATOM 1316 O O . GLU A 1 166 ? -7.859 -5.238 -5.512 1 96.94 166 GLU A O 1
ATOM 1321 N N . TYR A 1 167 ? -6.539 -6.109 -7.012 1 98.12 167 TYR A N 1
ATOM 1322 C CA . TYR A 1 167 ? -7.508 -7.117 -7.434 1 98.12 167 TYR A CA 1
ATOM 1323 C C . TYR A 1 167 ? -7.844 -8.062 -6.289 1 98.12 167 TYR A C 1
ATOM 1325 O O . TYR A 1 167 ? -9.016 -8.258 -5.961 1 98.12 167 TYR A O 1
ATOM 1333 N N . ILE A 1 168 ? -6.816 -8.656 -5.707 1 98.19 168 ILE A N 1
ATOM 1334 C CA . ILE A 1 168 ? -7.117 -9.695 -4.73 1 98.19 168 ILE A CA 1
ATOM 1335 C C . ILE A 1 168 ? -7.762 -9.07 -3.494 1 98.19 168 ILE A C 1
ATOM 1337 O O . ILE A 1 168 ? -8.609 -9.688 -2.848 1 98.19 168 ILE A O 1
ATOM 1341 N N . HIS A 1 169 ? -7.363 -7.832 -3.107 1 96.88 169 HIS A N 1
ATOM 1342 C CA . HIS A 1 169 ? -8.008 -7.141 -1.996 1 96.88 169 HIS A CA 1
ATOM 1343 C C . HIS A 1 169 ? -9.484 -6.891 -2.285 1 96.88 169 HIS A C 1
ATOM 1345 O O . HIS A 1 169 ? -10.328 -7.043 -1.401 1 96.88 169 HIS A O 1
ATOM 1351 N N . GLU A 1 170 ? -9.758 -6.48 -3.537 1 94.81 170 GLU A N 1
ATOM 1352 C CA . GLU A 1 170 ? -11.141 -6.227 -3.932 1 94.81 170 GLU A CA 1
ATOM 1353 C C . GLU A 1 170 ? -11.969 -7.504 -3.871 1 94.81 170 GLU A C 1
ATOM 1355 O O . GLU A 1 170 ? -13.195 -7.449 -3.756 1 94.81 170 GLU A O 1
ATOM 1360 N N . HIS A 1 171 ? -11.305 -8.578 -3.949 1 96.75 171 HIS A N 1
ATOM 1361 C CA . HIS A 1 171 ? -12 -9.852 -3.84 1 96.75 171 HIS A CA 1
ATOM 1362 C C . HIS A 1 171 ? -11.859 -10.438 -2.438 1 96.75 171 HIS A C 1
ATOM 1364 O O . HIS A 1 171 ? -11.938 -11.656 -2.256 1 96.75 171 HIS A O 1
ATOM 1370 N N . GLU A 1 172 ? -11.477 -9.641 -1.532 1 96.25 172 GLU A N 1
ATOM 1371 C CA . GLU A 1 172 ? -11.555 -9.859 -0.092 1 96.25 172 GLU A CA 1
ATOM 1372 C C . GLU A 1 172 ? -10.359 -10.656 0.415 1 96.25 172 GLU A C 1
ATOM 1374 O O . GLU A 1 172 ? -10.32 -11.07 1.576 1 96.25 172 GLU A O 1
ATOM 1379 N N . TYR A 1 173 ? -9.328 -10.852 -0.437 1 97.69 173 TYR A N 1
ATOM 1380 C CA . TYR A 1 173 ? -8.195 -11.664 -0.018 1 97.69 173 TYR A CA 1
ATOM 1381 C C . TYR A 1 173 ? -6.934 -10.812 0.105 1 97.69 173 TYR A C 1
ATOM 1383 O O . TYR A 1 173 ? -6.785 -9.805 -0.594 1 97.69 173 TYR A O 1
ATOM 1391 N N . VAL A 1 174 ? -6.074 -11.219 0.991 1 98.06 174 VAL A N 1
ATOM 1392 C CA . VAL A 1 174 ? -4.695 -10.742 1.071 1 98.06 174 VAL A CA 1
ATOM 1393 C C . VAL A 1 174 ? -3.732 -11.898 0.806 1 98.06 174 VAL A C 1
ATOM 1395 O O . VAL A 1 174 ? -4.109 -13.07 0.924 1 98.06 174 VAL A O 1
ATOM 1398 N N . HIS A 1 175 ? -2.523 -11.602 0.414 1 98.19 175 HIS A N 1
ATOM 1399 C CA . HIS A 1 175 ? -1.577 -12.648 0.036 1 98.19 175 HIS A CA 1
ATOM 1400 C C . HIS A 1 175 ? -0.813 -13.164 1.25 1 98.19 175 HIS A C 1
ATOM 1402 O O . HIS A 1 175 ? -0.741 -14.375 1.474 1 98.19 175 HIS A O 1
ATOM 1408 N N . GLY A 1 176 ? -0.172 -12.242 1.972 1 97.38 176 GLY A N 1
ATOM 1409 C CA . GLY A 1 176 ? 0.472 -12.562 3.236 1 97.38 176 GLY A CA 1
ATOM 1410 C C . GLY A 1 176 ? 1.896 -13.055 3.072 1 97.38 176 GLY A C 1
ATOM 1411 O O . GLY A 1 176 ? 2.602 -13.273 4.059 1 97.38 176 GLY A O 1
ATOM 1412 N N . ASP A 1 177 ? 2.377 -13.172 1.812 1 97.5 177 ASP A N 1
ATOM 1413 C CA . ASP A 1 177 ? 3.721 -13.719 1.635 1 97.5 177 ASP A CA 1
ATOM 1414 C C . ASP A 1 177 ? 4.336 -13.242 0.319 1 97.5 177 ASP A C 1
ATOM 1416 O O . ASP A 1 177 ? 4.844 -14.055 -0.459 1 97.5 177 ASP A O 1
ATOM 1420 N N . ILE A 1 178 ? 4.305 -11.992 0.063 1 98.5 178 ILE A N 1
ATOM 1421 C CA . ILE A 1 178 ? 4.93 -11.391 -1.114 1 98.5 178 ILE A CA 1
ATOM 1422 C C . ILE A 1 178 ? 6.449 -11.445 -0.975 1 98.5 178 ILE A C 1
ATOM 1424 O O . ILE A 1 178 ? 7.004 -11 0.032 1 98.5 178 ILE A O 1
ATOM 1428 N N . LYS A 1 179 ? 7.09 -11.977 -1.967 1 98.19 179 LYS A N 1
ATOM 1429 C CA . LYS A 1 179 ? 8.547 -12.016 -2.043 1 98.19 179 LYS A CA 1
ATOM 1430 C C . LYS A 1 179 ? 9.016 -12.406 -3.445 1 98.19 179 LYS A C 1
ATOM 1432 O O . LYS A 1 179 ? 8.219 -12.883 -4.258 1 98.19 179 LYS A O 1
ATOM 1437 N N . ALA A 1 180 ? 10.273 -12.242 -3.707 1 97.25 180 ALA A N 1
ATOM 1438 C CA . ALA A 1 180 ? 10.82 -12.477 -5.039 1 97.25 180 ALA A CA 1
ATOM 1439 C C . ALA A 1 180 ? 10.617 -13.93 -5.473 1 97.25 180 ALA A C 1
ATOM 1441 O O . ALA A 1 180 ? 10.352 -14.203 -6.645 1 97.25 180 ALA A O 1
ATOM 1442 N N . SER A 1 181 ? 10.664 -14.891 -4.523 1 96.94 181 SER A N 1
ATOM 1443 C CA . SER A 1 181 ? 10.539 -16.312 -4.863 1 96.94 181 SER A CA 1
ATOM 1444 C C . SER A 1 181 ? 9.094 -16.688 -5.172 1 96.94 181 SER A C 1
ATOM 1446 O O . SER A 1 181 ? 8.828 -17.75 -5.723 1 96.94 181 SER A O 1
ATOM 1448 N N . ASN A 1 182 ? 8.172 -15.773 -4.816 1 96.81 182 ASN A N 1
ATOM 1449 C CA . ASN A 1 182 ? 6.766 -16.016 -5.121 1 96.81 182 ASN A CA 1
ATOM 1450 C C . ASN A 1 182 ? 6.305 -15.18 -6.32 1 96.81 182 ASN A C 1
ATOM 1452 O O . ASN A 1 182 ? 5.105 -15.078 -6.582 1 96.81 182 ASN A O 1
ATOM 1456 N N . LEU A 1 183 ? 7.242 -14.523 -6.934 1 97.12 183 LEU A N 1
ATOM 1457 C CA . LEU A 1 183 ? 6.996 -13.828 -8.188 1 97.12 183 LEU A CA 1
ATOM 1458 C C . LEU A 1 183 ? 7.648 -14.562 -9.352 1 97.12 183 LEU A C 1
ATOM 1460 O O . LEU A 1 183 ? 8.875 -14.656 -9.43 1 97.12 183 LEU A O 1
ATOM 1464 N N . LEU A 1 184 ? 6.809 -15.094 -10.234 1 95.94 184 LEU A N 1
ATOM 1465 C CA . LEU A 1 184 ? 7.32 -15.891 -11.344 1 95.94 184 LEU A CA 1
ATOM 1466 C C . LEU A 1 184 ? 7.043 -15.211 -12.68 1 95.94 184 LEU A C 1
ATOM 1468 O O . LEU A 1 184 ? 6.035 -14.516 -12.828 1 95.94 184 LEU A O 1
ATOM 1472 N N . LEU A 1 185 ? 7.922 -15.438 -13.578 1 92.69 185 LEU A N 1
ATOM 1473 C CA . LEU A 1 185 ? 7.742 -14.93 -14.93 1 92.69 185 LEU A CA 1
ATOM 1474 C C . LEU A 1 185 ? 6.836 -15.844 -15.742 1 92.69 185 LEU A C 1
ATOM 1476 O O . LEU A 1 185 ? 6.824 -17.062 -15.523 1 92.69 185 LEU A O 1
ATOM 1480 N N . ASN A 1 186 ? 6.059 -15.234 -16.578 1 92.56 186 ASN A N 1
ATOM 1481 C CA . ASN A 1 186 ? 5.316 -16.047 -17.531 1 92.56 186 ASN A CA 1
ATOM 1482 C C . ASN A 1 186 ? 6.242 -16.953 -18.344 1 92.56 186 ASN A C 1
ATOM 1484 O O . ASN A 1 186 ? 7.332 -16.531 -18.734 1 92.56 186 ASN A O 1
ATOM 1488 N N . TYR A 1 187 ? 5.746 -18.094 -18.594 1 90.06 187 TYR A N 1
ATOM 1489 C CA . TYR A 1 187 ? 6.574 -19.094 -19.266 1 90.06 187 TYR A CA 1
ATOM 1490 C C . TYR A 1 187 ? 6.855 -18.672 -20.703 1 90.06 187 TYR A C 1
ATOM 1492 O O . TYR A 1 187 ? 7.973 -18.828 -21.203 1 90.06 187 TYR A O 1
ATOM 1500 N N . LYS A 1 188 ? 5.887 -18.141 -21.391 1 87.56 188 LYS A N 1
ATOM 1501 C CA . LYS A 1 188 ? 6.008 -17.781 -22.797 1 87.56 188 LYS A CA 1
ATOM 1502 C C . LYS A 1 188 ? 6.43 -16.328 -22.969 1 87.56 188 LYS A C 1
ATOM 1504 O O . LYS A 1 188 ? 7.113 -15.984 -23.938 1 87.56 188 LYS A O 1
ATOM 1509 N N . ASN A 1 189 ? 5.965 -15.477 -22.062 1 86.75 189 ASN A N 1
ATOM 1510 C CA . ASN A 1 189 ? 6.277 -14.047 -22.078 1 86.75 189 ASN A CA 1
ATOM 1511 C C . ASN A 1 189 ? 6.961 -13.609 -20.781 1 86.75 189 ASN A C 1
ATOM 1513 O O . ASN A 1 189 ? 6.309 -13.102 -19.875 1 86.75 189 ASN A O 1
ATOM 1517 N N . PRO A 1 190 ? 8.219 -13.672 -20.797 1 83.69 190 PRO A N 1
ATOM 1518 C CA . PRO A 1 190 ? 8.953 -13.422 -19.562 1 83.69 190 PRO A CA 1
ATOM 1519 C C . PRO A 1 190 ? 8.812 -11.977 -19.062 1 83.69 190 PRO A C 1
ATOM 1521 O O . PRO A 1 190 ? 9.281 -11.648 -17.969 1 83.69 190 PRO A O 1
ATOM 1524 N N . ASP A 1 191 ? 8.148 -11.141 -19.812 1 83.5 191 ASP A N 1
ATOM 1525 C CA . ASP A 1 191 ? 7.926 -9.766 -19.375 1 83.5 191 ASP A CA 1
ATOM 1526 C C . ASP A 1 191 ? 6.719 -9.664 -18.438 1 83.5 191 ASP A C 1
ATOM 1528 O O . ASP A 1 191 ? 6.461 -8.609 -17.859 1 83.5 191 ASP A O 1
ATOM 1532 N N . GLN A 1 192 ? 6.082 -10.703 -18.359 1 91.88 192 GLN A N 1
ATOM 1533 C CA . GLN A 1 192 ? 4.918 -10.719 -17.484 1 91.88 192 GLN A CA 1
ATOM 1534 C C . GLN A 1 192 ? 5.234 -11.422 -16.172 1 91.88 192 GLN A C 1
ATOM 1536 O O . GLN A 1 192 ? 5.793 -12.523 -16.156 1 91.88 192 GLN A O 1
ATOM 1541 N N . VAL A 1 193 ? 4.926 -10.75 -15.062 1 94.5 193 VAL A N 1
ATOM 1542 C CA . VAL A 1 193 ? 5.23 -11.25 -13.727 1 94.5 193 VAL A CA 1
ATOM 1543 C C . VAL A 1 193 ? 3.938 -11.641 -13.016 1 94.5 193 VAL A C 1
ATOM 1545 O O . VAL A 1 193 ? 2.947 -10.906 -13.062 1 94.5 193 VAL A O 1
ATOM 1548 N N . TYR A 1 194 ? 3.98 -12.773 -12.367 1 97.12 194 TYR A N 1
ATOM 1549 C CA . TYR A 1 194 ? 2.818 -13.305 -11.656 1 97.12 194 TYR A CA 1
ATOM 1550 C C . TYR A 1 194 ? 3.145 -13.562 -10.195 1 97.12 194 TYR A C 1
ATOM 1552 O O . TYR A 1 194 ? 4.223 -14.062 -9.867 1 97.12 194 TYR A O 1
ATOM 1560 N N . LEU A 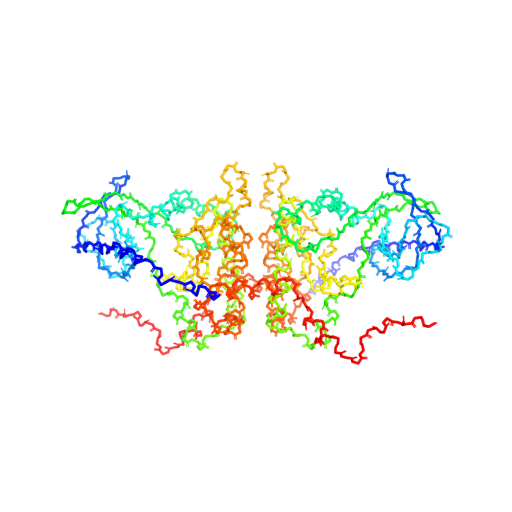1 195 ? 2.248 -13.094 -9.336 1 98.19 195 LEU A N 1
ATOM 1561 C CA . LEU A 1 195 ? 2.336 -13.438 -7.922 1 98.19 195 LEU A CA 1
ATOM 1562 C C . LEU A 1 195 ? 1.66 -14.781 -7.648 1 98.19 195 LEU A C 1
ATOM 1564 O O . LEU A 1 195 ? 0.452 -14.922 -7.852 1 98.19 195 LEU A O 1
ATOM 1568 N N . VAL A 1 196 ? 2.441 -15.75 -7.219 1 96.06 196 VAL A N 1
ATOM 1569 C CA . VAL A 1 196 ? 1.938 -17.109 -6.996 1 96.06 196 VAL A CA 1
ATOM 1570 C C . VAL A 1 196 ? 2.021 -17.453 -5.508 1 96.06 196 VAL A C 1
ATOM 1572 O O . VAL A 1 196 ? 2.262 -16.562 -4.676 1 96.06 196 VAL A O 1
ATOM 1575 N N . ASP A 1 197 ? 1.695 -18.672 -5.129 1 92.5 197 ASP A N 1
ATOM 1576 C CA . ASP A 1 197 ? 1.761 -19.234 -3.781 1 92.5 197 ASP A CA 1
ATOM 1577 C C . ASP A 1 197 ? 0.8 -18.516 -2.84 1 92.5 197 ASP A C 1
ATOM 1579 O O . ASP A 1 197 ? 1.229 -17.734 -1.987 1 92.5 197 ASP A O 1
ATOM 1583 N N . TYR A 1 198 ? -0.379 -18.844 -2.924 1 95.12 198 TYR A N 1
ATOM 1584 C CA . TYR A 1 198 ? -1.431 -18.281 -2.082 1 95.12 198 TYR A CA 1
ATOM 1585 C C . TYR A 1 198 ? -1.708 -19.188 -0.886 1 95.12 198 TYR A C 1
ATOM 1587 O O . TYR A 1 198 ? -2.854 -19.312 -0.45 1 95.12 198 TYR A O 1
ATOM 1595 N N . GLY A 1 199 ? -0.687 -19.859 -0.392 1 91.12 199 GLY A N 1
ATOM 1596 C CA . GLY A 1 199 ? -0.805 -20.75 0.746 1 91.12 199 GLY A CA 1
ATOM 1597 C C . GLY A 1 199 ? -1.143 -20.031 2.039 1 91.12 199 GLY A C 1
ATOM 1598 O O . GLY A 1 199 ? -1.696 -20.641 2.963 1 91.12 199 GLY A O 1
ATOM 1599 N N . LEU A 1 200 ? -0.837 -18.781 2.113 1 93.31 200 LEU A N 1
ATOM 1600 C CA . LEU A 1 200 ? -1.109 -17.984 3.309 1 93.31 200 LEU A CA 1
ATOM 1601 C C . LEU A 1 200 ? -2.188 -16.953 3.039 1 93.31 200 LEU A C 1
ATOM 1603 O O . LEU A 1 200 ? -2.41 -16.047 3.855 1 93.31 200 LEU A O 1
ATOM 1607 N N . ALA A 1 201 ? -2.762 -17.047 1.866 1 95.81 201 ALA A N 1
ATOM 1608 C CA . ALA A 1 201 ? -3.834 -16.109 1.551 1 95.81 201 ALA A CA 1
ATOM 1609 C C . ALA A 1 201 ? -4.941 -16.156 2.602 1 95.81 201 ALA A C 1
ATOM 1611 O O . ALA A 1 201 ? -5.254 -17.234 3.123 1 95.81 201 ALA A O 1
ATOM 1612 N N . TYR A 1 202 ? -5.512 -15.031 2.887 1 96.31 202 TYR A N 1
ATOM 1613 C CA . TYR A 1 202 ? -6.504 -14.906 3.947 1 96.31 202 TYR A CA 1
ATOM 1614 C C . TYR A 1 202 ? -7.656 -14.008 3.512 1 96.31 202 TYR A C 1
ATOM 1616 O O . TYR A 1 202 ? -7.434 -12.938 2.934 1 96.31 202 TYR A O 1
ATOM 1624 N N . ARG A 1 203 ? -8.82 -14.477 3.723 1 96.56 203 ARG A N 1
ATOM 1625 C CA . ARG A 1 203 ? -9.992 -13.656 3.424 1 96.56 203 ARG A CA 1
ATOM 1626 C C . ARG A 1 203 ? -10.258 -12.648 4.539 1 96.56 203 ARG A C 1
ATOM 1628 O O . ARG A 1 203 ? -10.938 -12.961 5.516 1 96.56 203 ARG A O 1
ATOM 1635 N N . TYR A 1 204 ? -9.875 -11.461 4.418 1 95.5 204 TYR A N 1
ATOM 1636 C CA . TYR A 1 204 ? -9.742 -10.508 5.516 1 95.5 204 TYR A CA 1
ATOM 1637 C C . TYR A 1 204 ? -11.055 -9.789 5.777 1 95.5 204 TYR A C 1
ATOM 1639 O O . TYR A 1 204 ? -11.258 -9.219 6.852 1 95.5 204 TYR A O 1
ATOM 1647 N N . CYS A 1 205 ? -12 -9.797 4.832 1 93.25 205 CYS A N 1
ATOM 1648 C CA . CYS A 1 205 ? -13.266 -9.094 5.016 1 93.25 205 CYS A CA 1
ATOM 1649 C C . CYS A 1 205 ? -14.414 -9.844 4.348 1 93.25 205 CYS A C 1
ATOM 1651 O O . CYS A 1 205 ? -15.07 -9.312 3.451 1 93.25 205 CYS A O 1
ATOM 1653 N N . PRO A 1 206 ? -14.703 -10.992 4.844 1 92.81 206 PRO A N 1
ATOM 1654 C CA . PRO A 1 206 ? -15.805 -11.758 4.258 1 92.81 206 PRO A CA 1
ATOM 1655 C C . PRO A 1 206 ? -17.141 -11.023 4.328 1 92.81 206 PRO A C 1
ATOM 1657 O O . PRO A 1 206 ? -17.562 -10.602 5.406 1 92.81 206 PRO A O 1
ATOM 1660 N N . GLU A 1 207 ? -17.688 -10.828 3.193 1 89.06 207 GLU A N 1
ATOM 1661 C CA . GLU A 1 207 ? -18.984 -10.164 3.057 1 89.06 207 GLU A CA 1
ATOM 1662 C C . GLU A 1 207 ? -18.938 -8.742 3.602 1 89.06 207 GLU A C 1
ATOM 1664 O O . GLU A 1 207 ? -19.875 -8.281 4.238 1 89.06 207 GLU A O 1
ATOM 1669 N N . GLY A 1 208 ? -17.797 -8.227 3.576 1 84.31 208 GLY A N 1
ATOM 1670 C CA . GLY A 1 208 ? -17.656 -6.816 3.918 1 84.31 208 GLY A CA 1
ATOM 1671 C C . GLY A 1 208 ? -17.344 -6.59 5.387 1 84.31 208 GLY A C 1
ATOM 1672 O O . GLY A 1 208 ? -17.172 -5.445 5.82 1 84.31 208 GLY A O 1
ATOM 1673 N N . VAL A 1 209 ? -17.188 -7.645 6.094 1 87.56 209 VAL A N 1
ATOM 1674 C CA . VAL A 1 209 ? -16.938 -7.508 7.523 1 87.56 209 VAL A CA 1
ATOM 1675 C C . VAL A 1 209 ? -15.453 -7.77 7.809 1 87.56 209 VAL A C 1
ATOM 1677 O O . VAL A 1 209 ? -14.984 -8.898 7.676 1 87.56 209 VAL A O 1
ATOM 1680 N N . HIS A 1 210 ? -14.805 -6.77 8.242 1 88.06 210 HIS A N 1
ATOM 1681 C CA . HIS A 1 210 ? -13.383 -6.891 8.523 1 88.06 210 HIS A CA 1
ATOM 1682 C C . HIS A 1 210 ? -13.133 -7.773 9.742 1 88.06 210 HIS A C 1
ATOM 1684 O O . HIS A 1 210 ? -13.867 -7.703 10.727 1 88.06 210 HIS A O 1
ATOM 1690 N N . LYS A 1 211 ? -12.109 -8.516 9.586 1 89.19 211 LYS A N 1
ATOM 1691 C CA . LYS A 1 211 ? -11.695 -9.32 10.734 1 89.19 211 LYS A CA 1
ATOM 1692 C C . LYS A 1 211 ? -11.148 -8.445 11.859 1 89.19 211 LYS A C 1
ATOM 1694 O O . LYS A 1 211 ? -10.453 -7.461 11.602 1 89.19 211 LYS A O 1
ATOM 1699 N N . GLU A 1 212 ? -11.477 -8.859 13.023 1 87.81 212 GLU A N 1
ATOM 1700 C CA . GLU A 1 212 ? -11.047 -8.086 14.195 1 87.81 212 GLU A CA 1
ATOM 1701 C C . GLU A 1 212 ? -9.547 -8.234 14.438 1 87.81 212 GLU A C 1
ATOM 1703 O O . GLU A 1 212 ? -8.969 -9.289 14.164 1 87.81 212 GLU A O 1
ATOM 1708 N N . TYR A 1 213 ? -9.023 -7.215 14.898 1 89.75 213 TYR A N 1
ATOM 1709 C CA . TYR A 1 213 ? -7.629 -7.281 15.336 1 89.75 213 TYR A CA 1
ATOM 1710 C C . TYR A 1 213 ? -7.492 -8.133 16.594 1 89.75 213 TYR A C 1
ATOM 1712 O O . TYR A 1 213 ? -7.941 -7.742 17.672 1 89.75 213 TYR A O 1
ATOM 1720 N N . LYS A 1 214 ? -6.914 -9.25 16.516 1 93.19 214 LYS A N 1
ATOM 1721 C CA . LYS A 1 214 ? -6.73 -10.18 17.625 1 93.19 214 LYS A CA 1
ATOM 1722 C C . LYS A 1 214 ? -5.43 -10.961 17.469 1 93.19 214 LYS A C 1
ATOM 1724 O O . LYS A 1 214 ? -5.16 -11.531 16.422 1 93.19 214 LYS A O 1
ATOM 1729 N N . GLU A 1 215 ? -4.648 -10.898 18.5 1 94.31 215 GLU A N 1
ATOM 1730 C CA . GLU A 1 215 ? -3.395 -11.641 18.516 1 94.31 215 GLU A CA 1
ATOM 1731 C C . GLU A 1 215 ? -3.631 -13.117 18.812 1 94.31 215 GLU A C 1
ATOM 1733 O O . GLU A 1 215 ? -4.426 -13.453 19.703 1 94.31 215 GLU A O 1
ATOM 1738 N N . ASP A 1 216 ? -3.051 -13.914 18.094 1 95.25 216 ASP A N 1
ATOM 1739 C CA . ASP A 1 216 ? -3.082 -15.359 18.281 1 95.25 216 ASP A CA 1
ATOM 1740 C C . ASP A 1 216 ? -1.67 -15.93 18.391 1 95.25 216 ASP A C 1
ATOM 1742 O O . ASP A 1 216 ? -0.951 -16.031 17.391 1 95.25 216 ASP A O 1
ATOM 1746 N N . PRO A 1 217 ? -1.311 -16.359 19.547 1 93.88 217 PRO A N 1
ATOM 1747 C CA . PRO A 1 217 ? 0.054 -16.844 19.766 1 93.88 217 PRO A CA 1
ATOM 1748 C C . PRO A 1 217 ? 0.414 -18.016 18.844 1 93.88 217 PRO A C 1
ATOM 1750 O O . PRO A 1 217 ? 1.591 -18.219 18.531 1 93.88 217 PRO A O 1
ATOM 1753 N N . LYS A 1 218 ? -0.55 -18.766 18.422 1 94 218 LYS A N 1
ATOM 1754 C CA . LYS A 1 218 ? -0.301 -19.938 17.594 1 94 218 LYS A CA 1
ATOM 1755 C C . LYS A 1 218 ? 0.061 -19.531 16.156 1 94 218 LYS A C 1
ATOM 1757 O O . LYS A 1 218 ? 0.551 -20.344 15.383 1 94 218 LYS A O 1
ATOM 1762 N N . ARG A 1 219 ? -0.123 -18.297 15.875 1 94.81 219 ARG A N 1
ATOM 1763 C CA . ARG A 1 219 ? 0.081 -17.859 14.5 1 94.81 219 ARG A CA 1
ATOM 1764 C C . ARG A 1 219 ? 1.217 -16.844 14.414 1 94.81 219 ARG A C 1
ATOM 1766 O O . ARG A 1 219 ? 1.373 -16.156 13.391 1 94.81 219 ARG A O 1
ATOM 1773 N N . CYS A 1 220 ? 1.949 -16.734 15.383 1 96.06 220 CYS A N 1
ATOM 1774 C CA . CYS A 1 220 ? 3.021 -15.742 15.406 1 96.06 220 CYS A CA 1
ATOM 1775 C C . CYS A 1 220 ? 4.062 -16.047 14.336 1 96.06 220 CYS A C 1
ATOM 1777 O O . CYS A 1 220 ? 4.422 -17.203 14.117 1 96.06 220 CYS A O 1
ATOM 1779 N N . HIS A 1 221 ? 4.465 -15.031 13.641 1 96.75 221 HIS A N 1
ATOM 1780 C CA . HIS A 1 221 ? 5.582 -15.031 12.703 1 96.75 221 HIS A CA 1
ATOM 1781 C C . HIS A 1 221 ? 5.227 -15.758 11.414 1 96.75 221 HIS A C 1
ATOM 1783 O O . HIS A 1 221 ? 6.109 -16.156 10.648 1 96.75 221 HIS A O 1
ATOM 1789 N N . ASP A 1 222 ? 3.947 -16.016 11.195 1 94.69 222 ASP A N 1
ATOM 1790 C CA . ASP A 1 222 ? 3.535 -16.625 9.93 1 94.69 222 ASP A CA 1
ATOM 1791 C C . ASP A 1 222 ? 4.082 -15.828 8.742 1 94.69 222 ASP A C 1
ATOM 1793 O O . ASP A 1 222 ? 4.113 -14.594 8.773 1 94.69 222 ASP A O 1
ATOM 1797 N N . GLY A 1 223 ? 4.527 -16.531 7.719 1 95.44 223 GLY A N 1
ATOM 1798 C CA . GLY A 1 223 ? 5.117 -15.914 6.543 1 95.44 223 GLY A CA 1
ATOM 1799 C C . GLY A 1 223 ? 6.621 -16.094 6.465 1 95.44 223 GLY A C 1
ATOM 1800 O O . GLY A 1 223 ? 7.168 -17.047 7.023 1 95.44 223 GLY A O 1
ATOM 1801 N N . THR A 1 224 ? 7.246 -15.297 5.695 1 97.69 224 THR A N 1
ATOM 1802 C CA . THR A 1 224 ? 8.703 -15.297 5.605 1 97.69 224 THR A CA 1
ATOM 1803 C C . THR A 1 224 ? 9.297 -14.289 6.586 1 97.69 224 THR A C 1
ATOM 1805 O O . THR A 1 224 ? 9.047 -13.086 6.488 1 97.69 224 THR A O 1
ATOM 1808 N N . ILE A 1 225 ? 10.094 -14.688 7.449 1 97.94 225 ILE A N 1
ATOM 1809 C CA . ILE A 1 225 ? 10.547 -13.961 8.633 1 97.94 225 ILE A CA 1
ATOM 1810 C C . ILE A 1 225 ? 11.102 -12.602 8.227 1 97.94 225 ILE A C 1
ATOM 1812 O O . ILE A 1 225 ? 10.852 -11.594 8.891 1 97.94 225 ILE A O 1
ATOM 1816 N N . GLU A 1 226 ? 11.812 -12.547 7.18 1 96.69 226 GLU A N 1
ATOM 1817 C CA . GLU A 1 226 ? 12.477 -11.32 6.738 1 96.69 226 GLU A CA 1
ATOM 1818 C C . GLU A 1 226 ? 11.453 -10.289 6.27 1 96.69 226 GLU A C 1
ATOM 1820 O O . GLU A 1 226 ? 11.688 -9.086 6.387 1 96.69 226 GLU A O 1
ATOM 1825 N N . PHE A 1 227 ? 10.273 -10.805 5.836 1 98.12 227 PHE A N 1
ATOM 1826 C CA . PHE A 1 227 ? 9.383 -9.891 5.133 1 98.12 227 PHE A CA 1
ATOM 1827 C C . PHE A 1 227 ? 8.055 -9.766 5.867 1 98.12 227 PHE A C 1
ATOM 1829 O O . PHE A 1 227 ? 7.277 -8.844 5.602 1 98.12 227 PHE A O 1
ATOM 1836 N N . THR A 1 228 ? 7.738 -10.766 6.734 1 98.44 228 THR A N 1
ATOM 1837 C CA . THR A 1 228 ? 6.402 -10.773 7.32 1 98.44 228 THR A CA 1
ATOM 1838 C C . THR A 1 228 ? 6.133 -9.477 8.078 1 98.44 228 THR A C 1
ATOM 1840 O O . THR A 1 228 ? 7.062 -8.828 8.555 1 98.44 228 THR A O 1
ATOM 1843 N N . SER A 1 229 ? 4.879 -9.094 8.172 1 97.81 229 SER A N 1
ATOM 1844 C CA . SER A 1 229 ? 4.488 -7.824 8.773 1 97.81 229 SER A CA 1
ATOM 1845 C C . SER A 1 229 ? 4.602 -7.875 10.297 1 97.81 229 SER A C 1
ATOM 1847 O O . SER A 1 229 ? 4.641 -8.961 10.883 1 97.81 229 SER A O 1
ATOM 1849 N N . ILE A 1 230 ? 4.613 -6.754 10.914 1 96.81 230 ILE A N 1
ATOM 1850 C CA . ILE A 1 230 ? 4.645 -6.656 12.367 1 96.81 230 ILE A CA 1
ATOM 1851 C C . ILE A 1 230 ? 3.418 -7.352 12.961 1 96.81 230 ILE A C 1
ATOM 1853 O O . ILE A 1 230 ? 3.531 -8.109 13.93 1 96.81 230 ILE A O 1
ATOM 1857 N N . ASP A 1 231 ? 2.242 -7.109 12.414 1 96.56 231 ASP A N 1
ATOM 1858 C CA . ASP A 1 231 ? 1.023 -7.77 12.875 1 96.56 231 ASP A CA 1
ATOM 1859 C C . ASP A 1 231 ? 1.157 -9.289 12.797 1 96.56 231 ASP A C 1
ATOM 1861 O O . ASP A 1 231 ? 0.748 -10 13.711 1 96.56 231 ASP A O 1
ATOM 1865 N N . ALA A 1 232 ? 1.712 -9.766 11.695 1 97.62 232 ALA A N 1
ATOM 1866 C CA . ALA A 1 232 ? 1.895 -11.211 11.547 1 97.62 232 ALA A CA 1
ATOM 1867 C C . ALA A 1 232 ? 2.859 -11.75 12.594 1 97.62 232 ALA A C 1
ATOM 1869 O O . ALA A 1 232 ? 2.668 -12.852 13.109 1 97.62 232 ALA A O 1
ATOM 1870 N N . HIS A 1 233 ? 3.926 -10.992 12.914 1 97.94 233 HIS A N 1
ATOM 1871 C CA . HIS A 1 233 ? 4.824 -11.375 14 1 97.94 233 HIS A CA 1
ATOM 1872 C C . HIS A 1 233 ? 4.059 -11.57 15.305 1 97.94 233 HIS A C 1
ATOM 1874 O O . HIS A 1 233 ? 4.414 -12.422 16.125 1 97.94 233 HIS A O 1
ATOM 1880 N N . ASN A 1 234 ? 3.023 -10.828 15.461 1 96.56 234 ASN A N 1
ATOM 1881 C CA . ASN A 1 234 ? 2.244 -10.859 16.688 1 96.56 234 ASN A CA 1
ATOM 1882 C C . ASN A 1 234 ? 1.088 -11.852 16.609 1 96.56 234 ASN A C 1
ATOM 1884 O O . ASN A 1 234 ? 0.288 -11.961 17.531 1 96.56 234 ASN A O 1
ATOM 1888 N N . GLY A 1 235 ? 0.902 -12.469 15.492 1 97.06 235 GLY A N 1
ATOM 1889 C CA . GLY A 1 235 ? -0.12 -13.484 15.32 1 97.06 235 GLY A CA 1
ATOM 1890 C C . GLY A 1 235 ? -1.463 -12.922 14.898 1 97.06 235 GLY A C 1
ATOM 1891 O O . GLY A 1 235 ? -2.492 -13.586 15.039 1 97.06 235 GLY A O 1
ATOM 1892 N N . VAL A 1 236 ? -1.426 -11.688 14.523 1 96.12 236 VAL A N 1
ATOM 1893 C CA . VAL A 1 236 ? -2.656 -11.07 14.039 1 96.12 236 VAL A CA 1
ATOM 1894 C C . VAL A 1 236 ? -2.963 -11.555 12.625 1 96.12 236 VAL A C 1
ATOM 1896 O O . VAL A 1 236 ? -2.049 -11.82 11.844 1 96.12 236 VAL A O 1
ATOM 1899 N N . ALA A 1 237 ? -4.227 -11.609 12.281 1 94.81 237 ALA A N 1
ATOM 1900 C CA . ALA A 1 237 ? -4.648 -12.047 10.953 1 94.81 237 ALA A CA 1
ATOM 1901 C C . ALA A 1 237 ? -4.07 -11.141 9.875 1 94.81 237 ALA A C 1
ATOM 1903 O O . ALA A 1 237 ? -3.975 -9.93 10.055 1 94.81 237 ALA A O 1
ATOM 1904 N N . PRO A 1 238 ? -3.682 -11.742 8.742 1 95.44 238 PRO A N 1
ATOM 1905 C CA . PRO A 1 238 ? -3.184 -10.93 7.633 1 95.44 238 PRO A CA 1
ATOM 1906 C C . PRO A 1 238 ? -4.18 -9.859 7.191 1 95.44 238 PRO A C 1
ATOM 1908 O O . PRO A 1 238 ? -5.391 -10.07 7.254 1 95.44 238 PRO A O 1
ATOM 1911 N N . SER A 1 239 ? -3.645 -8.719 6.738 1 95.62 239 SER A N 1
ATOM 1912 C CA . SER A 1 239 ? -4.457 -7.578 6.336 1 95.62 239 SER A CA 1
ATOM 1913 C C . SER A 1 239 ? -3.896 -6.914 5.086 1 95.62 239 SER A C 1
ATOM 1915 O O . SER A 1 239 ? -2.783 -7.227 4.656 1 95.62 239 SER A O 1
ATOM 1917 N N . ARG A 1 240 ? -4.691 -6.027 4.5 1 95.81 240 ARG A N 1
ATOM 1918 C CA . ARG A 1 240 ? -4.223 -5.258 3.354 1 95.81 240 ARG A CA 1
ATOM 1919 C C . ARG A 1 240 ? -2.982 -4.445 3.711 1 95.81 240 ARG A C 1
ATOM 1921 O O . ARG A 1 240 ? -2.014 -4.414 2.951 1 95.81 240 ARG A O 1
ATOM 1928 N N . ARG A 1 241 ? -3.084 -3.861 4.855 1 95.19 241 ARG A N 1
ATOM 1929 C CA . ARG A 1 241 ? -1.941 -3.096 5.344 1 95.19 241 ARG A CA 1
ATOM 1930 C C . ARG A 1 241 ? -0.699 -3.975 5.449 1 95.19 241 ARG A C 1
ATOM 1932 O O . ARG A 1 241 ? 0.405 -3.541 5.113 1 95.19 241 ARG A O 1
ATOM 1939 N N . GLY A 1 242 ? -0.911 -5.145 5.914 1 97.31 242 GLY A N 1
ATOM 1940 C CA . GLY A 1 242 ? 0.192 -6.09 6.016 1 97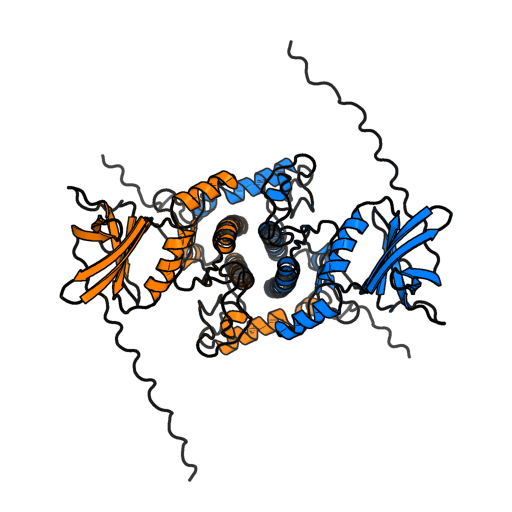.31 242 GLY A CA 1
ATOM 1941 C C . GLY A 1 242 ? 0.84 -6.395 4.68 1 97.31 242 GLY A C 1
ATOM 1942 O O . GLY A 1 242 ? 2.066 -6.461 4.578 1 97.31 242 GLY A O 1
ATOM 1943 N N . ASP A 1 243 ? 0.037 -6.578 3.641 1 98.5 243 ASP A N 1
ATOM 1944 C CA . ASP A 1 243 ? 0.56 -6.809 2.297 1 98.5 243 ASP A CA 1
ATOM 1945 C C . ASP A 1 243 ? 1.447 -5.652 1.847 1 98.5 243 ASP A C 1
ATOM 1947 O O . ASP A 1 243 ? 2.502 -5.871 1.245 1 98.5 243 ASP A O 1
ATOM 1951 N N . LEU A 1 244 ? 1.057 -4.477 2.139 1 97.5 244 LEU A N 1
ATOM 1952 C CA . LEU A 1 244 ? 1.784 -3.289 1.703 1 97.5 244 LEU A CA 1
ATOM 1953 C C . LEU A 1 244 ? 3.084 -3.131 2.484 1 97.5 244 LEU A C 1
ATOM 1955 O O . LEU A 1 244 ? 4.098 -2.705 1.93 1 97.5 244 LEU A O 1
ATOM 1959 N N . GLU A 1 245 ? 2.984 -3.42 3.729 1 97.75 245 GLU A N 1
ATOM 1960 C CA . GLU A 1 245 ? 4.195 -3.438 4.543 1 97.75 245 GLU A CA 1
ATOM 1961 C C . GLU A 1 245 ? 5.223 -4.422 3.984 1 97.75 245 GLU A C 1
ATOM 1963 O O . GLU A 1 245 ? 6.402 -4.086 3.852 1 97.75 245 GLU A O 1
ATOM 1968 N N . ILE A 1 246 ? 4.789 -5.578 3.656 1 98.5 246 ILE A N 1
ATOM 1969 C CA . ILE A 1 246 ? 5.645 -6.621 3.096 1 98.5 246 ILE A CA 1
ATOM 1970 C C . ILE A 1 246 ? 6.234 -6.148 1.77 1 98.5 246 ILE A C 1
ATOM 1972 O O . ILE A 1 246 ? 7.434 -6.289 1.531 1 98.5 246 ILE A O 1
ATOM 1976 N N . LEU A 1 247 ? 5.379 -5.586 0.932 1 98.38 247 LEU A N 1
ATOM 1977 C CA . LEU A 1 247 ? 5.867 -5.059 -0.338 1 98.38 247 LEU A CA 1
ATOM 1978 C C . LEU A 1 247 ? 6.938 -3.996 -0.111 1 98.38 247 LEU A C 1
ATOM 1980 O O . LEU A 1 247 ? 7.949 -3.971 -0.813 1 98.38 247 LEU A O 1
ATOM 1984 N N . GLY A 1 248 ? 6.711 -3.131 0.856 1 97.19 248 GLY A N 1
ATOM 1985 C CA . GLY A 1 248 ? 7.711 -2.129 1.187 1 97.19 248 GLY A CA 1
ATOM 1986 C C . GLY A 1 248 ? 9.062 -2.729 1.54 1 97.19 248 GLY A C 1
ATOM 1987 O O . GLY A 1 248 ? 10.102 -2.246 1.085 1 97.19 248 GLY A O 1
ATOM 1988 N N . TYR A 1 249 ? 9.062 -3.77 2.379 1 98 249 TYR A N 1
ATOM 1989 C CA . TYR A 1 249 ? 10.305 -4.449 2.732 1 98 249 TYR A CA 1
ATOM 1990 C C . TYR A 1 249 ? 10.984 -5.02 1.494 1 98 249 TYR A C 1
ATOM 1992 O O . TYR A 1 249 ? 12.195 -4.898 1.335 1 98 249 TYR A O 1
ATOM 2000 N N . CYS A 1 250 ? 10.195 -5.602 0.596 1 97.81 250 CYS A N 1
ATOM 2001 C CA . CYS A 1 250 ? 10.742 -6.168 -0.632 1 97.81 250 CYS A CA 1
ATOM 2002 C C . CYS A 1 250 ? 11.406 -5.086 -1.479 1 97.81 250 CYS A C 1
ATOM 2004 O O . CYS A 1 250 ? 12.531 -5.262 -1.938 1 97.81 250 CYS A O 1
ATOM 2006 N N . MET A 1 251 ? 10.727 -3.98 -1.639 1 96 251 MET A N 1
ATOM 2007 C CA . MET A 1 251 ? 11.25 -2.885 -2.451 1 96 251 MET A CA 1
ATOM 2008 C C . MET A 1 251 ? 12.578 -2.387 -1.902 1 96 251 MET A C 1
ATOM 2010 O O . MET A 1 251 ? 13.531 -2.188 -2.66 1 96 251 MET A O 1
ATOM 2014 N N . ILE A 1 252 ? 12.633 -2.217 -0.61 1 94.94 252 ILE A N 1
ATOM 2015 C CA . ILE A 1 252 ? 13.852 -1.719 0.025 1 94.94 252 ILE A CA 1
ATOM 2016 C C . ILE A 1 252 ? 14.977 -2.734 -0.148 1 94.94 252 ILE A C 1
ATOM 2018 O O . ILE A 1 252 ? 16.109 -2.367 -0.488 1 94.94 252 ILE A O 1
ATOM 2022 N N . GLN A 1 253 ? 14.68 -3.977 0.072 1 95.88 253 GLN A N 1
ATOM 2023 C CA . GLN A 1 253 ? 15.703 -5 -0.11 1 95.88 253 GLN A CA 1
ATOM 2024 C C . GLN A 1 253 ? 16.203 -5.031 -1.553 1 95.88 253 GLN A C 1
ATOM 2026 O O . GLN A 1 253 ? 17.406 -5.109 -1.797 1 95.88 253 GLN A O 1
ATOM 2031 N N . TRP A 1 254 ? 15.305 -4.973 -2.51 1 95.25 254 TRP A N 1
ATOM 2032 C CA . TRP A 1 254 ? 15.664 -5.039 -3.922 1 95.25 254 TRP A CA 1
ATOM 2033 C C . TRP A 1 254 ? 16.547 -3.861 -4.309 1 95.25 254 TRP A C 1
ATOM 2035 O O . TRP A 1 254 ? 17.438 -3.992 -5.164 1 95.25 254 TRP A O 1
ATOM 2045 N N . LEU A 1 255 ? 16.297 -2.717 -3.66 1 91.06 255 LEU A N 1
ATOM 2046 C CA . LEU A 1 255 ? 17.016 -1.502 -4.012 1 91.06 255 LEU A CA 1
ATOM 2047 C C . LEU A 1 255 ? 18.359 -1.446 -3.295 1 91.06 255 LEU A C 1
ATOM 2049 O O . LEU A 1 255 ? 19.344 -0.92 -3.836 1 91.06 255 LEU A O 1
ATOM 2053 N N . THR A 1 256 ? 18.375 -2.039 -2.033 1 90.81 256 THR A N 1
ATOM 2054 C CA . THR A 1 256 ? 19.531 -1.768 -1.2 1 90.81 256 THR A CA 1
ATOM 2055 C C . THR A 1 256 ? 20.312 -3.051 -0.926 1 90.81 256 THR A C 1
ATOM 2057 O O . THR A 1 256 ? 21.422 -3.008 -0.39 1 90.81 256 THR A O 1
ATOM 2060 N N . GLY A 1 257 ? 19.766 -4.156 -1.172 1 91.25 257 GLY A N 1
ATOM 2061 C CA . GLY A 1 257 ? 20.453 -5.43 -1.083 1 91.25 257 GLY A CA 1
ATOM 2062 C C . GLY A 1 257 ? 20.203 -6.164 0.218 1 91.25 257 GLY A C 1
ATOM 2063 O O . GLY A 1 257 ? 20.422 -7.371 0.309 1 91.25 257 GLY A O 1
ATOM 2064 N N . HIS A 1 258 ? 19.766 -5.387 1.197 1 93.38 258 HIS A N 1
ATOM 2065 C CA . HIS A 1 258 ? 19.484 -6.059 2.461 1 93.38 258 HIS A CA 1
ATOM 2066 C C . HIS A 1 258 ? 18.547 -5.234 3.336 1 93.38 258 HIS A C 1
ATOM 2068 O O . HIS A 1 258 ? 18.469 -4.016 3.174 1 93.38 258 HIS A O 1
ATOM 2074 N N . LEU A 1 259 ? 17.922 -5.91 4.211 1 95.31 259 LEU A N 1
ATOM 2075 C CA . LEU A 1 259 ? 17.125 -5.293 5.27 1 95.31 259 LEU A CA 1
ATOM 2076 C C . LEU A 1 259 ? 17.922 -5.211 6.566 1 95.31 259 LEU A C 1
ATOM 2078 O O . LEU A 1 259 ? 18.844 -6 6.785 1 95.31 259 LEU A O 1
ATOM 2082 N N . PRO A 1 260 ? 17.578 -4.301 7.453 1 92.5 260 PRO A N 1
ATOM 2083 C CA . PRO A 1 260 ? 18.391 -4.043 8.641 1 92.5 260 PRO A CA 1
ATOM 2084 C C . PRO A 1 260 ? 18.438 -5.234 9.594 1 92.5 260 PRO A C 1
ATOM 2086 O O . PRO A 1 260 ? 19.406 -5.387 10.352 1 92.5 260 PRO A O 1
ATOM 2089 N N . TRP A 1 261 ? 17.516 -6.078 9.547 1 96.25 261 TRP A N 1
ATOM 2090 C CA . TRP A 1 261 ? 17.406 -7.145 10.531 1 96.25 261 TRP A CA 1
ATOM 2091 C C . TRP A 1 261 ? 17.859 -8.477 9.945 1 96.25 261 TRP A C 1
ATOM 2093 O O . TRP A 1 261 ? 17.719 -9.523 10.578 1 96.25 261 TRP A O 1
ATOM 2103 N N . GLU A 1 262 ? 18.453 -8.531 8.789 1 95.69 262 GLU A N 1
ATOM 2104 C CA . GLU A 1 262 ? 18.797 -9.773 8.102 1 95.69 262 GLU A CA 1
ATOM 2105 C C . GLU A 1 262 ? 20 -10.438 8.758 1 95.69 262 GLU A C 1
ATOM 2107 O O . GLU A 1 262 ? 20.297 -11.602 8.477 1 95.69 262 GLU A O 1
ATOM 2112 N N . ASP A 1 263 ? 20.625 -9.758 9.641 1 94.62 263 ASP A N 1
ATOM 2113 C CA . ASP A 1 263 ? 21.812 -10.297 10.297 1 94.62 263 ASP A CA 1
ATOM 2114 C C . ASP A 1 263 ? 21.438 -11.359 11.328 1 94.62 263 ASP A C 1
ATOM 2116 O O . ASP A 1 263 ? 22.281 -12.125 11.781 1 94.62 263 ASP A O 1
ATOM 2120 N N . ASN A 1 264 ? 20.172 -11.445 11.719 1 96.12 264 ASN A N 1
ATOM 2121 C CA . ASN A 1 264 ? 19.75 -12.406 12.734 1 96.12 264 ASN A CA 1
ATOM 2122 C C . ASN A 1 264 ? 18.328 -12.906 12.461 1 96.12 264 ASN A C 1
ATOM 2124 O O . ASN A 1 264 ? 17.469 -12.82 13.328 1 96.12 264 ASN A O 1
ATOM 2128 N N . LEU A 1 265 ? 18.141 -13.586 11.352 1 96.88 265 LEU A N 1
ATOM 2129 C CA . LEU A 1 265 ? 16.828 -14.055 10.93 1 96.88 265 LEU A CA 1
ATOM 2130 C C . LEU A 1 265 ? 16.406 -15.305 11.711 1 96.88 265 LEU A C 1
ATOM 2132 O O . LEU A 1 265 ? 15.242 -15.688 11.695 1 96.88 265 LEU A O 1
ATOM 2136 N N . LYS A 1 266 ? 17.297 -15.984 12.398 1 97.31 266 LYS A N 1
ATOM 2137 C CA . LYS A 1 266 ? 16.984 -17.188 13.164 1 97.31 266 LYS A CA 1
ATOM 2138 C C . LYS A 1 266 ? 16.219 -16.859 14.438 1 97.31 266 LYS A C 1
ATOM 2140 O O . LYS A 1 266 ? 15.641 -17.734 15.07 1 97.31 266 LYS A O 1
ATOM 2145 N N . ASP A 1 267 ? 16.234 -15.602 14.789 1 97.94 267 ASP A N 1
ATOM 2146 C CA . ASP A 1 267 ? 15.531 -15.133 15.977 1 97.94 267 ASP A CA 1
ATOM 2147 C C . ASP A 1 267 ? 14.312 -14.289 15.594 1 97.94 267 ASP A C 1
ATOM 2149 O O . ASP A 1 267 ? 14.422 -13.07 15.445 1 97.94 267 ASP A O 1
ATOM 2153 N N . PRO A 1 268 ? 13.188 -14.875 15.516 1 97.88 268 PRO A N 1
ATOM 2154 C CA . PRO A 1 268 ? 11.992 -14.148 15.078 1 97.88 268 PRO A CA 1
ATOM 2155 C C . PRO A 1 268 ? 11.648 -12.984 16 1 97.88 268 PRO A C 1
ATOM 2157 O O . PRO A 1 268 ? 11.117 -11.969 15.547 1 97.88 268 PRO A O 1
ATOM 2160 N N . LYS A 1 269 ? 11.883 -13.18 17.25 1 97.5 269 LYS A N 1
ATOM 2161 C CA . LYS A 1 269 ? 11.594 -12.102 18.203 1 97.5 269 LYS A CA 1
ATOM 2162 C C . LYS A 1 269 ? 12.484 -10.891 17.953 1 97.5 269 LYS A C 1
ATOM 2164 O O . LYS A 1 269 ? 12.031 -9.75 18.047 1 97.5 269 LYS A O 1
ATOM 2169 N N . TYR A 1 270 ? 13.734 -11.195 17.672 1 97.31 270 TYR A N 1
ATOM 2170 C CA . TYR A 1 270 ? 14.656 -10.125 17.312 1 97.31 270 TYR A CA 1
ATOM 2171 C C . TYR A 1 270 ? 14.164 -9.352 16.094 1 97.31 270 TYR A C 1
ATOM 2173 O O . TYR A 1 270 ? 14.164 -8.125 16.094 1 97.31 270 TYR A O 1
ATOM 2181 N N . VAL A 1 271 ? 13.727 -10.031 15.094 1 97.81 271 VAL A N 1
ATOM 2182 C CA . VAL A 1 271 ? 13.273 -9.414 13.852 1 97.81 271 VAL A CA 1
ATOM 2183 C C . VAL A 1 271 ? 12.023 -8.578 14.109 1 97.81 271 VAL A C 1
ATOM 2185 O O . VAL A 1 271 ? 11.938 -7.43 13.68 1 97.81 271 VAL A O 1
ATOM 2188 N N . ARG A 1 272 ? 11.086 -9.164 14.836 1 97.19 272 ARG A N 1
ATOM 2189 C CA . ARG A 1 272 ? 9.867 -8.453 15.227 1 97.19 272 ARG A CA 1
ATOM 2190 C C . ARG A 1 272 ? 10.203 -7.156 15.945 1 97.19 272 ARG A C 1
ATOM 2192 O O . ARG A 1 272 ? 9.711 -6.09 15.578 1 97.19 272 ARG A O 1
ATOM 2199 N N . ASP A 1 273 ? 11.047 -7.273 16.938 1 95.5 273 ASP A N 1
ATOM 2200 C CA . ASP A 1 273 ? 11.383 -6.117 17.766 1 95.5 273 ASP A CA 1
ATOM 2201 C C . ASP A 1 273 ? 12.117 -5.055 16.953 1 95.5 273 ASP A C 1
ATOM 2203 O O . ASP A 1 273 ? 11.945 -3.855 17.188 1 95.5 273 ASP A O 1
ATOM 2207 N N . SER A 1 274 ? 12.977 -5.473 16.047 1 93.94 274 SER A N 1
ATOM 2208 C CA . SER A 1 274 ? 13.648 -4.535 15.148 1 93.94 274 SER A CA 1
ATOM 2209 C C . SER A 1 274 ? 12.641 -3.752 14.32 1 93.94 274 SER A C 1
ATOM 2211 O O . SER A 1 274 ? 12.719 -2.523 14.227 1 93.94 274 SER A O 1
ATOM 2213 N N . LYS A 1 275 ? 11.672 -4.418 13.781 1 94.56 275 LYS A N 1
ATOM 2214 C CA . LYS A 1 275 ? 10.648 -3.762 12.969 1 94.56 275 LYS A CA 1
ATOM 2215 C C . LYS A 1 275 ? 9.828 -2.783 13.805 1 94.56 275 LYS A C 1
ATOM 2217 O O . LYS A 1 275 ? 9.523 -1.679 13.359 1 94.56 275 LYS A O 1
ATOM 2222 N N . ILE A 1 276 ? 9.508 -3.207 14.961 1 92.62 276 ILE A N 1
ATOM 2223 C CA . ILE A 1 276 ? 8.742 -2.35 15.859 1 92.62 276 ILE A CA 1
ATOM 2224 C C . ILE A 1 276 ? 9.547 -1.098 16.188 1 92.62 276 ILE A C 1
ATOM 2226 O O . ILE A 1 276 ? 9 0.009 16.219 1 92.62 276 ILE A O 1
ATOM 2230 N N . ARG A 1 277 ? 10.797 -1.25 16.438 1 89.5 277 ARG A N 1
ATOM 2231 C CA . ARG A 1 277 ? 11.664 -0.113 16.734 1 89.5 277 ARG A CA 1
ATOM 2232 C C . ARG A 1 277 ? 11.695 0.867 15.57 1 89.5 277 ARG A C 1
ATOM 2234 O O . ARG A 1 277 ? 11.68 2.082 15.773 1 89.5 277 ARG A O 1
ATOM 2241 N N . TYR A 1 278 ? 11.727 0.368 14.391 1 87.81 278 TYR A N 1
ATOM 2242 C CA . TYR A 1 278 ? 11.75 1.221 13.203 1 87.81 278 TYR A CA 1
ATOM 2243 C C . TYR A 1 278 ? 10.422 1.953 13.031 1 87.81 278 TYR A C 1
ATOM 2245 O O . TYR A 1 278 ? 10.383 3.055 12.484 1 87.81 278 TYR A O 1
ATOM 2253 N N . ARG A 1 279 ? 9.398 1.373 13.492 1 85.56 279 ARG A N 1
ATOM 2254 C CA . ARG A 1 279 ? 8.078 2 13.406 1 85.56 279 ARG A CA 1
ATOM 2255 C C . ARG A 1 279 ? 7.926 3.102 14.445 1 85.56 279 ARG A C 1
ATOM 2257 O O . ARG A 1 279 ? 7.266 4.113 14.195 1 85.56 279 ARG A O 1
ATOM 2264 N N . GLU A 1 280 ? 8.477 3.02 15.648 1 79.25 280 GLU A N 1
ATOM 2265 C CA . GLU A 1 280 ? 8.211 3.896 16.781 1 79.25 280 GLU A CA 1
ATOM 2266 C C . GLU A 1 280 ? 9.266 4.992 16.891 1 79.25 280 GLU A C 1
ATOM 2268 O O . GLU A 1 280 ? 8.992 6.066 17.438 1 79.25 280 GLU A O 1
ATOM 2273 N N . ASN A 1 281 ? 10.484 4.773 16.562 1 66.38 281 ASN A N 1
ATOM 2274 C CA . ASN A 1 281 ? 11.547 5.734 16.844 1 66.38 281 ASN A CA 1
ATOM 2275 C C . ASN A 1 281 ? 12.172 6.281 15.562 1 66.38 281 ASN A C 1
ATOM 2277 O O . ASN A 1 281 ? 12.719 5.523 14.758 1 66.38 281 ASN A O 1
ATOM 2281 N N . ILE A 1 282 ? 11.742 7.5 15.32 1 61.06 282 ILE A N 1
ATOM 2282 C CA . ILE A 1 282 ? 12.438 8.109 14.195 1 61.06 282 ILE A CA 1
ATOM 2283 C C . ILE A 1 282 ? 13.68 8.852 14.688 1 61.06 282 ILE A C 1
ATOM 2285 O O . ILE A 1 282 ? 14.406 9.453 13.898 1 61.06 282 ILE A O 1
ATOM 2289 N N . ALA A 1 283 ? 13.914 8.844 15.953 1 56.03 283 ALA A N 1
ATOM 2290 C CA . ALA A 1 283 ? 14.969 9.648 16.562 1 56.03 283 ALA A CA 1
ATOM 2291 C C . ALA A 1 283 ? 16.219 9.672 15.672 1 56.03 283 ALA A C 1
ATOM 2293 O O . ALA A 1 283 ? 16.891 10.703 15.57 1 56.03 283 ALA A O 1
ATOM 2294 N N . SER A 1 284 ? 16.484 8.578 15.086 1 53.41 284 SER A N 1
ATOM 2295 C CA . SER A 1 284 ? 17.719 8.633 14.312 1 53.41 284 SER A CA 1
ATOM 2296 C C . SER A 1 284 ? 17.562 9.5 13.07 1 53.41 284 SER A C 1
ATOM 2298 O O . SER A 1 284 ? 18.547 10.008 12.531 1 53.41 284 SER A O 1
ATOM 2300 N N . LEU A 1 285 ? 16.406 9.43 12.547 1 50.59 285 LEU A N 1
ATOM 2301 C CA . LEU A 1 285 ? 16.188 10.258 11.367 1 50.59 285 LEU A CA 1
ATOM 2302 C C . LEU A 1 285 ? 16.562 11.711 11.641 1 50.59 285 LEU A C 1
ATOM 2304 O O . LEU A 1 285 ? 17.188 12.359 10.797 1 50.59 285 LEU A O 1
ATOM 2308 N N . MET A 1 286 ? 16.141 12.195 12.859 1 52.31 286 MET A N 1
ATOM 2309 C CA . MET A 1 286 ? 16.312 13.594 13.234 1 52.31 286 MET A CA 1
ATOM 2310 C C . MET A 1 286 ? 17.781 13.883 13.586 1 52.31 286 MET A C 1
ATOM 2312 O O . MET A 1 286 ? 18.25 15 13.391 1 52.31 286 MET A O 1
ATOM 2316 N N . ASP A 1 287 ? 18.359 12.922 14.18 1 54.5 287 ASP A N 1
ATOM 2317 C CA . ASP A 1 287 ? 19.75 13.164 14.531 1 54.5 287 ASP A CA 1
ATOM 2318 C C . ASP A 1 287 ? 20.594 13.453 13.281 1 54.5 287 ASP A C 1
ATOM 2320 O O . ASP A 1 287 ? 21.516 14.266 13.32 1 54.5 287 ASP A O 1
ATOM 2324 N N . LYS A 1 288 ? 20.312 12.719 12.344 1 49.62 288 LYS A N 1
ATOM 2325 C CA . LYS A 1 288 ? 21.078 12.945 11.117 1 49.62 288 LYS A CA 1
ATOM 2326 C C . LYS A 1 288 ? 20.641 14.227 10.422 1 49.62 288 LYS A C 1
ATOM 2328 O O . LYS A 1 288 ? 21.453 14.898 9.781 1 49.62 288 LYS A O 1
ATOM 2333 N N . CYS A 1 289 ? 19.438 14.406 10.391 1 46.28 289 CYS A N 1
ATOM 2334 C CA . CYS A 1 289 ? 18.938 15.594 9.719 1 46.28 289 CYS A CA 1
ATOM 2335 C C . CYS A 1 289 ? 19.297 16.859 10.492 1 46.28 289 CYS A C 1
ATOM 2337 O O . CYS A 1 289 ? 19.406 17.938 9.906 1 46.28 289 CYS A O 1
ATOM 2339 N N . PHE A 1 290 ? 19.281 16.797 11.891 1 44.97 290 PHE A N 1
ATOM 2340 C CA . PHE A 1 290 ? 19.656 17.938 12.719 1 44.97 290 PHE A CA 1
ATOM 2341 C C . PHE A 1 290 ? 20.906 17.625 13.539 1 44.97 290 PHE A C 1
ATOM 2343 O O . PHE A 1 290 ? 20.797 17.234 14.703 1 44.97 290 PHE A O 1
ATOM 2350 N N . PRO A 1 291 ? 21.922 17.406 12.852 1 43.06 291 PRO A N 1
ATOM 2351 C CA . PRO A 1 291 ? 23.109 17.156 13.664 1 43.06 291 PRO A CA 1
ATOM 2352 C C . PRO A 1 291 ? 23.25 18.141 14.82 1 43.06 291 PRO A C 1
ATOM 2354 O O . PRO A 1 291 ? 22.594 19.188 14.828 1 43.06 291 PRO A O 1
ATOM 2357 N N . GLU A 1 292 ? 24.031 17.891 15.906 1 43.44 292 GLU A N 1
ATOM 2358 C CA . GLU A 1 292 ? 24.344 18.625 17.141 1 43.44 292 GLU A CA 1
ATOM 2359 C C . GLU A 1 292 ? 24.328 20.141 16.891 1 43.44 292 GLU A C 1
ATOM 2361 O O . GLU A 1 292 ? 24.016 20.906 17.797 1 43.44 292 GLU A O 1
ATOM 2366 N N . LYS A 1 293 ? 24.938 20.672 15.969 1 42 293 LYS A N 1
ATOM 2367 C CA . LYS A 1 293 ? 25.156 22.109 16 1 42 293 LYS A CA 1
ATOM 2368 C C . LYS A 1 293 ? 23.844 22.875 15.883 1 42 293 LYS A C 1
ATOM 2370 O O . LYS A 1 293 ? 23.703 23.969 16.438 1 42 293 LYS A O 1
ATOM 2375 N N . ASN A 1 294 ? 23 22.703 14.914 1 39.72 294 ASN A N 1
ATOM 2376 C CA . ASN A 1 294 ? 21.875 23.609 14.672 1 39.72 294 ASN A CA 1
ATOM 2377 C C . ASN A 1 294 ? 20.562 22.984 15.133 1 39.72 294 ASN A C 1
ATOM 2379 O O . ASN A 1 294 ? 19.609 22.859 14.344 1 39.72 294 ASN A O 1
ATOM 2383 N N . LYS A 1 295 ? 20.578 22.25 16.156 1 41.66 295 LYS A N 1
ATOM 2384 C CA . LYS A 1 295 ? 19.328 21.891 16.812 1 41.66 295 LYS A CA 1
ATOM 2385 C C . LYS A 1 295 ? 18.531 23.125 17.203 1 41.66 295 LYS A C 1
ATOM 2387 O O . LYS A 1 295 ? 19.062 24.047 17.812 1 41.66 295 LYS A O 1
ATOM 2392 N N . PRO A 1 296 ? 17.406 23.547 16.672 1 36.69 296 PRO A N 1
ATOM 2393 C CA . PRO A 1 296 ? 16.781 24.734 17.25 1 36.69 296 PRO A CA 1
ATOM 2394 C C . PRO A 1 296 ? 16.891 24.766 18.781 1 36.69 296 PRO A C 1
ATOM 2396 O O . PRO A 1 296 ? 16.688 23.75 19.438 1 36.69 296 PRO A O 1
ATOM 2399 N N . GLU A 1 297 ? 17.75 25.562 19.359 1 31.16 297 GLU A N 1
ATOM 2400 C CA . GLU A 1 297 ? 17.891 25.875 20.781 1 31.16 297 GLU A CA 1
ATOM 2401 C C . GLU A 1 297 ? 16.516 26.047 21.453 1 31.16 297 GLU A C 1
ATOM 2403 O O . GLU A 1 297 ? 15.703 26.859 21 1 31.16 297 GLU A O 1
ATOM 2408 N N . ALA A 1 298 ? 15.852 25.078 21.938 1 34.31 298 ALA A N 1
ATOM 2409 C CA . ALA A 1 298 ? 14.93 25.484 23 1 34.31 298 ALA A CA 1
ATOM 2410 C C . ALA A 1 298 ? 15.609 26.453 23.953 1 34.31 298 ALA A C 1
ATOM 2412 O O . ALA A 1 298 ? 16.609 26.125 24.594 1 34.31 298 ALA A O 1
ATOM 2413 N N . LYS A 1 299 ? 15.555 27.781 23.719 1 29.77 299 LYS A N 1
ATOM 2414 C CA . LYS A 1 299 ? 15.961 28.781 24.703 1 29.77 299 LYS A CA 1
ATOM 2415 C C . LYS A 1 299 ? 15.594 28.328 26.109 1 29.77 299 LYS A C 1
ATOM 2417 O O . LYS A 1 299 ? 14.422 28.047 26.391 1 29.77 299 LYS A O 1
ATOM 2422 N N . GLU A 1 300 ? 16.438 27.812 26.844 1 25.22 300 GLU A N 1
ATOM 2423 C CA . GLU A 1 300 ? 16.406 27.859 28.312 1 25.22 300 GLU A CA 1
ATOM 2424 C C . GLU A 1 300 ? 16.062 29.25 28.812 1 25.22 300 GLU A C 1
ATOM 2426 O O . GLU A 1 300 ? 16.781 30.219 28.516 1 25.22 300 GLU A O 1
ATOM 2431 N N . ARG A 1 301 ? 14.852 29.75 28.953 1 23.06 301 ARG A N 1
ATOM 2432 C CA . ARG A 1 301 ? 14.617 30.891 29.844 1 23.06 301 ARG A CA 1
ATOM 2433 C C . ARG A 1 301 ? 15.297 30.672 31.203 1 23.06 301 ARG A C 1
ATOM 2435 O O . ARG A 1 301 ? 15 29.703 31.906 1 23.06 301 ARG A O 1
ATOM 2442 N N . ASN A 1 302 ? 16.547 31.078 31.297 1 20.25 302 ASN A N 1
ATOM 2443 C CA . ASN A 1 302 ? 16.859 31.703 32.594 1 20.25 302 ASN A CA 1
ATOM 2444 C C . ASN A 1 302 ? 15.992 32.938 32.844 1 20.25 302 ASN A C 1
ATOM 2446 O O . ASN A 1 302 ? 15.805 33.75 31.922 1 20.25 302 ASN A O 1
ATOM 2450 N N . MET B 1 1 ? -0.122 31.641 -50.469 1 24.72 1 MET B N 1
ATOM 2451 C CA . MET B 1 1 ? 0.346 32.375 -49.281 1 24.72 1 MET B CA 1
ATOM 2452 C C . MET B 1 1 ? -0.234 31.781 -48 1 24.72 1 MET B C 1
ATOM 2454 O O . MET B 1 1 ? -1.453 31.734 -47.844 1 24.72 1 MET B O 1
ATOM 2458 N N . PRO B 1 2 ? 0.446 30.75 -47.406 1 23.8 2 PRO B N 1
ATOM 2459 C CA . PRO B 1 2 ? -0.147 29.766 -46.5 1 23.8 2 PRO B CA 1
ATOM 2460 C C . PRO B 1 2 ? -0.602 30.359 -45.188 1 23.8 2 PRO B C 1
ATOM 2462 O O . PRO B 1 2 ? 0.114 31.172 -44.594 1 23.8 2 PRO B O 1
ATOM 2465 N N . ARG B 1 3 ? -1.896 30.703 -45 1 25.66 3 ARG B N 1
ATOM 2466 C CA . ARG B 1 3 ? -2.564 31.375 -43.906 1 25.66 3 ARG B CA 1
ATOM 2467 C C . ARG B 1 3 ? -2.223 30.719 -42.562 1 25.66 3 ARG B C 1
ATOM 2469 O O . ARG B 1 3 ? -2.373 29.5 -42.406 1 25.66 3 ARG B O 1
ATOM 2476 N N . VAL B 1 4 ? -1.187 31.312 -41.781 1 24.66 4 VAL B N 1
ATOM 2477 C CA . VAL B 1 4 ? -0.6 31.078 -40.469 1 24.66 4 VAL B CA 1
ATOM 2478 C C . VAL B 1 4 ? -1.708 30.922 -39.438 1 24.66 4 VAL B C 1
ATOM 2480 O O . VAL B 1 4 ? -2.553 31.797 -39.25 1 24.66 4 VAL B O 1
ATOM 2483 N N . LYS B 1 5 ? -2.223 29.703 -39.219 1 25.09 5 LYS B N 1
ATOM 2484 C CA . LYS B 1 5 ? -3.363 29.344 -38.375 1 25.09 5 LYS B CA 1
ATOM 2485 C C . LYS B 1 5 ? -3.312 30.078 -37.062 1 25.09 5 LYS B C 1
ATOM 2487 O O . LYS B 1 5 ? -2.262 30.141 -36.406 1 25.09 5 LYS B O 1
ATOM 2492 N N . ALA B 1 6 ? -4.207 31.047 -36.719 1 22.41 6 ALA B N 1
ATOM 2493 C CA . ALA B 1 6 ? -4.496 31.938 -35.594 1 22.41 6 ALA B CA 1
ATOM 2494 C C . ALA B 1 6 ? -4.293 31.234 -34.281 1 22.41 6 ALA B C 1
ATOM 2496 O O . ALA B 1 6 ? -4.715 30.094 -34.094 1 22.41 6 ALA B O 1
ATOM 2497 N N . ALA B 1 7 ? -3.256 31.594 -33.438 1 26.72 7 ALA B N 1
ATOM 2498 C CA . ALA B 1 7 ? -2.713 31.453 -32.094 1 26.72 7 ALA B CA 1
ATOM 2499 C C . ALA B 1 7 ? -3.824 31.469 -31.062 1 26.72 7 ALA B C 1
ATOM 2501 O O . ALA B 1 7 ? -4.574 32.438 -30.953 1 26.72 7 ALA B O 1
ATOM 2502 N N . GLN B 1 8 ? -4.441 30.25 -30.891 1 25.33 8 GLN B N 1
ATOM 2503 C CA . GLN B 1 8 ? -5.672 30.016 -30.141 1 25.33 8 GLN B CA 1
ATOM 2504 C C . GLN B 1 8 ? -5.773 30.922 -28.922 1 25.33 8 GLN B C 1
ATOM 2506 O O . GLN B 1 8 ? -4.758 31.359 -28.375 1 25.33 8 GLN B O 1
ATOM 2511 N N . ALA B 1 9 ? -6.906 31.484 -28.578 1 28.38 9 ALA B N 1
ATOM 2512 C CA . ALA B 1 9 ? -7.496 32.469 -27.688 1 28.38 9 ALA B CA 1
ATOM 2513 C C . ALA B 1 9 ? -6.984 32.281 -26.25 1 28.38 9 ALA B C 1
ATOM 2515 O O . ALA B 1 9 ? -6.703 31.172 -25.828 1 28.38 9 ALA B O 1
ATOM 2516 N N . GLY B 1 10 ? -6.438 33.344 -25.656 1 25.75 10 GLY B N 1
ATOM 2517 C CA . GLY B 1 10 ? -5.91 33.719 -24.344 1 25.75 10 GLY B CA 1
ATOM 2518 C C . GLY B 1 10 ? -6.641 33.062 -23.203 1 25.75 10 GLY B C 1
ATOM 2519 O O . GLY B 1 10 ? -7.863 33.156 -23.094 1 25.75 10 GLY B O 1
ATOM 2520 N N . ARG B 1 11 ? -6.332 31.859 -22.875 1 32.22 11 ARG B N 1
ATOM 2521 C CA . ARG B 1 11 ? -6.891 31.25 -21.672 1 32.22 11 ARG B CA 1
ATOM 2522 C C . ARG B 1 11 ? -7.242 32.312 -20.641 1 32.22 11 ARG B C 1
ATOM 2524 O O . ARG B 1 11 ? -6.426 33.188 -20.344 1 32.22 11 ARG B O 1
ATOM 2531 N N . GLN B 1 12 ? -8.5 32.719 -20.5 1 28.05 12 GLN B N 1
ATOM 2532 C CA . GLN B 1 12 ? -9 33.688 -19.516 1 28.05 12 GLN B CA 1
ATOM 2533 C C . GLN B 1 12 ? -8.188 33.625 -18.219 1 28.05 12 GLN B C 1
ATOM 2535 O O . GLN B 1 12 ? -7.789 32.531 -17.781 1 28.05 12 GLN B O 1
ATOM 2540 N N . SER B 1 13 ? -7.344 34.562 -17.859 1 30.91 13 SER B N 1
ATOM 2541 C CA . SER B 1 13 ? -6.637 34.875 -16.625 1 30.91 13 SER B CA 1
ATOM 2542 C C . SER B 1 13 ? -7.395 34.344 -15.406 1 30.91 13 SER B C 1
ATOM 2544 O O . SER B 1 13 ? -8.594 34.594 -15.266 1 30.91 13 SER B O 1
ATOM 2546 N N . SER B 1 14 ? -7.117 33.156 -14.977 1 36.34 14 SER B N 1
ATOM 2547 C CA . SER B 1 14 ? -7.629 32.656 -13.711 1 36.34 14 SER B CA 1
ATOM 2548 C C . SER B 1 14 ? -7.914 33.781 -12.734 1 36.34 14 SER B C 1
ATOM 2550 O O . SER B 1 14 ? -7.125 34.75 -12.617 1 36.34 14 SER B O 1
ATOM 2552 N N . ALA B 1 15 ? -9.141 34.188 -12.5 1 38.47 15 ALA B N 1
ATOM 2553 C CA . ALA B 1 15 ? -9.578 35.188 -11.531 1 38.47 15 ALA B CA 1
ATOM 2554 C C . ALA B 1 15 ? -8.578 35.312 -10.383 1 38.47 15 ALA B C 1
ATOM 2556 O O . ALA B 1 15 ? -8.117 34.312 -9.844 1 38.47 15 ALA B O 1
ATOM 2557 N N . LYS B 1 16 ? -7.828 36.344 -10.18 1 40.12 16 LYS B N 1
ATOM 2558 C CA . LYS B 1 16 ? -7.039 36.812 -9.047 1 40.12 16 LYS B CA 1
ATOM 2559 C C . LYS B 1 16 ? -7.621 36.281 -7.73 1 40.12 16 LYS B C 1
ATOM 2561 O O . LYS B 1 16 ? -8.711 36.688 -7.324 1 40.12 16 LYS B O 1
ATOM 2566 N N . ARG B 1 17 ? -7.492 35.031 -7.488 1 47.16 17 ARG B N 1
ATOM 2567 C CA . ARG B 1 17 ? -7.844 34.5 -6.18 1 47.16 17 ARG B CA 1
ATOM 2568 C C . ARG B 1 17 ? -7.449 35.469 -5.066 1 47.16 17 ARG B C 1
ATOM 2570 O O . ARG B 1 17 ? -6.285 35.844 -4.965 1 47.16 17 ARG B O 1
ATOM 2577 N N . HIS B 1 18 ? -8.281 36.438 -4.848 1 48.69 18 HIS B N 1
ATOM 2578 C CA . HIS B 1 18 ? -8.078 37.469 -3.844 1 48.69 18 HIS B CA 1
ATOM 2579 C C . HIS B 1 18 ? -7.523 36.875 -2.549 1 48.69 18 HIS B C 1
ATOM 2581 O O . HIS B 1 18 ? -8.039 35.875 -2.049 1 48.69 18 HIS B O 1
ATOM 2587 N N . LEU B 1 19 ? -6.191 37.031 -2.424 1 53.91 19 LEU B N 1
ATOM 2588 C CA . LEU B 1 19 ? -5.578 36.75 -1.131 1 53.91 19 LEU B CA 1
ATOM 2589 C C . LEU B 1 19 ? -6.473 37.219 0.012 1 53.91 19 LEU B C 1
ATOM 2591 O O . LEU B 1 19 ? -7.09 38.281 -0.076 1 53.91 19 LEU B O 1
ATOM 2595 N N . ALA B 1 20 ? -6.918 36.281 0.848 1 61.75 20 ALA B N 1
ATOM 2596 C CA . ALA B 1 20 ? -7.699 36.562 2.053 1 61.75 20 ALA B CA 1
ATOM 2597 C C . ALA B 1 20 ? -7.117 37.75 2.828 1 61.75 20 ALA B C 1
ATOM 2599 O O . ALA B 1 20 ? -5.906 37.969 2.805 1 61.75 20 ALA B O 1
ATOM 2600 N N . GLU B 1 21 ? -7.922 38.688 3.053 1 74.88 21 GLU B N 1
ATOM 2601 C CA . GLU B 1 21 ? -7.582 39.656 4.086 1 74.88 21 GLU B CA 1
ATOM 2602 C C . GLU B 1 21 ? -6.91 39 5.277 1 74.88 21 GLU B C 1
ATOM 2604 O O . GLU B 1 21 ? -7.258 37.875 5.645 1 74.88 21 GLU B O 1
ATOM 2609 N N . GLN B 1 22 ? -5.82 39.625 5.766 1 85.12 22 GLN B N 1
ATOM 2610 C CA . GLN B 1 22 ? -5.102 39.094 6.918 1 85.12 22 GLN B CA 1
ATOM 2611 C C . GLN B 1 22 ? -5.887 39.312 8.203 1 85.12 22 GLN B C 1
ATOM 2613 O O . GLN B 1 22 ? -6.477 40.375 8.414 1 85.12 22 GLN B O 1
ATOM 2618 N N . PHE B 1 23 ? -6.031 38.344 8.945 1 92.31 23 PHE B N 1
ATOM 2619 C CA . PHE B 1 23 ? -6.645 38.469 10.266 1 92.31 23 PHE B CA 1
ATOM 2620 C C . PHE B 1 23 ? -5.676 39.062 11.266 1 92.31 23 PHE B C 1
ATOM 2622 O O . PHE B 1 23 ? -4.477 38.781 11.234 1 92.31 23 PHE B O 1
ATOM 2629 N N . ALA B 1 24 ? -6.215 39.938 12.086 1 92.25 24 ALA B N 1
ATOM 2630 C CA . ALA B 1 24 ? -5.379 40.594 13.086 1 92.25 24 ALA B CA 1
ATOM 2631 C C . ALA B 1 24 ? -5.051 39.656 14.242 1 92.25 24 ALA B C 1
ATOM 2633 O O . ALA B 1 24 ? -5.891 38.844 14.648 1 92.25 24 ALA B O 1
ATOM 2634 N N . VAL B 1 25 ? -3.834 39.812 14.742 1 95 25 VAL B N 1
ATOM 2635 C CA . VAL B 1 25 ? -3.482 39.125 15.977 1 95 25 VAL B CA 1
ATOM 2636 C C . VAL B 1 25 ? -4.473 39.5 17.078 1 95 25 VAL B C 1
ATOM 2638 O O . VAL B 1 25 ? -4.773 40.688 17.266 1 95 25 VAL B O 1
ATOM 2641 N N . GLY B 1 26 ? -4.988 38.469 17.719 1 95.94 26 GLY B N 1
ATOM 2642 C CA . GLY B 1 26 ? -5.938 38.719 18.797 1 95.94 26 GLY B CA 1
ATOM 2643 C C . GLY B 1 26 ? -7.383 38.625 18.344 1 95.94 26 GLY B C 1
ATOM 2644 O O . GLY B 1 26 ? -8.297 38.625 19.172 1 95.94 26 GLY B O 1
ATOM 2645 N N . GLU B 1 27 ? -7.555 38.562 17.047 1 95.69 27 GLU B N 1
ATOM 2646 C CA . GLU B 1 27 ? -8.914 38.406 16.547 1 95.69 27 GLU B CA 1
ATOM 2647 C C . GLU B 1 27 ? -9.57 37.125 17.062 1 95.69 27 GLU B C 1
ATOM 2649 O O . GLU B 1 27 ? -8.93 36.094 17.141 1 95.69 27 GLU B O 1
ATOM 2654 N N . ILE B 1 28 ? -10.828 37.312 17.484 1 97.12 28 ILE B N 1
ATOM 2655 C CA . ILE B 1 28 ? -11.555 36.188 18.047 1 97.12 28 ILE B CA 1
ATOM 2656 C C . ILE B 1 28 ? -12.5 35.594 16.984 1 97.12 28 ILE B C 1
ATOM 2658 O O . ILE B 1 28 ? -13.258 36.344 16.359 1 97.12 28 ILE B O 1
ATOM 2662 N N . ILE B 1 29 ? -12.461 34.344 16.797 1 96.88 29 ILE B N 1
ATOM 2663 C CA . ILE B 1 29 ? -13.375 33.656 15.883 1 96.88 29 ILE B CA 1
ATOM 2664 C C . ILE B 1 29 ? -14.125 32.562 16.641 1 96.88 29 ILE B C 1
ATOM 2666 O O . ILE B 1 29 ? -13.586 31.953 17.578 1 96.88 29 ILE B O 1
ATOM 2670 N N . THR B 1 30 ? -15.32 32.281 16.234 1 97.88 30 THR B N 1
ATOM 2671 C CA . THR B 1 30 ? -16.188 31.328 16.906 1 97.88 30 THR B CA 1
ATOM 2672 C C . THR B 1 30 ? -16.531 30.156 15.984 1 97.88 30 THR B C 1
ATOM 2674 O O . THR B 1 30 ? -17 30.375 14.859 1 97.88 30 THR B O 1
ATOM 2677 N N . ASP B 1 31 ? -16.266 28.984 16.453 1 97.69 31 ASP B N 1
ATOM 2678 C CA . ASP B 1 31 ? -16.516 27.844 15.594 1 97.69 31 ASP B CA 1
ATOM 2679 C C . ASP B 1 31 ? -17.969 27.375 15.703 1 97.69 31 ASP B C 1
ATOM 2681 O O . ASP B 1 31 ? -18.781 28 16.391 1 97.69 31 ASP B O 1
ATOM 2685 N N . MET B 1 32 ? -18.375 26.344 15.031 1 96.12 32 MET B N 1
ATOM 2686 C CA . MET B 1 32 ? -19.75 25.859 14.93 1 96.12 32 MET B CA 1
ATOM 2687 C C . MET B 1 32 ? -20.234 25.312 16.266 1 96.12 32 MET B C 1
ATOM 2689 O O . MET B 1 32 ? -21.453 25.25 16.516 1 96.12 32 MET B O 1
ATOM 2693 N N . ALA B 1 33 ? -19.344 24.891 17.109 1 95.81 33 ALA B N 1
ATOM 2694 C CA . ALA B 1 33 ? -19.688 24.406 18.438 1 95.81 33 ALA B CA 1
ATOM 2695 C C . ALA B 1 33 ? -19.703 25.547 19.453 1 95.81 33 ALA B C 1
ATOM 2697 O O . ALA B 1 33 ? -19.75 25.297 20.656 1 95.81 33 ALA B O 1
ATOM 2698 N N . LYS B 1 34 ? -19.5 26.75 19 1 96.19 34 LYS B N 1
ATOM 2699 C CA . LYS B 1 34 ? -19.578 27.969 19.812 1 96.19 34 LYS B CA 1
ATOM 2700 C C . LYS B 1 34 ? -18.328 28.141 20.672 1 96.19 34 LYS B C 1
ATOM 2702 O O . LYS B 1 34 ? -18.344 28.859 21.672 1 96.19 34 LYS B O 1
ATOM 2707 N N . LYS B 1 35 ? -17.344 27.422 20.312 1 96.69 35 LYS B N 1
ATOM 2708 C CA . LYS B 1 35 ? -16.047 27.656 20.969 1 96.69 35 LYS B CA 1
ATOM 2709 C C . LYS B 1 35 ? -15.328 28.844 20.359 1 96.69 35 LYS B C 1
ATOM 2711 O O . LYS B 1 35 ? -15.344 29.031 19.141 1 96.69 35 LYS B O 1
ATOM 2716 N N . GLU B 1 36 ? -14.727 29.641 21.25 1 97.69 36 GLU B N 1
ATOM 2717 C CA . GLU B 1 36 ? -14.016 30.828 20.781 1 97.69 36 GLU B CA 1
ATOM 2718 C C . GLU B 1 36 ? -12.516 30.562 20.688 1 97.69 36 GLU B C 1
ATOM 2720 O O . GLU B 1 36 ? -11.922 29.984 21.609 1 97.69 36 GLU B O 1
ATOM 2725 N N . TRP B 1 37 ? -12 30.984 19.594 1 97.69 37 TRP B N 1
ATOM 2726 C CA . TRP B 1 37 ? -10.57 30.859 19.328 1 97.69 37 TRP B CA 1
ATOM 2727 C C . TRP B 1 37 ? -9.938 32.219 19.078 1 97.69 37 TRP B C 1
ATOM 2729 O O . TRP B 1 37 ? -10.562 33.094 18.516 1 97.69 37 TRP B O 1
ATOM 2739 N N . LYS B 1 38 ? -8.695 32.312 19.5 1 98.06 38 LYS B N 1
ATOM 2740 C CA . LYS B 1 38 ? -7.922 33.531 19.281 1 98.06 38 LYS B CA 1
ATOM 2741 C C . LYS B 1 38 ? -6.848 33.312 18.219 1 98.06 38 LYS B C 1
ATOM 2743 O O . LYS B 1 38 ? -6.133 32.312 18.266 1 98.06 38 LYS B O 1
ATOM 2748 N N . VAL B 1 39 ? -6.789 34.281 17.312 1 97.06 39 VAL B N 1
ATOM 2749 C CA . VAL B 1 39 ? -5.848 34.188 16.203 1 97.06 39 VAL B CA 1
ATOM 2750 C C . VAL B 1 39 ? -4.504 34.781 16.625 1 97.06 39 VAL B C 1
ATOM 2752 O O . VAL B 1 39 ? -4.461 35.844 17.266 1 97.06 39 VAL B O 1
ATOM 2755 N N . GLY B 1 40 ? -3.443 34.031 16.281 1 96.75 40 GLY B N 1
ATOM 2756 C CA . GLY B 1 40 ? -2.098 34.531 16.516 1 96.75 40 GLY B CA 1
ATOM 2757 C C . GLY B 1 40 ? -1.381 34.969 15.25 1 96.75 40 GLY B C 1
ATOM 2758 O O . GLY B 1 40 ? -2.008 35.469 14.312 1 96.75 40 GLY B O 1
ATOM 2759 N N . LEU B 1 41 ? -0.063 34.906 15.266 1 95.44 41 LEU B N 1
ATOM 2760 C CA . LEU B 1 41 ? 0.769 35.312 14.133 1 95.44 41 LEU B CA 1
ATOM 2761 C C . LEU B 1 41 ? 0.576 34.375 12.953 1 95.44 41 LEU B C 1
ATOM 2763 O O . LEU B 1 41 ? 0.395 33.156 13.133 1 95.44 41 LEU B O 1
ATOM 2767 N N . PRO B 1 42 ? 0.607 34.938 11.75 1 94.19 42 PRO B N 1
ATOM 2768 C CA . PRO B 1 42 ? 0.582 34.062 10.562 1 94.19 42 PRO B CA 1
ATOM 2769 C C . PRO B 1 42 ? 1.843 33.219 10.422 1 94.19 42 PRO B C 1
ATOM 2771 O O . PRO B 1 42 ? 2.949 33.688 10.688 1 94.19 42 PRO B O 1
ATOM 2774 N N . ILE B 1 43 ? 1.696 31.984 10.078 1 92.19 43 ILE B N 1
ATOM 2775 C CA . ILE B 1 43 ? 2.865 31.109 9.953 1 92.19 43 ILE B CA 1
ATOM 2776 C C . ILE B 1 43 ? 2.934 30.547 8.539 1 92.19 43 ILE B C 1
ATOM 2778 O O . ILE B 1 43 ? 3.871 29.828 8.195 1 92.19 43 ILE B O 1
ATOM 2782 N N . GLY B 1 44 ? 1.985 30.734 7.75 1 87.44 44 GLY B N 1
ATOM 2783 C CA . GLY B 1 44 ? 1.991 30.266 6.375 1 87.44 44 GLY B CA 1
ATOM 2784 C C . GLY B 1 44 ? 0.965 30.969 5.5 1 87.44 44 GLY B C 1
ATOM 2785 O O . GLY B 1 44 ? -0.04 31.469 6.004 1 87.44 44 GLY B O 1
ATOM 2786 N N . GLN B 1 45 ? 1.386 31.078 4.246 1 82.12 45 GLN B N 1
ATOM 2787 C CA . GLN B 1 45 ? 0.479 31.656 3.256 1 82.12 45 GLN B CA 1
ATOM 2788 C C . GLN B 1 45 ? 0.489 30.844 1.965 1 82.12 45 GLN B C 1
ATOM 2790 O O . GLN B 1 45 ? 1.554 30.453 1.475 1 82.12 45 GLN B O 1
ATOM 2795 N N . GLY B 1 46 ? -0.67 30.203 1.683 1 68.5 46 GLY B N 1
ATOM 2796 C CA . GLY B 1 46 ? -0.746 29.531 0.393 1 68.5 46 GLY B CA 1
ATOM 2797 C C . GLY B 1 46 ? -1.655 30.234 -0.594 1 68.5 46 GLY B C 1
ATOM 2798 O O . GLY B 1 46 ? -2.084 31.375 -0.35 1 68.5 46 GLY B O 1
ATOM 2799 N N . GLY B 1 47 ? -1.896 29.656 -1.83 1 62.47 47 GLY B N 1
ATOM 2800 C CA . GLY B 1 47 ? -2.699 30.234 -2.898 1 62.47 47 GLY B CA 1
ATOM 2801 C C . GLY B 1 47 ? -4.152 30.438 -2.51 1 62.47 47 GLY B C 1
ATOM 2802 O O . GLY B 1 47 ? -4.848 31.266 -3.102 1 62.47 47 GLY B O 1
ATOM 2803 N N . PHE B 1 48 ? -4.531 29.766 -1.441 1 67.62 48 PHE B N 1
ATOM 2804 C CA . PHE B 1 48 ? -5.965 29.812 -1.181 1 67.62 48 PHE B CA 1
ATOM 2805 C C . PHE B 1 48 ? -6.258 30.516 0.141 1 67.62 48 PHE B C 1
ATOM 2807 O O . PHE B 1 48 ? -7.402 30.859 0.421 1 67.62 48 PHE B O 1
ATOM 2814 N N . GLY B 1 49 ? -5.234 30.609 0.962 1 81.31 49 GLY B N 1
ATOM 2815 C CA . GLY B 1 49 ? -5.504 31.219 2.252 1 81.31 49 GLY B CA 1
ATOM 2816 C C . GLY B 1 49 ? -4.27 31.328 3.133 1 81.31 49 GLY B C 1
ATOM 2817 O O . GLY B 1 49 ? -3.15 31.422 2.631 1 81.31 49 GLY B O 1
ATOM 2818 N N . CYS B 1 50 ? -4.574 31.625 4.395 1 90.19 50 CYS B N 1
ATOM 2819 C CA . CYS B 1 50 ? -3.512 31.844 5.367 1 90.19 50 CYS B CA 1
ATOM 2820 C C . CYS B 1 50 ? -3.652 30.906 6.555 1 90.19 50 CYS B C 1
ATOM 2822 O O . CYS B 1 50 ? -4.75 30.438 6.852 1 90.19 50 CYS B O 1
ATOM 2824 N N . ILE B 1 51 ? -2.521 30.625 7.109 1 94.06 51 ILE B N 1
ATOM 2825 C CA . ILE B 1 51 ? -2.475 29.828 8.328 1 94.06 51 ILE B CA 1
ATOM 2826 C C . ILE B 1 51 ? -1.921 30.656 9.477 1 94.06 51 ILE B C 1
ATOM 2828 O O . ILE B 1 51 ? -0.88 31.312 9.336 1 94.06 51 ILE B O 1
ATOM 2832 N N . TYR B 1 52 ? -2.639 30.672 10.578 1 96.38 52 TYR B N 1
ATOM 2833 C CA . TYR B 1 52 ? -2.24 31.438 11.758 1 96.38 52 TYR B CA 1
ATOM 2834 C C . TYR B 1 52 ? -2.072 30.516 12.961 1 96.38 52 TYR B C 1
ATOM 2836 O O . TYR B 1 52 ? -2.727 29.484 13.055 1 96.38 52 TYR B O 1
ATOM 2844 N N . LEU B 1 53 ? -1.205 30.938 13.836 1 97 53 LEU B N 1
ATOM 2845 C CA . LEU B 1 53 ? -1.254 30.328 15.164 1 97 53 LEU B CA 1
ATOM 2846 C C . LEU B 1 53 ? -2.611 30.562 15.812 1 97 53 LEU B C 1
ATOM 2848 O O . LEU B 1 53 ? -3.283 31.562 15.523 1 97 53 LEU B O 1
ATOM 2852 N N . ALA B 1 54 ? -2.975 29.641 16.625 1 97.62 54 ALA B N 1
ATOM 2853 C CA . ALA B 1 54 ? -4.273 29.781 17.281 1 97.62 54 ALA B CA 1
ATOM 2854 C C . ALA B 1 54 ? -4.285 29.094 18.641 1 97.62 54 ALA B C 1
ATOM 2856 O O . ALA B 1 54 ? -3.557 28.109 18.844 1 97.62 54 ALA B O 1
ATOM 2857 N N . ASP B 1 55 ? -5.074 29.609 19.484 1 96.88 55 ASP B N 1
ATOM 2858 C CA . ASP B 1 55 ? -5.34 29.016 20.797 1 96.88 55 ASP B CA 1
ATOM 2859 C C . ASP B 1 55 ? -6.766 29.312 21.25 1 96.88 55 ASP B C 1
ATOM 2861 O O . ASP B 1 55 ? -7.434 30.188 20.688 1 96.88 55 ASP B O 1
ATOM 2865 N N . MET B 1 56 ? -7.203 28.5 22.203 1 94.94 56 MET B N 1
ATOM 2866 C CA . MET B 1 56 ? -8.492 28.828 22.812 1 94.94 56 MET B CA 1
ATOM 2867 C C . MET B 1 56 ? -8.484 30.219 23.406 1 94.94 56 MET B C 1
ATOM 2869 O O . MET B 1 56 ? -7.488 30.641 23.984 1 94.94 56 MET B O 1
ATOM 2873 N N . ASN B 1 57 ? -9.617 30.781 23.25 1 92.12 57 ASN B N 1
ATOM 2874 C CA . ASN B 1 57 ? -9.688 32.156 23.734 1 92.12 57 ASN B CA 1
ATOM 2875 C C . ASN B 1 57 ? -9.477 32.219 25.25 1 92.12 57 ASN B C 1
ATOM 2877 O O . ASN B 1 57 ? -10.094 31.469 26 1 92.12 57 ASN B O 1
ATOM 2881 N N . SER B 1 58 ? -8.555 33.031 25.578 1 88.12 58 SER B N 1
ATOM 2882 C CA . SER B 1 58 ? -8.234 33.312 26.969 1 88.12 58 SER B CA 1
ATOM 2883 C C . SER B 1 58 ? -7.715 34.719 27.141 1 88.12 58 SER B C 1
ATOM 2885 O O . SER B 1 58 ? -7.715 35.5 26.188 1 88.12 58 SER B O 1
ATOM 2887 N N . SER B 1 59 ? -7.398 35.094 28.344 1 85.81 59 SER B N 1
ATOM 2888 C CA . SER B 1 59 ? -6.895 36.438 28.609 1 85.81 59 SER B CA 1
ATOM 2889 C C . SER B 1 59 ? -5.492 36.625 28.047 1 85.81 59 SER B C 1
ATOM 2891 O O . SER B 1 59 ? -5.043 37.75 27.844 1 85.81 59 SER B O 1
ATOM 2893 N N . GLU B 1 60 ? -4.922 35.625 27.75 1 88.75 60 GLU B N 1
ATOM 2894 C CA . GLU B 1 60 ? -3.539 35.688 27.281 1 88.75 60 GLU B CA 1
ATOM 2895 C C . GLU B 1 60 ? -3.477 35.75 25.766 1 88.75 60 GLU B C 1
ATOM 2897 O O . GLU B 1 60 ? -4.402 35.312 25.078 1 88.75 60 GLU B O 1
ATOM 2902 N N . SER B 1 61 ? -2.414 36.406 25.344 1 90.94 61 SER B N 1
ATOM 2903 C CA . SER B 1 61 ? -2.154 36.438 23.906 1 90.94 61 SER B CA 1
ATOM 2904 C C . SER B 1 61 ? -1.727 35.062 23.406 1 90.94 61 SER B C 1
ATOM 2906 O O . SER B 1 61 ? -1.247 34.219 24.188 1 90.94 61 SER B O 1
ATOM 2908 N N . VAL B 1 62 ? -1.936 34.844 22.109 1 95.19 62 VAL B N 1
ATOM 2909 C CA . VAL B 1 62 ? -1.511 33.562 21.516 1 95.19 62 VAL B CA 1
ATOM 2910 C C . VAL B 1 62 ? 0.01 33.562 21.375 1 95.19 62 VAL B C 1
ATOM 2912 O O . VAL B 1 62 ? 0.588 34.406 20.703 1 95.19 62 VAL B O 1
ATOM 2915 N N . GLY B 1 63 ? 0.64 32.656 22 1 91.81 63 GLY B N 1
ATOM 2916 C CA . GLY B 1 63 ? 2.092 32.562 22 1 91.81 63 GLY B CA 1
ATOM 2917 C C . GLY B 1 63 ? 2.643 31.844 20.781 1 91.81 63 GLY B C 1
ATOM 2918 O O . GLY B 1 63 ? 1.888 31.25 20.016 1 91.81 63 GLY B O 1
ATOM 2919 N N . SER B 1 64 ? 3.992 31.938 20.656 1 91.38 64 SER B N 1
ATOM 2920 C CA . SER B 1 64 ? 4.68 31.266 19.562 1 91.38 64 SER B CA 1
ATOM 2921 C C . SER B 1 64 ? 4.613 29.75 19.719 1 91.38 64 SER B C 1
ATOM 2923 O O . SER B 1 64 ? 4.84 29.016 18.75 1 91.38 64 SER B O 1
ATOM 2925 N N . ASP B 1 65 ? 4.332 29.281 20.844 1 91.25 65 ASP B N 1
ATOM 2926 C CA . ASP B 1 65 ? 4.258 27.859 21.125 1 91.25 65 ASP B CA 1
ATOM 2927 C C . ASP B 1 65 ? 2.809 27.375 21.141 1 91.25 65 ASP B C 1
ATOM 2929 O O . ASP B 1 65 ? 2.502 26.344 21.75 1 91.25 65 ASP B O 1
ATOM 2933 N N . ALA B 1 66 ? 1.956 28.172 20.516 1 95 66 ALA B N 1
ATOM 2934 C CA . ALA B 1 66 ? 0.545 27.797 20.469 1 95 66 ALA B CA 1
ATOM 2935 C C . ALA B 1 66 ? 0.372 26.359 19.969 1 95 66 ALA B C 1
ATOM 2937 O O . ALA B 1 66 ? 1.046 25.953 19.016 1 95 66 ALA B O 1
ATOM 2938 N N . PRO B 1 67 ? -0.5 25.625 20.547 1 94 67 PRO B N 1
ATOM 2939 C CA . PRO B 1 67 ? -0.655 24.203 20.203 1 94 67 PRO B CA 1
ATOM 2940 C C . PRO B 1 67 ? -1.433 23.984 18.906 1 94 67 PRO B C 1
ATOM 2942 O O . PRO B 1 67 ? -1.368 22.906 18.312 1 94 67 PRO B O 1
ATOM 2945 N N . CYS B 1 68 ? -2.182 25.047 18.484 1 96.88 68 CYS B N 1
ATOM 2946 C CA . CYS B 1 68 ? -3.049 24.875 17.312 1 96.88 68 CYS B CA 1
ATOM 2947 C C . CYS B 1 68 ? -2.754 25.938 16.266 1 96.88 68 CYS B C 1
ATOM 2949 O O . CYS B 1 68 ? -2.053 26.906 16.531 1 96.88 68 CYS B O 1
ATOM 2951 N N . VAL B 1 69 ? -3.283 25.625 15.055 1 96.69 69 VAL B N 1
ATOM 2952 C CA . VAL B 1 69 ? -3.303 26.609 13.969 1 96.69 69 VAL B CA 1
ATOM 2953 C C . VAL B 1 69 ? -4.719 26.734 13.414 1 96.69 69 VAL B C 1
ATOM 2955 O O . VAL B 1 69 ? -5.562 25.859 13.633 1 96.69 69 VAL B O 1
ATOM 2958 N N . VAL B 1 70 ? -4.934 27.85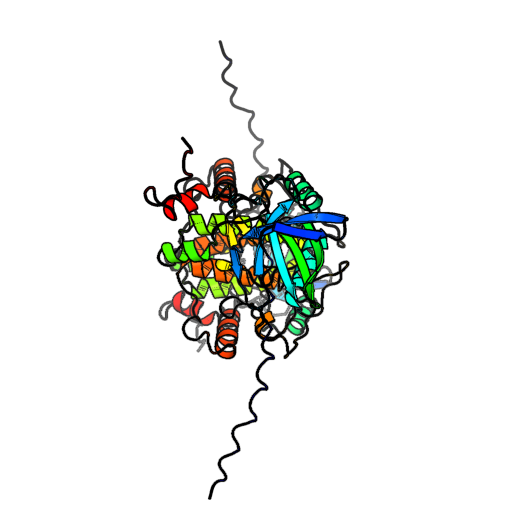9 12.789 1 96.56 70 VAL B N 1
ATOM 2959 C CA . VAL B 1 70 ? -6.188 28.062 12.07 1 96.56 70 VAL B CA 1
ATOM 2960 C C . VAL B 1 70 ? -5.895 28.312 10.586 1 96.56 70 VAL B C 1
ATOM 2962 O O . VAL B 1 70 ? -5.082 29.172 10.242 1 96.56 70 VAL B O 1
ATOM 2965 N N . LYS B 1 71 ? -6.469 27.453 9.781 1 94.25 71 LYS B N 1
ATOM 2966 C CA . LYS B 1 71 ? -6.465 27.672 8.336 1 94.25 71 LYS B CA 1
ATOM 2967 C C . LYS B 1 71 ? -7.676 28.484 7.895 1 94.25 71 LYS B C 1
ATOM 2969 O O . LYS B 1 71 ? -8.812 28.141 8.203 1 94.25 71 LYS B O 1
ATOM 2974 N N . VAL B 1 72 ? -7.402 29.594 7.137 1 94 72 VAL B N 1
ATOM 2975 C CA . VAL B 1 72 ? -8.477 30.516 6.758 1 94 72 VAL B CA 1
ATOM 2976 C C . VAL B 1 72 ? -8.477 30.703 5.242 1 94 72 VAL B C 1
ATOM 2978 O O . VAL B 1 72 ? -7.422 30.938 4.641 1 94 72 VAL B O 1
ATOM 2981 N N . GLU B 1 73 ? -9.664 30.562 4.691 1 91.62 73 GLU B N 1
ATOM 2982 C CA . GLU B 1 73 ? -9.844 30.828 3.27 1 91.62 73 GLU B CA 1
ATOM 2983 C C . GLU B 1 73 ? -11.188 31.5 3.006 1 91.62 73 GLU B C 1
ATOM 2985 O O . GLU B 1 73 ? -12.148 31.297 3.75 1 91.62 73 GLU B O 1
ATOM 2990 N N . PRO B 1 74 ? -11.164 32.281 1.951 1 90.12 74 PRO B N 1
ATOM 2991 C CA . PRO B 1 74 ? -12.492 32.812 1.577 1 90.12 74 PRO B CA 1
ATOM 2992 C C . PRO B 1 74 ? -13.516 31.688 1.386 1 90.12 74 PRO B C 1
ATOM 2994 O O . PRO B 1 74 ? -13.188 30.625 0.855 1 90.12 74 PRO B O 1
ATOM 2997 N N . SER B 1 75 ? -14.727 31.969 1.751 1 88.81 75 SER B N 1
ATOM 2998 C CA . SER B 1 75 ? -15.75 30.922 1.792 1 88.81 75 SER B CA 1
ATOM 2999 C C . SER B 1 75 ? -16.078 30.422 0.393 1 88.81 75 SER B C 1
ATOM 3001 O O . SER B 1 75 ? -16.531 29.281 0.233 1 88.81 75 SER B O 1
ATOM 3003 N N . ASP B 1 76 ? -15.812 31.188 -0.578 1 85 76 ASP B N 1
ATOM 3004 C CA . ASP B 1 76 ? -16.156 30.797 -1.943 1 85 76 ASP B CA 1
ATOM 3005 C C . ASP B 1 76 ? -15.07 29.906 -2.549 1 85 76 ASP B C 1
ATOM 3007 O O . ASP B 1 76 ? -15.242 29.375 -3.648 1 85 76 ASP B O 1
ATOM 3011 N N . ASN B 1 77 ? -13.977 29.844 -1.69 1 79.38 77 ASN B N 1
ATOM 3012 C CA . ASN B 1 77 ? -12.906 28.969 -2.17 1 79.38 77 ASN B CA 1
ATOM 3013 C C . ASN B 1 77 ? -13.203 27.5 -1.895 1 79.38 77 ASN B C 1
ATOM 3015 O O . ASN B 1 77 ? -13.781 27.172 -0.856 1 79.38 77 ASN B O 1
ATOM 3019 N N . GLY B 1 78 ? -12.836 26.578 -2.789 1 73.25 78 GLY B N 1
ATOM 3020 C CA . GLY B 1 78 ? -13.195 25.172 -2.768 1 73.25 78 GLY B CA 1
ATOM 3021 C C . GLY B 1 78 ? -12.227 24.312 -1.973 1 73.25 78 GLY B C 1
ATOM 3022 O O . GLY B 1 78 ? -12.641 23.406 -1.261 1 73.25 78 GLY B O 1
ATOM 3023 N N . PRO B 1 79 ? -11.039 24.547 -1.915 1 77.5 79 PRO B N 1
ATOM 3024 C CA . PRO B 1 79 ? -10.086 23.578 -1.375 1 77.5 79 PRO B CA 1
ATOM 3025 C C . PRO B 1 79 ? -10.273 23.328 0.119 1 77.5 79 PRO B C 1
ATOM 3027 O O . PRO B 1 79 ? -10.281 22.188 0.562 1 77.5 79 PRO B O 1
ATOM 3030 N N . LEU B 1 80 ? -10.453 24.375 0.941 1 86.56 80 LEU B N 1
ATOM 3031 C CA . LEU B 1 80 ? -10.641 24.172 2.375 1 86.56 80 LEU B CA 1
ATOM 3032 C C . LEU B 1 80 ? -11.938 23.422 2.656 1 86.56 80 LEU B C 1
ATOM 3034 O O . LEU B 1 80 ? -12.031 22.672 3.631 1 86.56 80 LEU B O 1
ATOM 3038 N N . PHE B 1 81 ? -12.875 23.641 1.758 1 85.94 81 PHE B N 1
ATOM 3039 C CA . PHE B 1 81 ? -14.141 22.922 1.919 1 85.94 81 PHE B CA 1
ATOM 3040 C C . PHE B 1 81 ? -13.93 21.422 1.838 1 85.94 81 PHE B C 1
ATOM 3042 O O . PHE B 1 81 ? -14.445 20.672 2.672 1 85.94 81 PHE B O 1
ATOM 3049 N N . THR B 1 82 ? -13.188 20.984 0.866 1 87.25 82 THR B N 1
ATOM 3050 C CA . THR B 1 82 ? -12.922 19.562 0.684 1 87.25 82 THR B CA 1
ATOM 3051 C C . THR B 1 82 ? -12.141 19 1.87 1 87.25 82 THR B C 1
ATOM 3053 O O . THR B 1 82 ? -12.492 17.953 2.41 1 87.25 82 THR B O 1
ATOM 3056 N N . GLU B 1 83 ? -11.133 19.656 2.232 1 91.81 83 GLU B N 1
ATOM 3057 C CA . GLU B 1 83 ? -10.305 19.266 3.363 1 91.81 83 GLU B CA 1
ATOM 3058 C C . GLU B 1 83 ? -11.133 19.156 4.645 1 91.81 83 GLU B C 1
ATOM 3060 O O . GLU B 1 83 ? -10.953 18.234 5.434 1 91.81 83 GLU B O 1
ATOM 3065 N N . LEU B 1 84 ? -12.016 20.078 4.797 1 94.31 84 LEU B N 1
ATOM 3066 C CA . LEU B 1 84 ? -12.852 20.156 5.992 1 94.31 84 LEU B CA 1
ATOM 3067 C C . LEU B 1 84 ? -13.742 18.922 6.117 1 94.31 84 LEU B C 1
ATOM 3069 O O . LEU B 1 84 ? -13.961 18.422 7.219 1 94.31 84 LEU B O 1
ATOM 3073 N N . LYS B 1 85 ? -14.219 18.422 5.105 1 94.75 85 LYS B N 1
ATOM 3074 C CA . LYS B 1 85 ? -15.086 17.25 5.133 1 94.75 85 LYS B CA 1
ATOM 3075 C C . LYS B 1 85 ? -14.352 16.016 5.676 1 94.75 85 LYS B C 1
ATOM 3077 O O . LYS B 1 85 ? -14.891 15.273 6.488 1 94.75 85 LYS B O 1
ATOM 3082 N N . PHE B 1 86 ? -13.219 15.875 5.277 1 96.75 86 PHE B N 1
ATOM 3083 C CA . PHE B 1 86 ? -12.414 14.781 5.805 1 96.75 86 PHE B CA 1
ATOM 3084 C C . PHE B 1 86 ? -12.219 14.938 7.309 1 96.75 86 PHE B C 1
ATOM 3086 O O . PHE B 1 86 ? -12.453 13.992 8.07 1 96.75 86 PHE B O 1
ATOM 3093 N N . TYR B 1 87 ? -11.703 16.109 7.672 1 97.06 87 TYR B N 1
ATOM 3094 C CA . TYR B 1 87 ? -11.367 16.344 9.07 1 97.06 87 TYR B CA 1
ATOM 3095 C C . TYR B 1 87 ? -12.586 16.172 9.969 1 97.06 87 TYR B C 1
ATOM 3097 O O . TYR B 1 87 ? -12.5 15.586 11.047 1 97.06 87 TYR B O 1
ATOM 3105 N N . GLN B 1 88 ? -13.727 16.609 9.469 1 96.44 88 GLN B N 1
ATOM 3106 C CA . GLN B 1 88 ? -14.961 16.516 10.242 1 96.44 88 GLN B CA 1
ATOM 3107 C C . GLN B 1 88 ? -15.398 15.055 10.391 1 96.44 88 GLN B C 1
ATOM 3109 O O . GLN B 1 88 ? -15.945 14.672 11.422 1 96.44 88 GLN B O 1
ATOM 3114 N N . ARG B 1 89 ? -15.07 14.32 9.508 1 96.12 89 ARG B N 1
ATOM 3115 C CA . ARG B 1 89 ? -15.602 12.961 9.484 1 96.12 89 ARG B CA 1
ATOM 3116 C C . ARG B 1 89 ? -14.609 11.977 10.094 1 96.12 89 ARG B C 1
ATOM 3118 O O . ARG B 1 89 ? -15.008 10.992 10.719 1 96.12 89 ARG B O 1
ATOM 3125 N N . ALA B 1 90 ? -13.289 12.258 9.898 1 97.44 90 ALA B N 1
ATOM 3126 C CA . ALA B 1 90 ? -12.344 11.18 10.148 1 97.44 90 ALA B CA 1
ATOM 3127 C C . ALA B 1 90 ? -11.164 11.656 10.992 1 97.44 90 ALA B C 1
ATOM 3129 O O . ALA B 1 90 ? -10.234 10.898 11.266 1 97.44 90 ALA B O 1
ATOM 3130 N N . ALA B 1 91 ? -11.141 12.859 11.453 1 98.12 91 ALA B N 1
ATOM 3131 C CA . ALA B 1 91 ? -9.938 13.328 12.141 1 98.12 91 ALA B CA 1
ATOM 3132 C C . ALA B 1 91 ? -10.281 13.891 13.516 1 98.12 91 ALA B C 1
ATOM 3134 O O . ALA B 1 91 ? -9.523 14.695 14.062 1 98.12 91 ALA B O 1
ATOM 3135 N N . LYS B 1 92 ? -11.398 13.539 14.023 1 97.38 92 LYS B N 1
ATOM 3136 C CA . LYS B 1 92 ? -11.734 13.93 15.391 1 97.38 92 LYS B CA 1
ATOM 3137 C C . LYS B 1 92 ? -10.844 13.203 16.406 1 97.38 92 LYS B C 1
ATOM 3139 O O . LYS B 1 92 ? -10.539 12.023 16.234 1 97.38 92 LYS B O 1
ATOM 3144 N N . PRO B 1 93 ? -10.523 13.867 17.453 1 96.94 93 PRO B N 1
ATOM 3145 C CA . PRO B 1 93 ? -9.617 13.297 18.438 1 96.94 93 PRO B CA 1
ATOM 3146 C C . PRO B 1 93 ? -10.109 11.961 19 1 96.94 93 PRO B C 1
ATOM 3148 O O . PRO B 1 93 ? -9.32 11.023 19.172 1 96.94 93 PRO B O 1
ATOM 3151 N N . GLU B 1 94 ? -11.391 11.828 19.234 1 97.25 94 GLU B N 1
ATOM 3152 C CA . GLU B 1 94 ? -11.938 10.609 19.812 1 97.25 94 GLU B CA 1
ATOM 3153 C C . GLU B 1 94 ? -11.773 9.422 18.875 1 97.25 94 GLU B C 1
ATOM 3155 O O . GLU B 1 94 ? -11.477 8.305 19.328 1 97.25 94 GLU B O 1
ATOM 3160 N N . GLN B 1 95 ? -11.961 9.656 17.641 1 97.38 95 GLN B N 1
ATOM 3161 C CA . GLN B 1 95 ? -11.82 8.586 16.656 1 97.38 95 GLN B CA 1
ATOM 3162 C C . GLN B 1 95 ? -10.367 8.141 16.531 1 97.38 95 GLN B C 1
ATOM 3164 O O . GLN B 1 95 ? -10.078 6.945 16.453 1 97.38 95 GLN B O 1
ATOM 3169 N N . ILE B 1 96 ? -9.508 9.109 16.531 1 98.06 96 ILE B N 1
ATOM 3170 C CA . ILE B 1 96 ? -8.078 8.836 16.406 1 98.06 96 ILE B CA 1
ATOM 3171 C C . ILE B 1 96 ? -7.586 8.078 17.625 1 98.06 96 ILE B C 1
ATOM 3173 O O . ILE B 1 96 ? -6.867 7.082 17.516 1 98.06 96 ILE B O 1
ATOM 3177 N N . GLN B 1 97 ? -7.996 8.508 18.781 1 97.81 97 GLN B N 1
ATOM 3178 C CA . GLN B 1 97 ? -7.582 7.855 20.016 1 97.81 97 GLN B CA 1
ATOM 3179 C C . GLN B 1 97 ? -8.109 6.426 20.094 1 97.81 97 GLN B C 1
ATOM 3181 O O . GLN B 1 97 ? -7.41 5.527 20.562 1 97.81 97 GLN B O 1
ATOM 3186 N N . LYS B 1 98 ? -9.297 6.242 19.703 1 97.5 98 LYS B N 1
ATOM 3187 C CA . LYS B 1 98 ? -9.859 4.895 19.672 1 97.5 98 LYS B CA 1
ATOM 3188 C C . LYS B 1 98 ? -9.031 3.975 18.781 1 97.5 98 LYS B C 1
ATOM 3190 O O . LYS B 1 98 ? -8.758 2.83 19.141 1 97.5 98 LYS B O 1
ATOM 3195 N N . TRP B 1 99 ? -8.648 4.461 17.672 1 96.75 99 TRP B N 1
ATOM 3196 C CA . TRP B 1 99 ? -7.84 3.684 16.734 1 96.75 99 TRP B CA 1
ATOM 3197 C C . TRP B 1 99 ? -6.484 3.342 17.344 1 96.75 99 TRP B C 1
ATOM 3199 O O . TRP B 1 99 ? -6.023 2.201 17.25 1 96.75 99 TRP B O 1
ATOM 3209 N N . ILE B 1 100 ? -5.863 4.289 17.969 1 96.44 100 ILE B N 1
ATOM 3210 C CA . ILE B 1 100 ? -4.562 4.109 18.594 1 96.44 100 ILE B CA 1
ATOM 3211 C C . ILE B 1 100 ? -4.648 3.002 19.641 1 96.44 100 ILE B C 1
ATOM 3213 O O . ILE B 1 100 ? -3.793 2.113 19.688 1 96.44 100 ILE B O 1
ATOM 3217 N N . ARG B 1 101 ? -5.68 3.004 20.344 1 95.94 101 ARG B N 1
ATOM 3218 C CA . ARG B 1 101 ? -5.871 2.021 21.406 1 95.94 101 ARG B CA 1
ATOM 3219 C C . ARG B 1 101 ? -6.137 0.636 20.828 1 95.94 101 ARG B C 1
ATOM 3221 O O . ARG B 1 101 ? -5.512 -0.345 21.234 1 95.94 101 ARG B O 1
ATOM 3228 N N . THR B 1 102 ? -7.02 0.615 19.891 1 92.88 102 THR B N 1
ATOM 3229 C CA . THR B 1 102 ? -7.453 -0.664 19.328 1 92.88 102 THR B CA 1
ATOM 3230 C C . THR B 1 102 ? -6.316 -1.332 18.562 1 92.88 102 THR B C 1
ATOM 3232 O O . THR B 1 102 ? -6.207 -2.561 18.547 1 92.88 102 THR B O 1
ATOM 3235 N N . ARG B 1 103 ? -5.504 -0.536 17.953 1 91.19 103 ARG B N 1
ATOM 3236 C CA . ARG B 1 103 ? -4.43 -1.079 17.125 1 91.19 103 ARG B CA 1
ATOM 3237 C C . ARG B 1 103 ? -3.113 -1.116 17.891 1 91.19 103 ARG B C 1
ATOM 3239 O O . ARG B 1 103 ? -2.078 -1.495 17.344 1 91.19 103 ARG B O 1
ATOM 3246 N N . LYS B 1 104 ? -3.131 -0.641 19.172 1 88.56 104 LYS B N 1
ATOM 3247 C CA . LYS B 1 104 ? -1.972 -0.651 20.062 1 88.56 104 LYS B CA 1
ATOM 3248 C C . LYS B 1 104 ? -0.812 0.138 19.453 1 88.56 104 LYS B C 1
ATOM 3250 O O . LYS B 1 104 ? 0.323 -0.343 19.422 1 88.56 104 LYS B O 1
ATOM 3255 N N . LEU B 1 105 ? -1.169 1.251 18.953 1 92.12 105 LEU B N 1
ATOM 3256 C CA . LEU B 1 105 ? -0.167 2.158 18.406 1 92.12 105 LEU B CA 1
ATOM 3257 C C . LEU B 1 105 ? 0.307 3.148 19.469 1 92.12 105 LEU B C 1
ATOM 3259 O O . LEU B 1 105 ? -0.423 3.449 20.406 1 92.12 105 LEU B O 1
ATOM 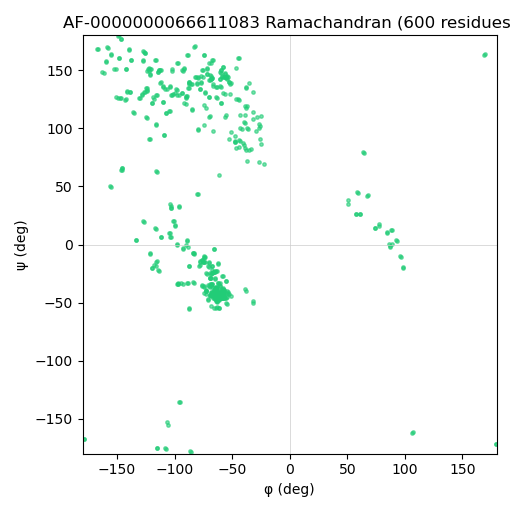3263 N N . LYS B 1 106 ? 1.556 3.617 19.328 1 90.44 106 LYS B N 1
ATOM 3264 C CA . LYS B 1 106 ? 2.033 4.691 20.188 1 90.44 106 LYS B CA 1
ATOM 3265 C C . LYS B 1 106 ? 1.387 6.023 19.812 1 90.44 106 LYS B C 1
ATOM 3267 O O . LYS B 1 106 ? 1.067 6.832 20.688 1 90.44 106 LYS B O 1
ATOM 3272 N N . TYR B 1 107 ? 1.249 6.258 18.594 1 94 107 TYR B N 1
ATOM 3273 C CA . TYR B 1 107 ? 0.558 7.43 18.062 1 94 107 TYR B CA 1
ATOM 3274 C C . TYR B 1 107 ? 0.107 7.191 16.625 1 94 107 TYR B C 1
ATOM 3276 O O . TYR B 1 107 ? 0.449 6.172 16.016 1 94 107 TYR B O 1
ATOM 3284 N N . LEU B 1 108 ? -0.682 8.078 16.141 1 96.81 108 LEU B N 1
ATOM 3285 C CA . LEU B 1 108 ? -1.108 8.047 14.742 1 96.81 108 LEU B CA 1
ATOM 3286 C C . LEU B 1 108 ? -0.869 9.398 14.07 1 96.81 108 LEU B C 1
ATOM 3288 O O . LEU B 1 108 ? -1.274 10.438 14.594 1 96.81 108 LEU B O 1
ATOM 3292 N N . GLY B 1 109 ? -0.225 9.398 12.938 1 97.12 109 GLY B N 1
ATOM 3293 C CA . GLY B 1 109 ? 0.195 10.609 12.25 1 97.12 109 GLY B CA 1
ATOM 3294 C C . GLY B 1 109 ? -0.922 11.266 11.461 1 97.12 109 GLY B C 1
ATOM 3295 O O . GLY B 1 109 ? -0.738 11.625 10.297 1 97.12 109 GLY B O 1
ATOM 3296 N N . VAL B 1 110 ? -2.098 11.375 11.992 1 98.31 110 VAL B N 1
ATOM 3297 C CA . VAL B 1 110 ? -3.225 12.117 11.438 1 98.31 110 VAL B CA 1
ATOM 3298 C C . VAL B 1 110 ? -3.508 13.352 12.297 1 98.31 110 VAL B C 1
ATOM 3300 O O . VAL B 1 110 ? -3.709 13.234 13.508 1 98.31 110 VAL B O 1
ATOM 3303 N N . PRO B 1 111 ? -3.471 14.562 11.656 1 97.88 111 PRO B N 1
ATOM 3304 C CA . PRO B 1 111 ? -3.77 15.758 12.453 1 97.88 111 PRO B CA 1
ATOM 3305 C C . PRO B 1 111 ? -5.16 15.711 13.078 1 97.88 111 PRO B C 1
ATOM 3307 O O . PRO B 1 111 ? -6.113 15.25 12.453 1 97.88 111 PRO B O 1
ATOM 3310 N N . LYS B 1 112 ? -5.25 16.234 14.227 1 97.56 112 LYS B N 1
ATOM 3311 C CA . LYS B 1 112 ? -6.543 16.281 14.906 1 97.56 112 LYS B CA 1
ATOM 3312 C C . LYS B 1 112 ? -7.316 17.547 14.508 1 97.56 112 LYS B C 1
ATOM 3314 O O . LYS B 1 112 ? -6.73 18.625 14.375 1 97.56 112 LYS B O 1
ATOM 3319 N N . TYR B 1 113 ? -8.586 17.359 14.328 1 97.25 113 TYR B N 1
ATOM 3320 C CA . TYR B 1 113 ? -9.562 18.406 14.047 1 97.25 113 TYR B CA 1
ATOM 3321 C C . TYR B 1 113 ? -10.156 18.969 15.336 1 97.25 113 TYR B C 1
ATOM 3323 O O . TYR B 1 113 ? -10.75 18.219 16.125 1 97.25 113 TYR B O 1
ATOM 3331 N N . TRP B 1 114 ? -10.109 20.297 15.523 1 97.31 114 TRP B N 1
ATOM 3332 C CA . TRP B 1 114 ? -10.586 20.859 16.781 1 97.31 114 TRP B CA 1
ATOM 3333 C C . TRP B 1 114 ? -11.828 21.719 16.562 1 97.31 114 TRP B C 1
ATOM 3335 O O . TRP B 1 114 ? -12.586 21.969 17.5 1 97.31 114 TRP B O 1
ATOM 3345 N N . GLY B 1 115 ? -12.008 22.188 15.336 1 97.25 115 GLY B N 1
ATOM 3346 C CA . GLY B 1 115 ? -13.18 23.016 15.078 1 97.25 115 GLY B CA 1
ATOM 3347 C C . GLY B 1 115 ? -13.125 23.703 13.727 1 97.25 115 GLY B C 1
ATOM 3348 O O . GLY B 1 115 ? -12.078 23.75 13.086 1 97.25 115 GLY B O 1
ATOM 3349 N N . SER B 1 116 ? -14.289 24.172 13.305 1 97.44 116 SER B N 1
ATOM 3350 C CA . SER B 1 116 ? -14.414 24.938 12.062 1 97.44 116 SER B CA 1
ATOM 3351 C C . SER B 1 116 ? -15.633 25.859 12.094 1 97.44 116 SER B C 1
ATOM 3353 O O . SER B 1 116 ? -16.516 25.688 12.945 1 97.44 116 SER B O 1
ATOM 3355 N N . GLY B 1 117 ? -15.609 26.812 11.18 1 96.5 117 GLY B N 1
ATOM 3356 C CA . GLY B 1 117 ? -16.734 27.734 11.086 1 96.5 117 GLY B CA 1
ATOM 3357 C C . GLY B 1 117 ? -16.547 28.781 10 1 96.5 117 GLY B C 1
ATOM 3358 O O . GLY B 1 117 ? -15.695 28.641 9.125 1 96.5 117 GLY B O 1
ATOM 3359 N N . LEU B 1 118 ? -17.484 29.703 10.047 1 95.69 118 LEU B N 1
ATOM 3360 C CA . LEU B 1 118 ? -17.453 30.875 9.18 1 95.69 118 LEU B CA 1
ATOM 3361 C C . LEU B 1 118 ? -17.219 32.125 10 1 95.69 118 LEU B C 1
ATOM 3363 O O . LEU B 1 118 ? -17.703 32.25 11.125 1 95.69 118 LEU B O 1
ATOM 3367 N N . HIS B 1 119 ? -16.406 32.969 9.461 1 95.69 119 HIS B N 1
ATOM 3368 C CA . HIS B 1 119 ? -16.109 34.25 10.086 1 95.69 119 HIS B CA 1
ATOM 3369 C C . HIS B 1 119 ? -16.266 35.406 9.094 1 95.69 119 HIS B C 1
ATOM 3371 O O . HIS B 1 119 ? -15.711 35.344 7.992 1 95.69 119 HIS B O 1
ATOM 3377 N N . ASP B 1 120 ? -17.062 36.344 9.508 1 94.25 120 ASP B N 1
ATOM 3378 C CA . ASP B 1 120 ? -17.266 37.5 8.648 1 94.25 120 ASP B CA 1
ATOM 3379 C C . ASP B 1 120 ? -16.297 38.625 9.016 1 94.25 120 ASP B C 1
ATOM 3381 O O . ASP B 1 120 ? -16.141 38.969 10.188 1 94.25 120 ASP B O 1
ATOM 3385 N N . LYS B 1 121 ? -15.648 39.125 8.016 1 90.44 121 LYS B N 1
ATOM 3386 C CA . LYS B 1 121 ? -14.711 40.25 8.195 1 90.44 121 LYS B CA 1
ATOM 3387 C C . LYS B 1 121 ? -14.781 41.219 7.02 1 90.44 121 LYS B C 1
ATOM 3389 O O . LYS B 1 121 ? -14.578 40.812 5.867 1 90.44 121 LYS B O 1
ATOM 3394 N N . ASN B 1 122 ? -15.023 42.5 7.348 1 90.38 122 ASN B N 1
ATOM 3395 C CA . ASN B 1 122 ? -15.07 43.562 6.359 1 90.38 122 ASN B CA 1
ATOM 3396 C C . ASN B 1 122 ? -15.992 43.219 5.191 1 90.38 122 ASN B C 1
ATOM 3398 O O . ASN B 1 122 ? -15.617 43.375 4.031 1 90.38 122 ASN B O 1
ATOM 3402 N N . GLY B 1 123 ? -17.062 42.531 5.43 1 89.62 123 GLY B N 1
ATOM 3403 C CA . GLY B 1 123 ? -18.078 42.25 4.43 1 89.62 123 GLY B CA 1
ATOM 3404 C C . GLY B 1 123 ? -17.812 41 3.652 1 89.62 123 GLY B C 1
ATOM 3405 O O . GLY B 1 123 ? -18.531 40.656 2.707 1 89.62 123 GLY B O 1
ATOM 3406 N N . LYS B 1 124 ? -16.766 40.406 3.998 1 91.81 124 LYS B N 1
ATOM 3407 C CA . LYS B 1 124 ? -16.453 39.125 3.355 1 91.81 124 LYS B CA 1
ATOM 3408 C C . LYS B 1 124 ? -16.562 37.969 4.348 1 91.81 124 LYS B C 1
ATOM 3410 O O . LYS B 1 124 ? -16.344 38.156 5.547 1 91.81 124 LYS B O 1
ATOM 3415 N N . SER B 1 125 ? -16.922 36.812 3.791 1 94.06 125 SER B N 1
ATOM 3416 C CA . SER B 1 125 ? -17.031 35.625 4.621 1 94.06 125 SER B CA 1
ATOM 3417 C C . SER B 1 125 ? -15.844 34.688 4.414 1 94.06 125 SER B C 1
ATOM 3419 O O . SER B 1 125 ? -15.43 34.438 3.279 1 94.06 125 SER B O 1
ATOM 3421 N N . TYR B 1 126 ? -15.367 34.219 5.559 1 94 126 TYR B N 1
ATOM 3422 C CA . TYR B 1 126 ? -14.203 33.344 5.523 1 94 126 TYR B CA 1
ATOM 3423 C C . TYR B 1 126 ? -14.508 32 6.219 1 94 126 TYR B C 1
ATOM 3425 O O . TYR B 1 126 ? -15.125 31.984 7.285 1 94 126 TYR B O 1
ATOM 3433 N N . ARG B 1 127 ? -14.086 30.922 5.543 1 94.56 127 ARG B N 1
ATOM 3434 C CA . ARG B 1 127 ? -14.102 29.609 6.168 1 94.56 127 ARG B CA 1
ATOM 3435 C C . ARG B 1 127 ? -12.812 29.344 6.93 1 94.56 127 ARG B C 1
ATOM 3437 O O . ARG B 1 127 ? -11.727 29.703 6.469 1 94.56 127 ARG B O 1
ATOM 3444 N N . PHE B 1 128 ? -12.984 28.734 8.125 1 95.75 128 PHE B N 1
ATOM 3445 C CA . PHE B 1 128 ? -11.766 28.438 8.867 1 95.75 128 PHE B CA 1
ATOM 3446 C C . PHE B 1 128 ? -11.836 27.047 9.492 1 95.75 128 PHE B C 1
ATOM 3448 O O . PHE B 1 128 ? -12.922 26.5 9.664 1 95.75 128 PHE B O 1
ATOM 3455 N N . MET B 1 129 ? -10.68 26.484 9.805 1 96.38 129 MET B N 1
ATOM 3456 C CA . MET B 1 129 ? -10.523 25.203 10.477 1 96.38 129 MET B CA 1
ATOM 3457 C C . MET B 1 129 ? -9.375 25.25 11.484 1 96.38 129 MET B C 1
ATOM 3459 O O . MET B 1 129 ? -8.297 25.766 11.18 1 96.38 129 MET B O 1
ATOM 3463 N N . ILE B 1 130 ? -9.688 24.781 12.672 1 97.31 130 ILE B N 1
ATOM 3464 C CA . ILE B 1 130 ? -8.688 24.688 13.734 1 97.31 130 ILE B CA 1
ATOM 3465 C C . ILE B 1 130 ? -8.109 23.281 13.781 1 97.31 130 ILE B C 1
ATOM 3467 O O . ILE B 1 130 ? -8.859 22.297 13.836 1 97.31 130 ILE B O 1
ATOM 3471 N N . MET B 1 131 ? -6.773 23.188 13.773 1 96.19 131 MET B N 1
ATOM 3472 C CA . MET B 1 131 ? -6.121 21.891 13.812 1 96.19 131 MET B CA 1
ATOM 3473 C C . MET B 1 131 ? -4.805 21.953 14.586 1 96.19 131 MET B C 1
ATOM 3475 O O . MET B 1 131 ? -4.391 23.031 15.016 1 96.19 131 MET B O 1
ATOM 3479 N N . ASP B 1 132 ? -4.152 20.844 14.742 1 96.06 132 ASP B N 1
ATOM 3480 C CA . ASP B 1 132 ? -2.865 20.766 15.43 1 96.06 132 ASP B CA 1
ATOM 3481 C C . ASP B 1 132 ? -1.813 21.609 14.727 1 96.06 132 ASP B C 1
ATOM 3483 O O . ASP B 1 132 ? -1.815 21.734 13.5 1 96.06 132 ASP B O 1
ATOM 3487 N N . ARG B 1 133 ? -0.934 22.109 15.562 1 95.44 133 ARG B N 1
ATOM 3488 C CA . ARG B 1 133 ? 0.259 22.781 15.07 1 95.44 133 ARG B CA 1
ATOM 3489 C C . ARG B 1 133 ? 1.379 21.797 14.789 1 95.44 133 ARG B C 1
ATOM 3491 O O . ARG B 1 133 ? 1.606 20.859 15.57 1 95.44 133 ARG B O 1
ATOM 3498 N N . PHE B 1 134 ? 2.074 22.031 13.641 1 94.69 134 PHE B N 1
ATOM 3499 C CA . PHE B 1 134 ? 3.182 21.156 13.289 1 94.69 134 PHE B CA 1
ATOM 3500 C C . PHE B 1 134 ? 4.453 21.953 13.031 1 94.69 134 PHE B C 1
ATOM 3502 O O . PHE B 1 134 ? 4.422 23.188 13.016 1 94.69 134 PHE B O 1
ATOM 3509 N N . GLY B 1 135 ? 5.562 21.234 12.992 1 91.38 135 GLY B N 1
ATOM 3510 C CA . GLY B 1 135 ? 6.863 21.828 12.742 1 91.38 135 GLY B CA 1
ATOM 3511 C C . GLY B 1 135 ? 7.289 21.766 11.289 1 91.38 135 GLY B C 1
ATOM 3512 O O . GLY B 1 135 ? 6.508 22.078 10.391 1 91.38 135 GLY B O 1
ATOM 3513 N N . SER B 1 136 ? 8.523 21.406 11.07 1 89.81 136 SER B N 1
ATOM 3514 C CA . SER B 1 136 ? 9.109 21.375 9.734 1 89.81 136 SER B CA 1
ATOM 3515 C C . SER B 1 136 ? 8.562 20.219 8.906 1 89.81 136 SER B C 1
ATOM 3517 O O . SER B 1 136 ? 8.172 19.188 9.461 1 89.81 136 SER B O 1
ATOM 3519 N N . ASP B 1 137 ? 8.586 20.5 7.66 1 92.88 137 ASP B N 1
ATOM 3520 C CA . ASP B 1 137 ? 8.188 19.406 6.773 1 92.88 137 ASP B CA 1
ATOM 3521 C C . ASP B 1 137 ? 9.391 18.547 6.387 1 92.88 137 ASP B C 1
ATOM 3523 O O . ASP B 1 137 ? 10.539 18.984 6.527 1 92.88 137 ASP B O 1
ATOM 3527 N N . LEU B 1 138 ? 9.148 17.391 5.91 1 94.25 138 LEU B N 1
ATOM 3528 C CA . LEU B 1 138 ? 10.18 16.406 5.562 1 94.25 138 LEU B CA 1
ATOM 3529 C C . LEU B 1 138 ? 10.93 16.844 4.309 1 94.25 138 LEU B C 1
ATOM 3531 O O . LEU B 1 138 ? 12.047 16.375 4.055 1 94.25 138 LEU B O 1
ATOM 3535 N N . GLN B 1 139 ? 10.273 17.656 3.459 1 95.44 139 GLN B N 1
ATOM 3536 C CA . GLN B 1 139 ? 10.953 18.109 2.25 1 95.44 139 GLN B CA 1
ATOM 3537 C C . GLN B 1 139 ? 12.203 18.922 2.59 1 95.44 139 GLN B C 1
ATOM 3539 O O . GLN B 1 139 ? 13.25 18.734 1.966 1 95.44 139 GLN B O 1
ATOM 3544 N N . LYS B 1 140 ? 12.039 19.797 3.533 1 92.44 140 LYS B N 1
ATOM 3545 C CA . LYS B 1 140 ? 13.188 20.594 3.982 1 92.44 140 LYS B CA 1
ATOM 3546 C C . LYS B 1 140 ? 14.312 19.688 4.484 1 92.44 140 LYS B C 1
ATOM 3548 O O . LYS B 1 140 ? 15.477 19.906 4.172 1 92.44 140 LYS B O 1
ATOM 3553 N N . ILE B 1 141 ? 13.961 18.672 5.191 1 90.31 141 ILE B N 1
ATOM 3554 C CA . ILE B 1 141 ? 14.938 17.734 5.73 1 90.31 141 ILE B CA 1
ATOM 3555 C C . ILE B 1 141 ? 15.562 16.938 4.59 1 90.31 141 ILE B C 1
ATOM 3557 O O . ILE B 1 141 ? 16.781 16.703 4.578 1 90.31 141 ILE B O 1
ATOM 3561 N N . TYR B 1 142 ? 14.781 16.516 3.715 1 93.5 142 TYR B N 1
ATOM 3562 C CA . TYR B 1 142 ? 15.227 15.773 2.545 1 93.5 142 TYR B CA 1
ATOM 3563 C C . TYR B 1 142 ? 16.234 16.578 1.739 1 93.5 142 TYR B C 1
ATOM 3565 O O . TYR B 1 142 ? 17.297 16.047 1.366 1 93.5 142 TYR B O 1
ATOM 3573 N N . GLU B 1 143 ? 15.961 17.812 1.534 1 92.31 143 GLU B N 1
ATOM 3574 C CA . GLU B 1 143 ? 16.859 18.688 0.793 1 92.31 143 GLU B CA 1
ATOM 3575 C C . GLU B 1 143 ? 18.141 18.938 1.575 1 92.31 143 GLU B C 1
ATOM 3577 O O . GLU B 1 143 ? 19.234 19.016 0.993 1 92.31 143 GLU B O 1
ATOM 3582 N N . ALA B 1 144 ? 18.047 19.016 2.842 1 89.94 144 ALA B N 1
ATOM 3583 C CA . ALA B 1 144 ? 19.203 19.25 3.689 1 89.94 144 ALA B CA 1
ATOM 3584 C C . ALA B 1 144 ? 20.109 18.016 3.713 1 89.94 144 ALA B C 1
ATOM 3586 O O . ALA B 1 144 ? 21.297 18.125 4.043 1 89.94 144 ALA B O 1
ATOM 3587 N N . ASN B 1 145 ? 19.578 16.875 3.346 1 89.19 145 ASN B N 1
ATOM 3588 C CA . ASN B 1 145 ? 20.344 15.633 3.307 1 89.19 145 ASN B CA 1
ATOM 3589 C C . ASN B 1 145 ? 20.719 15.25 1.878 1 89.19 145 ASN B C 1
ATOM 3591 O O . ASN B 1 145 ? 20.719 14.078 1.521 1 89.19 145 ASN B O 1
ATOM 3595 N N . ALA B 1 146 ? 20.922 16.25 1.035 1 90.44 146 ALA B N 1
ATOM 3596 C CA . ALA B 1 146 ? 21.359 16.078 -0.345 1 90.44 146 ALA B CA 1
ATOM 3597 C C . ALA B 1 146 ? 20.406 15.188 -1.123 1 90.44 146 ALA B C 1
ATOM 3599 O O . ALA B 1 146 ? 20.828 14.359 -1.935 1 90.44 146 ALA B O 1
ATOM 3600 N N . LYS B 1 147 ? 19.141 15.188 -0.663 1 91.5 147 LYS B N 1
ATOM 3601 C CA . LYS B 1 147 ? 18.062 14.508 -1.369 1 91.5 147 LYS B CA 1
ATOM 3602 C C . LYS B 1 147 ? 18.266 12.992 -1.331 1 91.5 147 LYS B C 1
ATOM 3604 O O . LYS B 1 147 ? 18.125 12.32 -2.355 1 91.5 147 LYS B O 1
ATOM 3609 N N . ARG B 1 148 ? 18.641 12.586 -0.191 1 91 148 ARG B N 1
ATOM 3610 C CA . ARG B 1 148 ? 18.766 11.148 0.031 1 91 148 ARG B CA 1
ATOM 3611 C C . ARG B 1 148 ? 18.516 10.797 1.492 1 91 148 ARG B C 1
ATOM 3613 O O . ARG B 1 148 ? 19.094 11.398 2.395 1 91 148 ARG B O 1
ATOM 3620 N N . PHE B 1 149 ? 17.609 9.875 1.68 1 90.81 149 PHE B N 1
ATOM 3621 C CA . PHE B 1 149 ? 17.406 9.289 3.002 1 90.81 149 PHE B CA 1
ATOM 3622 C C . PHE B 1 149 ? 18.062 7.91 3.088 1 90.81 149 PHE B C 1
ATOM 3624 O O . PHE B 1 149 ? 18.188 7.215 2.078 1 90.81 149 PHE B O 1
ATOM 3631 N N . SER B 1 150 ? 18.469 7.617 4.266 1 89.12 150 SER B N 1
ATOM 3632 C CA . SER B 1 150 ? 18.969 6.27 4.492 1 89.12 150 SER B CA 1
ATOM 3633 C C . SER B 1 150 ? 17.875 5.227 4.367 1 89.12 150 SER B C 1
ATOM 3635 O O . SER B 1 150 ? 16.688 5.555 4.484 1 89.12 150 SER B O 1
ATOM 3637 N N . ARG B 1 151 ? 18.266 4.059 4.137 1 88.62 151 ARG B N 1
ATOM 3638 C CA . ARG B 1 151 ? 17.328 2.932 4.105 1 88.62 151 ARG B CA 1
ATOM 3639 C C . ARG B 1 151 ? 16.516 2.863 5.391 1 88.62 151 ARG B C 1
ATOM 3641 O O . ARG B 1 151 ? 15.305 2.615 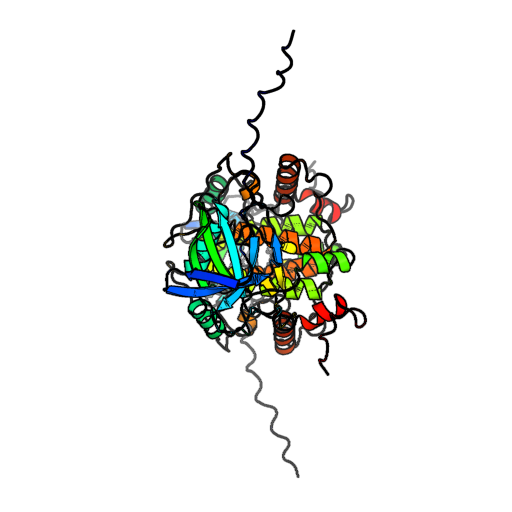5.348 1 88.62 151 ARG B O 1
ATOM 3648 N N . LYS B 1 152 ? 17.188 3.086 6.438 1 87.62 152 LYS B N 1
ATOM 3649 C CA . LYS B 1 152 ? 16.531 3.068 7.742 1 87.62 152 LYS B CA 1
ATOM 3650 C C . LYS B 1 152 ? 15.438 4.125 7.82 1 87.62 152 LYS B C 1
ATOM 3652 O O . LYS B 1 152 ? 14.32 3.836 8.242 1 87.62 152 LYS B O 1
ATOM 3657 N N . THR B 1 153 ? 15.742 5.266 7.391 1 90.31 153 THR B N 1
ATOM 3658 C CA . THR B 1 153 ? 14.805 6.375 7.43 1 90.31 153 THR B CA 1
ATOM 3659 C C . THR B 1 153 ? 13.594 6.094 6.535 1 90.31 153 THR B C 1
ATOM 3661 O O . THR B 1 153 ? 12.453 6.324 6.938 1 90.31 153 THR B O 1
ATOM 3664 N N . VAL B 1 154 ? 13.875 5.586 5.383 1 93.06 154 VAL B N 1
ATOM 3665 C CA . VAL B 1 154 ? 12.797 5.301 4.441 1 93.06 154 VAL B CA 1
ATOM 3666 C C . VAL B 1 154 ? 11.883 4.223 5.016 1 93.06 154 VAL B C 1
ATOM 3668 O O . VAL B 1 154 ? 10.656 4.316 4.91 1 93.06 154 VAL B O 1
ATOM 3671 N N . LEU B 1 155 ? 12.484 3.252 5.648 1 91.81 155 LEU B N 1
ATOM 3672 C CA . LEU B 1 155 ? 11.711 2.205 6.301 1 91.81 155 LEU B CA 1
ATOM 3673 C C . LEU B 1 155 ? 10.844 2.787 7.418 1 91.81 155 LEU B C 1
ATOM 3675 O O . LEU B 1 155 ? 9.648 2.498 7.496 1 91.81 155 LEU B O 1
ATOM 3679 N N . GLN B 1 156 ? 11.367 3.604 8.211 1 93.06 156 GLN B N 1
ATOM 3680 C CA . GLN B 1 156 ? 10.648 4.23 9.32 1 93.06 156 GLN B CA 1
ATOM 3681 C C . GLN B 1 156 ? 9.492 5.082 8.812 1 93.06 156 GLN B C 1
ATOM 3683 O O . GLN B 1 156 ? 8.367 4.973 9.312 1 93.06 156 GLN B O 1
ATOM 3688 N N . LEU B 1 157 ? 9.766 5.863 7.848 1 94.31 157 LEU B N 1
ATOM 3689 C CA . LEU B 1 157 ? 8.742 6.738 7.281 1 94.31 157 LEU B CA 1
ATOM 3690 C C . LEU B 1 157 ? 7.625 5.922 6.637 1 94.31 157 LEU B C 1
ATOM 3692 O O . LEU B 1 157 ? 6.445 6.207 6.844 1 94.31 157 LEU B O 1
ATOM 3696 N N . SER B 1 158 ? 8.008 4.93 5.859 1 95.12 158 SER B N 1
ATOM 3697 C CA . SER B 1 158 ? 7.02 4.137 5.133 1 95.12 158 SER B CA 1
ATOM 3698 C C . SER B 1 158 ? 6.07 3.42 6.086 1 95.12 158 SER B C 1
ATOM 3700 O O . SER B 1 158 ? 4.863 3.355 5.84 1 95.12 158 SER B O 1
ATOM 3702 N N . LEU B 1 159 ? 6.586 2.879 7.156 1 94.62 159 LEU B N 1
ATOM 3703 C CA . LEU B 1 159 ? 5.754 2.178 8.133 1 94.62 159 LEU B CA 1
ATOM 3704 C C . LEU B 1 159 ? 4.762 3.133 8.781 1 94.62 159 LEU B C 1
ATOM 3706 O O . LEU B 1 159 ? 3.594 2.783 8.977 1 94.62 159 LEU B O 1
ATOM 3710 N N . ARG B 1 160 ? 5.133 4.32 9.055 1 94.81 160 ARG B N 1
ATOM 3711 C CA . ARG B 1 160 ? 4.254 5.32 9.648 1 94.81 160 ARG B CA 1
ATOM 3712 C C . ARG B 1 160 ? 3.176 5.758 8.664 1 94.81 160 ARG B C 1
ATOM 3714 O O . ARG B 1 160 ? 2.008 5.895 9.039 1 94.81 160 ARG B O 1
ATOM 3721 N N . ILE B 1 161 ? 3.623 5.973 7.461 1 97.62 161 ILE B N 1
ATOM 3722 C CA . ILE B 1 161 ? 2.666 6.398 6.445 1 97.62 161 ILE B CA 1
ATOM 3723 C C . ILE B 1 161 ? 1.639 5.293 6.211 1 97.62 161 ILE B C 1
ATOM 3725 O O . ILE B 1 161 ? 0.453 5.57 6.016 1 97.62 161 ILE B O 1
ATOM 3729 N N . LEU B 1 162 ? 2.072 4.055 6.27 1 97.25 162 LEU B N 1
ATOM 3730 C CA . LEU B 1 162 ? 1.142 2.941 6.109 1 97.25 162 LEU B CA 1
ATOM 3731 C C . LEU B 1 162 ? 0.124 2.914 7.246 1 97.25 162 LEU B C 1
ATOM 3733 O O . LEU B 1 162 ? -1.048 2.596 7.027 1 97.25 162 LEU B O 1
ATOM 3737 N N . ASP B 1 163 ? 0.553 3.209 8.453 1 96.38 163 ASP B N 1
ATOM 3738 C CA . ASP B 1 163 ? -0.386 3.32 9.562 1 96.38 163 ASP B CA 1
ATOM 3739 C C . ASP B 1 163 ? -1.438 4.391 9.289 1 96.38 163 ASP B C 1
ATOM 3741 O O . ASP B 1 163 ? -2.627 4.184 9.539 1 96.38 163 ASP B O 1
ATOM 3745 N N . ILE B 1 164 ? -0.953 5.469 8.789 1 98.38 164 ILE B N 1
ATOM 3746 C CA . ILE B 1 164 ? -1.844 6.582 8.477 1 98.38 164 ILE B CA 1
ATOM 3747 C C . ILE B 1 164 ? -2.832 6.16 7.391 1 98.38 164 ILE B C 1
ATOM 3749 O O . ILE B 1 164 ? -4.043 6.355 7.535 1 98.38 164 ILE B O 1
ATOM 3753 N N . LEU B 1 165 ? -2.342 5.574 6.34 1 98.5 165 LEU B N 1
ATOM 3754 C CA . LEU B 1 165 ? -3.174 5.195 5.203 1 98.5 165 LEU B CA 1
ATOM 3755 C C . LEU B 1 165 ? -4.195 4.137 5.605 1 98.5 165 LEU B C 1
ATOM 3757 O O . LEU B 1 165 ? -5.344 4.176 5.156 1 98.5 165 LEU B O 1
ATOM 3761 N N . GLU B 1 166 ? -3.766 3.178 6.422 1 96.94 166 GLU B N 1
ATOM 3762 C CA . GLU B 1 166 ? -4.734 2.195 6.898 1 96.94 166 GLU B CA 1
ATOM 3763 C C . GLU B 1 166 ? -5.922 2.877 7.57 1 96.94 166 GLU B C 1
ATOM 3765 O O . GLU B 1 166 ? -7.074 2.529 7.309 1 96.94 166 GLU B O 1
ATOM 3770 N N . TYR B 1 167 ? -5.688 3.812 8.398 1 98.06 167 TYR B N 1
ATOM 3771 C CA . TYR B 1 167 ? -6.734 4.512 9.125 1 98.06 167 TYR B CA 1
ATOM 3772 C C . TYR B 1 167 ? -7.652 5.27 8.18 1 98.06 167 TYR B C 1
ATOM 3774 O O . TYR B 1 167 ? -8.875 5.102 8.219 1 98.06 167 TYR B O 1
ATOM 3782 N N . ILE B 1 168 ? -7.062 6.105 7.34 1 98.19 168 ILE B N 1
ATOM 3783 C CA . ILE B 1 168 ? -7.93 6.965 6.543 1 98.19 168 ILE B CA 1
ATOM 3784 C C . ILE B 1 168 ? -8.695 6.125 5.523 1 98.19 168 ILE B C 1
ATOM 3786 O O . ILE B 1 168 ? -9.836 6.438 5.184 1 98.19 168 ILE B O 1
ATOM 3790 N N . HIS B 1 169 ? -8.086 5.039 4.98 1 96.88 169 HIS B N 1
ATOM 3791 C CA . HIS B 1 169 ? -8.805 4.141 4.078 1 96.88 169 HIS B CA 1
ATOM 3792 C C . HIS B 1 169 ? -9.984 3.484 4.777 1 96.88 169 HIS B C 1
ATOM 3794 O O . HIS B 1 169 ? -11.062 3.342 4.188 1 96.88 169 HIS B O 1
ATOM 3800 N N . GLU B 1 170 ? -9.758 3.072 6.039 1 94.81 170 GLU B N 1
ATOM 3801 C CA . GLU B 1 170 ? -10.828 2.449 6.809 1 94.81 170 GLU B CA 1
ATOM 3802 C C . GLU B 1 170 ? -11.969 3.426 7.051 1 94.81 170 GLU B C 1
ATOM 3804 O O . GLU B 1 170 ? -13.109 3.012 7.301 1 94.81 170 GLU B O 1
ATOM 3809 N N . HIS B 1 171 ? -11.648 4.641 6.973 1 96.75 171 HIS B N 1
ATOM 3810 C CA . HIS B 1 171 ? -12.68 5.66 7.129 1 96.75 171 HIS B CA 1
ATOM 3811 C C . HIS B 1 171 ? -13.133 6.195 5.773 1 96.75 171 HIS B C 1
ATOM 3813 O O . HIS B 1 171 ? -13.617 7.324 5.68 1 96.75 171 HIS B O 1
ATOM 3819 N N . GLU B 1 172 ? -12.82 5.5 4.758 1 96.25 172 GLU B N 1
ATOM 3820 C CA . GLU B 1 172 ? -13.383 5.625 3.418 1 96.25 172 GLU B CA 1
ATOM 3821 C C . GLU B 1 172 ? -12.672 6.715 2.619 1 96.25 172 GLU B C 1
ATOM 3823 O O . GLU B 1 172 ? -13.109 7.07 1.521 1 96.25 172 GLU B O 1
ATOM 3828 N N . TYR B 1 173 ? -11.547 7.234 3.141 1 97.69 173 TYR B N 1
ATOM 3829 C CA . TYR B 1 173 ? -10.867 8.32 2.443 1 97.69 173 TYR B CA 1
ATOM 3830 C C . TYR B 1 173 ? -9.508 7.879 1.919 1 97.69 173 TYR B C 1
ATOM 3832 O O . TYR B 1 173 ? -8.875 6.992 2.498 1 97.69 173 TYR B O 1
ATOM 3840 N N . VAL B 1 174 ? -9.102 8.477 0.847 1 98.06 174 VAL B N 1
ATOM 3841 C CA . VAL B 1 174 ? -7.734 8.414 0.343 1 98.06 174 VAL B CA 1
ATOM 3842 C C . VAL B 1 174 ? -7.117 9.812 0.364 1 98.06 174 VAL B C 1
ATOM 3844 O O . VAL B 1 174 ? -7.836 10.812 0.415 1 98.06 174 VAL B O 1
ATOM 3847 N N . HIS B 1 175 ? -5.816 9.906 0.359 1 98.19 175 HIS B N 1
ATOM 3848 C CA . HIS B 1 175 ? -5.145 11.195 0.491 1 98.19 175 HIS B CA 1
ATOM 3849 C C . HIS B 1 175 ? -4.957 11.859 -0.869 1 98.19 175 HIS B C 1
ATOM 3851 O O . HIS B 1 175 ? -5.309 13.023 -1.049 1 98.19 175 HIS B O 1
ATOM 3857 N N . GLY B 1 176 ? -4.316 11.125 -1.782 1 97.38 176 GLY B N 1
ATOM 3858 C CA . GLY B 1 176 ? -4.195 11.562 -3.164 1 97.38 176 GLY B CA 1
ATOM 3859 C C . GLY B 1 176 ? -2.992 12.461 -3.402 1 97.38 176 GLY B C 1
ATOM 3860 O O . GLY B 1 176 ? -2.697 12.82 -4.543 1 97.38 176 GLY B O 1
ATOM 3861 N N . ASP B 1 177 ? -2.221 12.766 -2.338 1 97.56 177 ASP B N 1
ATOM 3862 C CA . ASP B 1 177 ? -1.104 13.688 -2.541 1 97.56 177 ASP B CA 1
ATOM 3863 C C . ASP B 1 177 ? -0.022 13.477 -1.483 1 97.56 177 ASP B C 1
ATOM 3865 O O . ASP B 1 177 ? 0.433 14.43 -0.854 1 97.56 177 ASP B O 1
ATOM 3869 N N . ILE B 1 178 ? 0.391 12.273 -1.285 1 98.5 178 ILE B N 1
ATOM 3870 C CA . ILE B 1 178 ? 1.479 11.938 -0.37 1 98.5 178 ILE B CA 1
ATOM 3871 C C . ILE B 1 178 ? 2.807 12.422 -0.947 1 98.5 178 ILE B C 1
ATOM 3873 O O . ILE B 1 178 ? 3.143 12.117 -2.092 1 98.5 178 ILE B O 1
ATOM 3877 N N . LYS B 1 179 ? 3.525 13.172 -0.161 1 98.19 179 LYS B N 1
ATOM 3878 C CA . LYS B 1 179 ? 4.867 13.633 -0.512 1 98.19 179 LYS B CA 1
ATOM 3879 C C . LYS B 1 179 ? 5.59 14.203 0.706 1 98.19 179 LYS B C 1
ATOM 3881 O O . LYS B 1 179 ? 4.969 14.469 1.737 1 98.19 179 LYS B O 1
ATOM 3886 N N . ALA B 1 180 ? 6.863 14.422 0.583 1 97.25 180 ALA B N 1
ATOM 3887 C CA . ALA B 1 180 ? 7.688 14.859 1.705 1 97.25 180 ALA B CA 1
ATOM 3888 C C . ALA B 1 180 ? 7.203 16.203 2.242 1 97.25 180 ALA B C 1
ATOM 3890 O O . ALA B 1 180 ? 7.234 16.453 3.451 1 97.25 180 ALA B O 1
ATOM 3891 N N . SER B 1 181 ? 6.68 17.094 1.362 1 96.94 181 SER B N 1
ATOM 3892 C CA . SER B 1 181 ? 6.262 18.438 1.782 1 96.94 181 SER B CA 1
ATOM 3893 C C . SER B 1 181 ? 4.926 18.391 2.52 1 96.94 181 SER B C 1
ATOM 3895 O O . SER B 1 181 ? 4.535 19.359 3.17 1 96.94 181 SER B O 1
ATOM 3897 N N . ASN B 1 182 ? 4.25 17.234 2.41 1 96.88 182 ASN B N 1
ATOM 3898 C CA . ASN B 1 182 ? 2.99 17.062 3.125 1 96.88 182 ASN B CA 1
ATOM 3899 C C . ASN B 1 182 ? 3.162 16.188 4.367 1 96.88 182 ASN B C 1
ATOM 3901 O O . ASN B 1 182 ? 2.178 15.75 4.961 1 96.88 182 ASN B O 1
ATOM 3905 N N . LEU B 1 183 ? 4.387 15.859 4.648 1 97.12 183 LEU B N 1
ATOM 3906 C CA . LEU B 1 183 ? 4.738 15.18 5.891 1 97.12 183 LEU B CA 1
ATOM 3907 C C . LEU B 1 183 ? 5.461 16.125 6.844 1 97.12 183 LEU B C 1
ATOM 3909 O O . LEU B 1 183 ? 6.574 16.578 6.559 1 97.12 183 LEU B O 1
ATOM 3913 N N . LEU B 1 184 ? 4.797 16.422 7.945 1 96 184 LEU B N 1
ATOM 3914 C CA . LEU B 1 184 ? 5.355 17.391 8.891 1 96 184 LEU B CA 1
ATOM 3915 C C . LEU B 1 184 ? 5.691 16.719 10.219 1 96 184 LEU B C 1
ATOM 3917 O O . LEU B 1 184 ? 5.016 15.766 10.625 1 96 184 LEU B O 1
ATOM 3921 N N . LEU B 1 185 ? 6.688 17.234 10.836 1 92.75 185 LEU B N 1
ATOM 3922 C CA . LEU B 1 185 ? 7.066 16.766 12.164 1 92.75 185 LEU B CA 1
ATOM 3923 C C . LEU B 1 185 ? 6.207 17.406 13.242 1 92.75 185 LEU B C 1
ATOM 3925 O O . LEU B 1 185 ? 5.773 18.562 13.086 1 92.75 185 LEU B O 1
ATOM 3929 N N . ASN B 1 186 ? 5.93 16.641 14.234 1 92.44 186 ASN B N 1
ATOM 3930 C CA . ASN B 1 186 ? 5.297 17.234 15.406 1 92.44 186 ASN B CA 1
ATOM 3931 C C . ASN B 1 186 ? 6.113 18.406 15.938 1 92.44 186 ASN B C 1
ATOM 3933 O O . ASN B 1 186 ? 7.344 18.359 15.977 1 92.44 186 ASN B O 1
ATOM 3937 N N . TYR B 1 187 ? 5.402 19.359 16.359 1 90 187 TYR B N 1
ATOM 3938 C CA . TYR B 1 187 ? 6.062 20.594 16.812 1 90 187 TYR B CA 1
ATOM 3939 C C . TYR B 1 187 ? 6.867 20.344 18.078 1 90 187 TYR B C 1
ATOM 3941 O O . TYR B 1 187 ? 7.98 20.844 18.234 1 90 187 TYR B O 1
ATOM 3949 N N . LYS B 1 188 ? 6.348 19.578 19 1 87.38 188 LYS B N 1
ATOM 3950 C CA . LYS B 1 188 ? 6.977 19.344 20.297 1 87.38 188 LYS B CA 1
ATOM 3951 C C . LYS B 1 188 ? 7.832 18.078 20.281 1 87.38 188 LYS B C 1
ATOM 3953 O O . LYS B 1 188 ? 8.836 18 20.984 1 87.38 188 LYS B O 1
ATOM 3958 N 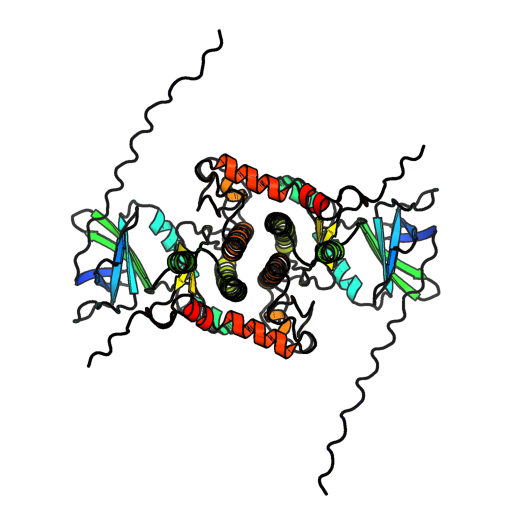N . ASN B 1 189 ? 7.395 17.094 19.5 1 86.75 189 ASN B N 1
ATOM 3959 C CA . ASN B 1 189 ? 8.102 15.82 19.359 1 86.75 189 ASN B CA 1
ATOM 3960 C C . ASN B 1 189 ? 8.477 15.539 17.922 1 86.75 189 ASN B C 1
ATOM 3962 O O . ASN B 1 189 ? 7.77 14.812 17.219 1 86.75 189 ASN B O 1
ATOM 3966 N N . PRO B 1 190 ? 9.609 15.961 17.562 1 83.69 190 PRO B N 1
ATOM 3967 C CA . PRO B 1 190 ? 9.984 15.875 16.156 1 83.69 190 PRO B CA 1
ATOM 3968 C C . PRO B 1 190 ? 10.133 14.438 15.664 1 83.69 190 PRO B C 1
ATOM 3970 O O . PRO B 1 190 ? 10.344 14.203 14.469 1 83.69 190 PRO B O 1
ATOM 3973 N N . ASP B 1 191 ? 9.992 13.477 16.516 1 83.75 191 ASP B N 1
ATOM 3974 C CA . ASP B 1 191 ? 10.062 12.078 16.109 1 83.75 191 ASP B CA 1
ATOM 3975 C C . ASP B 1 191 ? 8.719 11.594 15.578 1 83.75 191 ASP B C 1
ATOM 3977 O O . ASP B 1 191 ? 8.617 10.477 15.055 1 83.75 191 ASP B O 1
ATOM 3981 N N . GLN B 1 192 ? 7.809 12.391 15.719 1 92.06 192 GLN B N 1
ATOM 3982 C CA . GLN B 1 192 ? 6.484 12.031 15.227 1 92.06 192 GLN B CA 1
ATOM 3983 C C . GLN B 1 192 ? 6.18 12.742 13.906 1 92.06 192 GLN B C 1
ATOM 3985 O O . GLN B 1 192 ? 6.371 13.953 13.789 1 92.06 192 GLN B O 1
ATOM 3990 N N . VAL B 1 193 ? 5.77 11.953 12.914 1 94.62 193 VAL B N 1
ATOM 3991 C CA . VAL B 1 193 ? 5.504 12.461 11.578 1 94.62 193 VAL B CA 1
ATOM 3992 C C . VAL B 1 193 ? 4.004 12.43 11.289 1 94.62 193 VAL B C 1
ATOM 3994 O O . VAL B 1 193 ? 3.334 11.438 11.586 1 94.62 193 VAL B O 1
ATOM 3997 N N . TYR B 1 194 ? 3.525 13.492 10.719 1 97.19 194 TYR B N 1
ATOM 3998 C CA . TYR B 1 194 ? 2.105 13.625 10.406 1 97.19 194 TYR B CA 1
ATOM 3999 C C . TYR B 1 194 ? 1.897 13.906 8.922 1 97.19 194 TYR B C 1
ATOM 4001 O O . TYR B 1 194 ? 2.639 14.688 8.32 1 97.19 194 TYR B O 1
ATOM 4009 N N . LEU B 1 195 ? 0.967 13.156 8.336 1 98.25 195 LEU B N 1
ATOM 4010 C CA . LEU B 1 195 ? 0.531 13.453 6.98 1 98.25 195 LEU B CA 1
ATOM 4011 C C . LEU B 1 195 ? -0.556 14.523 6.98 1 98.25 195 LEU B C 1
ATOM 4013 O O . LEU B 1 195 ? -1.636 14.32 7.539 1 98.25 195 LEU B O 1
ATOM 4017 N N . VAL B 1 196 ? -0.265 15.664 6.383 1 96.06 196 VAL B N 1
ATOM 4018 C CA . VAL B 1 196 ? -1.186 16.797 6.375 1 96.06 196 VAL B CA 1
ATOM 4019 C C . VAL B 1 196 ? -1.646 17.078 4.949 1 96.06 196 VAL B C 1
ATOM 4021 O O . VAL B 1 196 ? -1.421 16.266 4.043 1 96.06 196 VAL B O 1
ATOM 4024 N N . ASP B 1 197 ? -2.406 18.141 4.73 1 92.5 197 ASP B N 1
ATOM 4025 C CA . ASP B 1 197 ? -2.904 18.625 3.451 1 92.5 197 ASP B CA 1
ATOM 4026 C C . ASP B 1 197 ? -3.844 17.609 2.801 1 92.5 197 ASP B C 1
ATOM 4028 O O . ASP B 1 197 ? -3.48 16.953 1.824 1 92.5 197 ASP B O 1
ATOM 4032 N N . TYR B 1 198 ? -4.992 17.594 3.242 1 95.12 198 TYR B N 1
ATOM 4033 C CA . TYR B 1 198 ? -6.035 16.719 2.723 1 95.12 198 TYR B CA 1
ATOM 4034 C C . TYR B 1 198 ? -6.902 17.438 1.701 1 95.12 198 TYR B C 1
ATOM 4036 O O . TYR B 1 198 ? -8.109 17.219 1.634 1 95.12 198 TYR B O 1
ATOM 4044 N N . GLY B 1 199 ? -6.316 18.359 0.958 1 91.19 199 GLY B N 1
ATOM 4045 C CA . GLY B 1 199 ? -7.02 19.125 -0.054 1 91.19 199 GLY B CA 1
ATOM 4046 C C . GLY B 1 199 ? -7.504 18.281 -1.22 1 91.19 199 GLY B C 1
ATOM 4047 O O . GLY B 1 199 ? -8.461 18.656 -1.905 1 91.19 199 GLY B O 1
ATOM 4048 N N . LEU B 1 200 ? -6.879 17.172 -1.44 1 93.5 200 LEU B N 1
ATOM 4049 C CA . LEU B 1 200 ? -7.25 16.281 -2.537 1 93.5 200 LEU B CA 1
ATOM 4050 C C . LEU B 1 200 ? -7.844 14.984 -2.006 1 93.5 200 LEU B C 1
ATOM 4052 O O . LEU B 1 200 ? -8.031 14.031 -2.76 1 93.5 200 LEU B O 1
ATOM 4056 N N . ALA B 1 201 ? -8.039 14.961 -0.715 1 95.81 201 ALA B N 1
ATOM 4057 C CA . ALA B 1 201 ? -8.648 13.766 -0.14 1 95.81 201 ALA B CA 1
ATOM 4058 C C . ALA B 1 201 ? -9.984 13.453 -0.813 1 95.81 201 ALA B C 1
ATOM 4060 O O . ALA B 1 201 ? -10.734 14.359 -1.178 1 95.81 201 ALA B O 1
ATOM 4061 N N . TYR B 1 202 ? -10.266 12.195 -0.97 1 96.38 202 TYR B N 1
ATOM 4062 C CA . TYR B 1 202 ? -11.445 11.734 -1.695 1 96.38 202 TYR B CA 1
ATOM 4063 C C . TYR B 1 202 ? -12.102 10.562 -0.984 1 96.38 202 TYR B C 1
ATOM 4065 O O . TYR B 1 202 ? -11.414 9.625 -0.554 1 96.38 202 TYR B O 1
ATOM 4073 N N . ARG B 1 203 ? -13.367 10.656 -0.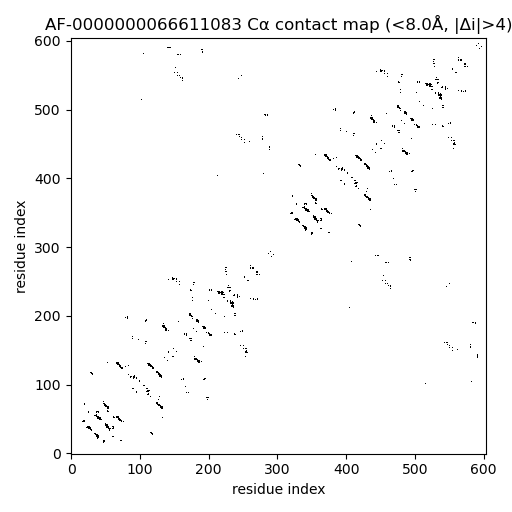818 1 96.56 203 ARG B N 1
ATOM 4074 C CA . ARG B 1 203 ? -14.102 9.547 -0.228 1 96.56 203 ARG B CA 1
ATOM 4075 C C . ARG B 1 203 ? -14.367 8.461 -1.264 1 96.56 203 ARG B C 1
ATOM 4077 O O . ARG B 1 203 ? -15.367 8.516 -1.986 1 96.56 203 ARG B O 1
ATOM 4084 N N . TYR B 1 204 ? -13.633 7.434 -1.312 1 95.56 204 TYR B N 1
ATOM 4085 C CA . TYR B 1 204 ? -13.555 6.512 -2.439 1 95.56 204 TYR B CA 1
ATOM 4086 C C . TYR B 1 204 ? -14.625 5.43 -2.332 1 95.56 204 TYR B C 1
ATOM 4088 O O . TYR B 1 204 ? -14.953 4.77 -3.322 1 95.56 204 TYR B O 1
ATOM 4096 N N . CYS B 1 205 ? -15.211 5.207 -1.153 1 93.31 205 CYS B N 1
ATOM 4097 C CA . CYS B 1 205 ? -16.219 4.16 -0.982 1 93.31 205 CYS B CA 1
ATOM 4098 C C . CYS B 1 205 ? -17.281 4.582 0.024 1 93.31 205 CYS B C 1
ATOM 4100 O O . CYS B 1 205 ? -17.453 3.932 1.056 1 93.31 205 CYS B O 1
ATOM 4102 N N . PRO B 1 206 ? -18.016 5.566 -0.324 1 92.75 206 PRO B N 1
ATOM 4103 C CA . PRO B 1 206 ? -19.078 6.012 0.595 1 92.75 206 PRO B CA 1
ATOM 4104 C C . PRO B 1 206 ? -20.094 4.918 0.892 1 92.75 206 PRO B C 1
ATOM 4106 O O . PRO B 1 206 ? -20.672 4.344 -0.032 1 92.75 206 PRO B O 1
ATOM 4109 N N . GLU B 1 207 ? -20.203 4.629 2.129 1 88.94 207 GLU B N 1
ATOM 4110 C CA . GLU B 1 207 ? -21.156 3.629 2.613 1 88.94 207 GLU B CA 1
ATOM 4111 C C . GLU B 1 207 ? -20.859 2.256 2.014 1 88.94 207 GLU B C 1
ATOM 4113 O O . GLU B 1 207 ? -21.781 1.521 1.655 1 88.94 207 GLU B O 1
ATOM 4118 N N . GLY B 1 208 ? -19.672 2.08 1.683 1 83.94 208 GLY B N 1
ATOM 4119 C CA . GLY B 1 208 ? -19.234 0.761 1.252 1 83.94 208 GLY B CA 1
ATOM 4120 C C . GLY B 1 208 ? -19.328 0.565 -0.25 1 83.94 208 GLY B C 1
ATOM 4121 O O . GLY B 1 208 ? -18.969 -0.496 -0.764 1 83.94 208 GLY B O 1
ATOM 4122 N N . VAL B 1 209 ? -19.688 1.585 -0.92 1 87.69 209 VAL B N 1
ATOM 4123 C CA . VAL B 1 209 ? -19.844 1.465 -2.367 1 87.69 209 VAL B CA 1
ATOM 4124 C C . VAL B 1 209 ? -18.656 2.129 -3.064 1 87.69 209 VAL B C 1
ATOM 4126 O O . VAL B 1 209 ? -18.516 3.354 -3.027 1 87.69 209 VAL B O 1
ATOM 4129 N N . HIS B 1 210 ? -17.906 1.337 -3.723 1 88.06 210 HIS B N 1
ATOM 4130 C CA . HIS B 1 210 ? -16.719 1.848 -4.402 1 88.06 210 HIS B CA 1
ATOM 4131 C C . HIS B 1 210 ? -17.109 2.715 -5.598 1 88.06 210 HIS B C 1
ATOM 4133 O O . HIS B 1 210 ? -18.047 2.396 -6.324 1 88.06 210 HIS B O 1
ATOM 4139 N N . LYS B 1 211 ? -16.344 3.734 -5.723 1 89.31 211 LYS B N 1
ATOM 4140 C CA . LYS B 1 211 ? -16.531 4.578 -6.898 1 89.31 211 LYS B CA 1
ATOM 4141 C C . LYS B 1 211 ? -16.109 3.85 -8.172 1 89.31 211 LYS B C 1
ATOM 4143 O O . LYS B 1 211 ? -15.117 3.121 -8.18 1 89.31 211 LYS B O 1
ATOM 4148 N N . GLU B 1 212 ? -16.875 4.109 -9.172 1 87.94 212 GLU B N 1
ATOM 4149 C CA . GLU B 1 212 ? -16.609 3.451 -10.445 1 87.94 212 GLU B CA 1
ATOM 4150 C C . GLU B 1 212 ? -15.344 4.016 -11.109 1 87.94 212 GLU B C 1
ATOM 4152 O O . GLU B 1 212 ? -15.047 5.203 -10.969 1 87.94 212 GLU B O 1
ATOM 4157 N N . TYR B 1 213 ? -14.711 3.166 -11.758 1 90.12 213 TYR B N 1
ATOM 4158 C CA . TYR B 1 213 ? -13.586 3.609 -12.578 1 90.12 213 TYR B CA 1
ATOM 4159 C C . TYR B 1 213 ? -14.07 4.414 -13.781 1 90.12 213 TYR B C 1
ATOM 4161 O O . TYR B 1 213 ? -14.672 3.859 -14.703 1 90.12 213 TYR B O 1
ATOM 4169 N N . LYS B 1 214 ? -13.852 5.652 -13.812 1 93.38 214 LYS B N 1
ATOM 4170 C CA . LYS B 1 214 ? -14.273 6.547 -14.891 1 93.38 214 LYS B CA 1
ATOM 4171 C C . LYS B 1 214 ? -13.273 7.68 -15.094 1 93.38 214 LYS B C 1
ATOM 4173 O O . LYS B 1 214 ? -12.891 8.352 -14.133 1 93.38 214 LYS B O 1
ATOM 4178 N N . GLU B 1 215 ? -12.836 7.789 -16.312 1 94.38 215 GLU B N 1
ATOM 4179 C CA . GLU B 1 215 ? -11.914 8.867 -16.656 1 94.38 215 GLU B CA 1
ATOM 4180 C C . GLU B 1 215 ? -12.648 10.195 -16.812 1 94.38 215 GLU B C 1
ATOM 4182 O O . GLU B 1 215 ? -13.734 10.25 -17.391 1 94.38 215 GLU B O 1
ATOM 4187 N N . ASP B 1 216 ? -12.141 11.164 -16.25 1 95.25 216 ASP B N 1
ATOM 4188 C CA . ASP B 1 216 ? -12.648 12.531 -16.344 1 95.25 216 ASP B CA 1
ATOM 4189 C C . ASP B 1 216 ? -11.562 13.484 -16.844 1 95.25 216 ASP B C 1
ATOM 4191 O O . ASP B 1 216 ? -10.641 13.836 -16.094 1 95.25 216 ASP B O 1
ATOM 4195 N N . PRO B 1 217 ? -11.695 13.953 -18.031 1 93.88 217 PRO B N 1
ATOM 4196 C CA . PRO B 1 217 ? -10.664 14.812 -18.625 1 93.88 217 PRO B CA 1
ATOM 4197 C C . PRO B 1 217 ? -10.398 16.078 -17.797 1 93.88 217 PRO B C 1
ATOM 4199 O O . PRO B 1 217 ? -9.297 16.625 -17.844 1 93.88 217 PRO B O 1
ATOM 4202 N N . LYS B 1 218 ? -11.375 16.516 -17.078 1 94 218 LYS B N 1
ATOM 4203 C CA . LYS B 1 218 ? -11.242 17.75 -16.297 1 94 218 LYS B CA 1
ATOM 4204 C C . LYS B 1 218 ? -10.375 17.516 -15.062 1 94 218 LYS B C 1
ATOM 4206 O O . LYS B 1 218 ? -9.945 18.484 -14.422 1 94 218 LYS B O 1
ATOM 4211 N N . ARG B 1 219 ? -10.109 16.312 -14.789 1 94.81 219 ARG B N 1
ATOM 4212 C CA . ARG B 1 219 ? -9.391 16 -13.555 1 94.81 219 ARG B CA 1
ATOM 4213 C C . ARG B 1 219 ? -8.031 15.367 -13.852 1 94.81 219 ARG B C 1
ATOM 4215 O O . ARG B 1 219 ? -7.398 14.805 -12.961 1 94.81 219 ARG B O 1
ATOM 4222 N N . CYS B 1 220 ? -7.621 15.43 -15 1 96.12 220 CYS B N 1
ATOM 4223 C CA . CYS B 1 220 ? -6.363 14.797 -15.391 1 96.12 220 CYS B CA 1
ATOM 4224 C C . CYS B 1 220 ? -5.188 15.43 -14.656 1 96.12 220 CYS B C 1
ATOM 4226 O O . CYS B 1 220 ? -5.133 16.656 -14.492 1 96.12 220 CYS B O 1
ATOM 4228 N N . HIS B 1 221 ? -4.312 14.617 -14.164 1 96.75 221 HIS B N 1
ATOM 4229 C CA . HIS B 1 221 ? -3.02 14.984 -13.602 1 96.75 221 HIS B CA 1
ATOM 4230 C C . HIS B 1 221 ? -3.182 15.633 -12.234 1 96.75 221 HIS B C 1
ATOM 4232 O O . HIS B 1 221 ? -2.273 16.312 -11.75 1 96.75 221 HIS B O 1
ATOM 4238 N N . ASP B 1 222 ? -4.359 15.516 -11.633 1 94.81 222 ASP B N 1
ATOM 4239 C CA . ASP B 1 222 ? -4.539 16.031 -10.281 1 94.81 222 ASP B CA 1
ATOM 4240 C C . ASP B 1 222 ? -3.465 15.492 -9.344 1 94.81 222 ASP B C 1
ATOM 4242 O O . ASP B 1 222 ? -3.082 14.32 -9.43 1 94.81 222 ASP B O 1
ATOM 4246 N N . GLY B 1 223 ? -2.977 16.344 -8.461 1 95.56 223 GLY B N 1
ATOM 4247 C CA . GLY B 1 223 ? -1.916 15.969 -7.535 1 95.56 223 GLY B CA 1
ATOM 4248 C C . GLY B 1 223 ? -0.574 16.578 -7.895 1 95.56 223 GLY B C 1
ATOM 4249 O O . GLY B 1 223 ? -0.515 17.625 -8.555 1 95.56 223 GLY B O 1
ATOM 4250 N N . THR B 1 224 ? 0.448 16.047 -7.371 1 97.75 224 THR B N 1
ATOM 4251 C CA . THR B 1 224 ? 1.803 16.453 -7.707 1 97.75 224 THR B CA 1
ATOM 4252 C C . THR B 1 224 ? 2.354 15.633 -8.867 1 97.75 224 THR B C 1
ATOM 4254 O O . THR B 1 224 ? 2.506 14.414 -8.75 1 97.75 224 THR B O 1
ATOM 4257 N N . ILE B 1 225 ? 2.713 16.203 -9.914 1 98 225 ILE B N 1
ATOM 4258 C CA . ILE B 1 225 ? 2.986 15.594 -11.203 1 98 225 ILE B CA 1
ATOM 4259 C C . ILE B 1 225 ? 4.012 14.477 -11.039 1 98 225 ILE B C 1
ATOM 4261 O O . ILE B 1 225 ? 3.871 13.406 -11.641 1 98 225 ILE B O 1
ATOM 4265 N N . GLU B 1 226 ? 4.984 14.672 -10.242 1 96.69 226 GLU B N 1
ATOM 4266 C CA . GLU B 1 226 ? 6.07 13.719 -10.078 1 96.69 226 GLU B CA 1
ATOM 4267 C C . GLU B 1 226 ? 5.586 12.453 -9.375 1 96.69 226 GLU B C 1
ATOM 4269 O O . GLU B 1 226 ? 6.117 11.359 -9.609 1 96.69 226 GLU B O 1
ATOM 4274 N N . PHE B 1 227 ? 4.492 12.625 -8.602 1 98.12 227 PHE B N 1
ATOM 4275 C CA . PHE B 1 227 ? 4.156 11.523 -7.707 1 98.12 227 PHE B CA 1
ATOM 4276 C C . PHE B 1 227 ? 2.766 10.977 -8.023 1 98.12 227 PHE B C 1
ATOM 4278 O O . PHE B 1 227 ? 2.406 9.883 -7.582 1 98.12 227 PHE B O 1
ATOM 4285 N N . THR B 1 228 ? 1.931 11.805 -8.711 1 98.44 228 THR B N 1
ATOM 4286 C CA . THR B 1 228 ? 0.54 11.398 -8.875 1 98.44 228 THR B CA 1
ATOM 4287 C C . THR B 1 228 ? 0.45 10.047 -9.578 1 98.44 228 THR B C 1
ATOM 4289 O O . THR B 1 228 ? 1.351 9.672 -10.328 1 98.44 228 THR B O 1
ATOM 4292 N N . SER B 1 229 ? -0.61 9.297 -9.32 1 97.88 229 SER B N 1
ATOM 4293 C CA . SER B 1 229 ? -0.771 7.945 -9.836 1 97.88 229 SER B CA 1
ATOM 4294 C C . SER B 1 229 ? -1.129 7.961 -11.32 1 97.88 229 SER B C 1
ATOM 4296 O O . SER B 1 229 ? -1.576 8.984 -11.844 1 97.88 229 SER B O 1
ATOM 4298 N N . ILE B 1 230 ? -0.977 6.863 -11.961 1 96.88 230 ILE B N 1
ATOM 4299 C CA . ILE B 1 230 ? -1.346 6.715 -13.367 1 96.88 230 ILE B CA 1
ATOM 4300 C C . ILE B 1 230 ? -2.836 6.996 -13.539 1 96.88 230 ILE B C 1
ATOM 4302 O O . ILE B 1 230 ? -3.234 7.707 -14.469 1 96.88 230 ILE B O 1
ATOM 4306 N N . ASP B 1 231 ? -3.672 6.449 -12.695 1 96.62 231 ASP B N 1
ATOM 4307 C CA . ASP B 1 231 ? -5.109 6.707 -12.75 1 96.62 231 ASP B CA 1
ATOM 4308 C C . ASP B 1 231 ? -5.406 8.203 -12.648 1 96.62 231 ASP B C 1
ATOM 4310 O O . ASP B 1 231 ? -6.254 8.719 -13.367 1 96.62 231 ASP B O 1
ATOM 4314 N N . ALA B 1 232 ? -4.715 8.867 -11.742 1 97.69 232 ALA B N 1
ATOM 4315 C CA . ALA B 1 232 ? -4.926 10.305 -11.586 1 97.69 232 ALA B CA 1
ATOM 4316 C C . ALA B 1 232 ? -4.512 11.062 -12.852 1 97.69 232 ALA B C 1
ATOM 4318 O O . ALA B 1 232 ? -5.156 12.039 -13.234 1 97.69 232 ALA B O 1
ATOM 4319 N N . HIS B 1 233 ? -3.418 10.633 -13.5 1 98 233 HIS B N 1
ATOM 4320 C CA . HIS B 1 233 ? -3.031 11.211 -14.781 1 98 233 HIS B CA 1
ATOM 4321 C C . HIS B 1 233 ? -4.164 11.117 -15.789 1 98 233 HIS B C 1
ATOM 4323 O O . HIS B 1 233 ? -4.324 12 -16.641 1 98 233 HIS B O 1
ATOM 4329 N N . ASN B 1 234 ? -4.941 10.109 -15.672 1 96.62 234 ASN B N 1
ATOM 4330 C CA . ASN B 1 234 ? -6.02 9.852 -16.625 1 96.62 234 ASN B CA 1
ATOM 4331 C C . ASN B 1 234 ? -7.336 10.469 -16.156 1 96.62 234 ASN B C 1
ATOM 4333 O O . ASN B 1 234 ? -8.367 10.297 -16.797 1 96.62 234 ASN B O 1
ATOM 4337 N N . GLY B 1 235 ? -7.363 11.047 -15.008 1 97.06 235 GLY B N 1
ATOM 4338 C CA . GLY B 1 235 ? -8.539 11.727 -14.5 1 97.06 235 GLY B CA 1
ATOM 4339 C C . GLY B 1 235 ? -9.477 10.812 -13.727 1 97.06 235 GLY B C 1
ATOM 4340 O O . GLY B 1 235 ? -10.648 11.141 -13.523 1 97.06 235 GLY B O 1
ATOM 4341 N N . VAL B 1 236 ? -8.977 9.664 -13.422 1 96.19 236 VAL B N 1
ATOM 4342 C CA . VAL B 1 236 ? -9.773 8.727 -12.633 1 96.19 236 VAL B CA 1
ATOM 4343 C C . VAL B 1 236 ? -9.781 9.172 -11.172 1 96.19 236 VAL B C 1
ATOM 4345 O O . VAL B 1 236 ? -8.797 9.719 -10.68 1 96.19 236 VAL B O 1
ATOM 4348 N N . ALA B 1 237 ? -10.844 8.875 -10.469 1 94.94 237 ALA B N 1
ATOM 4349 C CA . ALA B 1 237 ? -10.969 9.234 -9.055 1 94.94 237 ALA B CA 1
ATOM 4350 C C . ALA B 1 237 ? -9.859 8.586 -8.227 1 94.94 237 ALA B C 1
ATOM 4352 O O . ALA B 1 237 ? -9.477 7.441 -8.484 1 94.94 237 ALA B O 1
ATOM 4353 N N . PRO B 1 238 ? -9.359 9.312 -7.234 1 95.56 238 PRO B N 1
ATOM 4354 C CA . PRO B 1 238 ? -8.344 8.734 -6.352 1 95.56 238 PRO B CA 1
ATOM 4355 C C . PRO B 1 238 ? -8.805 7.441 -5.688 1 95.56 238 PRO B C 1
ATOM 4357 O O . PRO B 1 238 ? -9.992 7.289 -5.379 1 95.56 238 PRO B O 1
ATOM 4360 N N . SER B 1 239 ? -7.844 6.535 -5.477 1 95.75 239 SER B N 1
ATOM 4361 C CA . SER B 1 239 ? -8.133 5.223 -4.902 1 95.75 239 SER B CA 1
ATOM 4362 C C . SER B 1 239 ? -7.059 4.809 -3.902 1 95.75 239 SER B C 1
ATOM 4364 O O . SER B 1 239 ? -6.012 5.453 -3.805 1 95.75 239 SER B O 1
ATOM 4366 N N . ARG B 1 240 ? -7.367 3.756 -3.146 1 95.81 240 ARG B N 1
ATOM 4367 C CA . ARG B 1 240 ? -6.379 3.207 -2.225 1 95.81 240 ARG B CA 1
ATOM 4368 C C . ARG B 1 240 ? -5.121 2.773 -2.965 1 95.81 240 ARG B C 1
ATOM 4370 O O . ARG B 1 240 ? -4.004 3.059 -2.523 1 95.81 240 ARG B O 1
ATOM 4377 N N . ARG B 1 241 ? -5.375 2.139 -4.059 1 95.31 241 ARG B N 1
ATOM 4378 C CA . ARG B 1 241 ? -4.254 1.716 -4.895 1 95.31 241 ARG B CA 1
ATOM 4379 C C . ARG B 1 241 ? -3.408 2.91 -5.32 1 95.31 241 ARG B C 1
ATOM 4381 O O . ARG B 1 241 ? -2.18 2.832 -5.34 1 95.31 241 ARG B O 1
ATOM 4388 N N . GLY B 1 242 ? -4.078 3.947 -5.652 1 97.38 242 GLY B N 1
ATOM 4389 C CA . GLY B 1 242 ? -3.375 5.164 -6.031 1 97.38 242 GLY B CA 1
ATOM 4390 C C . GLY B 1 242 ? -2.48 5.703 -4.934 1 97.38 242 GLY B C 1
ATOM 4391 O O . GLY B 1 242 ? -1.354 6.129 -5.191 1 97.38 242 GLY B O 1
ATOM 4392 N N . ASP B 1 243 ? -2.967 5.691 -3.697 1 98.5 243 ASP B N 1
ATOM 4393 C CA . ASP B 1 243 ? -2.166 6.125 -2.555 1 98.5 243 ASP B CA 1
ATOM 4394 C C . ASP B 1 243 ? -0.889 5.297 -2.434 1 98.5 243 ASP B C 1
ATOM 4396 O O . ASP B 1 243 ? 0.184 5.836 -2.158 1 98.5 243 ASP B O 1
ATOM 4400 N N . LEU B 1 244 ? -0.99 4.051 -2.652 1 97.5 244 LEU B N 1
ATOM 4401 C CA . LEU B 1 244 ? 0.145 3.146 -2.498 1 97.5 244 LEU B CA 1
ATOM 4402 C C . LEU B 1 244 ? 1.148 3.336 -3.631 1 97.5 244 LEU B C 1
ATOM 4404 O O . LEU B 1 244 ? 2.359 3.25 -3.416 1 97.5 244 LEU B O 1
ATOM 4408 N N . GLU B 1 245 ? 0.609 3.535 -4.781 1 97.75 245 GLU B N 1
ATOM 4409 C CA . GLU B 1 245 ? 1.474 3.865 -5.91 1 97.75 245 GLU B CA 1
ATOM 4410 C C . GLU B 1 245 ? 2.283 5.129 -5.633 1 97.75 245 GLU B C 1
ATOM 4412 O O . GLU B 1 245 ? 3.494 5.16 -5.867 1 97.75 245 GLU B O 1
ATOM 4417 N N . ILE B 1 246 ? 1.649 6.125 -5.145 1 98.5 246 ILE B N 1
ATOM 4418 C CA . ILE B 1 246 ? 2.289 7.391 -4.812 1 98.5 246 ILE B CA 1
ATOM 4419 C C . ILE B 1 246 ? 3.352 7.168 -3.738 1 98.5 246 ILE B C 1
ATOM 4421 O O . ILE B 1 246 ? 4.477 7.664 -3.857 1 98.5 246 ILE B O 1
ATOM 4425 N N . LEU B 1 247 ? 2.986 6.426 -2.711 1 98.38 247 LEU B N 1
ATOM 4426 C CA . LEU B 1 247 ? 3.953 6.117 -1.663 1 98.38 247 LEU B CA 1
ATOM 4427 C C . LEU B 1 247 ? 5.172 5.402 -2.24 1 98.38 247 LEU B C 1
ATOM 4429 O O . LEU B 1 247 ? 6.309 5.703 -1.866 1 98.38 247 LEU B O 1
ATOM 4433 N N . GLY B 1 248 ? 4.941 4.473 -3.135 1 97.25 248 GLY B N 1
ATOM 4434 C CA . GLY B 1 248 ? 6.047 3.793 -3.787 1 97.25 248 GLY B CA 1
ATOM 4435 C C . GLY B 1 248 ? 7 4.742 -4.492 1 97.25 248 GLY B C 1
ATOM 4436 O O . GLY B 1 248 ? 8.219 4.602 -4.383 1 97.25 248 GLY B O 1
ATOM 4437 N N . TYR B 1 249 ? 6.445 5.691 -5.254 1 98 249 TYR B N 1
ATOM 4438 C CA . TYR B 1 249 ? 7.277 6.684 -5.926 1 98 249 TYR B CA 1
ATOM 4439 C C . TYR B 1 249 ? 8.094 7.488 -4.918 1 98 249 TYR B C 1
ATOM 4441 O O . TYR B 1 249 ? 9.281 7.734 -5.125 1 98 249 TYR B O 1
ATOM 4449 N N . CYS B 1 250 ? 7.461 7.852 -3.803 1 97.75 250 CYS B N 1
ATOM 4450 C CA . CYS B 1 250 ? 8.156 8.609 -2.766 1 97.75 250 CYS B CA 1
ATOM 4451 C C . CYS B 1 250 ? 9.32 7.809 -2.197 1 97.75 250 CYS B C 1
ATOM 4453 O O . CYS B 1 250 ? 10.438 8.328 -2.084 1 97.75 250 CYS B O 1
ATOM 4455 N N . MET B 1 251 ? 9.078 6.559 -1.893 1 96 251 MET B N 1
ATOM 4456 C CA . MET B 1 251 ? 10.109 5.703 -1.316 1 96 251 MET B CA 1
ATOM 4457 C C . MET B 1 251 ? 11.312 5.59 -2.252 1 96 251 MET B C 1
ATOM 4459 O O . MET B 1 251 ? 12.453 5.707 -1.817 1 96 251 MET B O 1
ATOM 4463 N N . ILE B 1 252 ? 11.023 5.391 -3.51 1 94.94 252 ILE B N 1
ATOM 4464 C CA . ILE B 1 252 ? 12.086 5.238 -4.492 1 94.94 252 ILE B CA 1
ATOM 4465 C C . ILE B 1 252 ? 12.875 6.543 -4.609 1 94.94 252 ILE B C 1
ATOM 4467 O O . ILE B 1 252 ? 14.102 6.535 -4.633 1 94.94 252 ILE B O 1
ATOM 4471 N N . GLN B 1 253 ? 12.18 7.633 -4.684 1 95.88 253 GLN B N 1
ATOM 4472 C CA . GLN B 1 253 ? 12.867 8.914 -4.766 1 95.88 253 GLN B CA 1
ATOM 4473 C C . GLN B 1 253 ? 13.734 9.156 -3.531 1 95.88 253 GLN B C 1
ATOM 4475 O O . GLN B 1 253 ? 14.883 9.586 -3.646 1 95.88 253 GLN B O 1
ATOM 4480 N N . TRP B 1 254 ? 13.203 8.875 -2.357 1 95.25 254 TRP B N 1
ATOM 4481 C CA . TRP B 1 254 ? 13.93 9.109 -1.111 1 95.25 254 TRP B CA 1
ATOM 4482 C C . TRP B 1 254 ? 15.195 8.258 -1.053 1 95.25 254 TRP B C 1
ATOM 4484 O O . TRP B 1 254 ? 16.203 8.68 -0.486 1 95.25 254 TRP B O 1
ATOM 4494 N N . LEU B 1 255 ? 15.109 7.059 -1.646 1 90.94 255 LEU B N 1
ATOM 4495 C CA . LEU B 1 255 ? 16.219 6.125 -1.576 1 90.94 255 LEU B CA 1
ATOM 4496 C C . LEU B 1 255 ? 17.266 6.434 -2.654 1 90.94 255 LEU B C 1
ATOM 4498 O O . LEU B 1 255 ? 18.453 6.242 -2.443 1 90.94 255 LEU B O 1
ATOM 4502 N N . THR B 1 256 ? 16.719 6.941 -3.838 1 90.81 256 THR B N 1
ATOM 4503 C CA . THR B 1 256 ? 17.625 6.984 -4.984 1 90.81 256 THR B CA 1
ATOM 4504 C C . THR B 1 256 ? 17.875 8.43 -5.418 1 90.81 256 THR B C 1
ATOM 4506 O O . THR B 1 256 ? 18.75 8.688 -6.25 1 90.81 256 THR B O 1
ATOM 4509 N N . GLY B 1 257 ? 17.125 9.328 -4.977 1 91.12 257 GLY B N 1
ATOM 4510 C CA . GLY B 1 257 ? 17.359 10.75 -5.211 1 91.12 257 GLY B CA 1
ATOM 4511 C C . GLY B 1 257 ? 16.531 11.312 -6.348 1 91.12 257 GLY B C 1
ATOM 4512 O O . GLY B 1 257 ? 16.344 12.523 -6.445 1 91.12 257 GLY B O 1
ATOM 4513 N N . HIS B 1 258 ? 16.078 10.398 -7.188 1 93.38 258 HIS B N 1
ATOM 4514 C CA . HIS B 1 258 ? 15.266 10.906 -8.289 1 93.38 258 HIS B CA 1
ATOM 4515 C C . HIS B 1 258 ? 14.391 9.805 -8.883 1 93.38 258 HIS B C 1
ATOM 4517 O O . HIS B 1 258 ? 14.711 8.625 -8.758 1 93.38 258 HIS B O 1
ATOM 4523 N N . LEU B 1 259 ? 13.359 10.227 -9.5 1 95.31 259 LEU B N 1
ATOM 4524 C CA . LEU B 1 259 ? 12.508 9.367 -10.305 1 95.31 259 LEU B CA 1
ATOM 4525 C C . LEU B 1 259 ? 12.875 9.453 -11.781 1 95.31 259 LEU B C 1
ATOM 4527 O O . LEU B 1 259 ? 13.43 10.461 -12.227 1 95.31 259 LEU B O 1
ATOM 4531 N N . PRO B 1 260 ? 12.57 8.453 -12.57 1 92.44 260 PRO B N 1
ATOM 4532 C CA . PRO B 1 260 ? 13.031 8.383 -13.961 1 92.44 260 PRO B CA 1
ATOM 4533 C C . PRO B 1 260 ? 12.453 9.5 -14.828 1 92.44 260 PRO B C 1
ATOM 4535 O O . PRO B 1 260 ? 13.062 9.883 -15.836 1 92.44 260 PRO B O 1
ATOM 4538 N N . TRP B 1 261 ? 11.383 10.047 -14.477 1 96.25 261 TRP B N 1
ATOM 4539 C CA . TRP B 1 261 ? 10.695 10.992 -15.344 1 96.25 261 TRP B CA 1
ATOM 4540 C C . TRP B 1 261 ? 10.891 12.422 -14.852 1 96.25 261 TRP B C 1
ATOM 4542 O O . TRP B 1 261 ? 10.266 13.352 -15.367 1 96.25 261 TRP B O 1
ATOM 4552 N N . GLU B 1 262 ? 11.742 12.688 -13.914 1 95.56 262 GLU B N 1
ATOM 4553 C CA . GLU B 1 262 ? 11.906 14.008 -13.305 1 95.56 262 GLU B CA 1
ATOM 4554 C C . GLU B 1 262 ? 12.609 14.969 -14.25 1 95.56 262 GLU B C 1
ATOM 4556 O O . GLU B 1 262 ? 12.625 16.188 -14.016 1 95.56 262 GLU B O 1
ATOM 4561 N N . ASP B 1 263 ? 13.125 14.469 -15.305 1 94.56 263 ASP B N 1
ATOM 4562 C CA . ASP B 1 263 ? 13.852 15.305 -16.25 1 94.56 263 ASP B CA 1
ATOM 4563 C C . ASP B 1 263 ? 12.891 16.156 -17.078 1 94.56 263 ASP B C 1
ATOM 4565 O O . ASP B 1 263 ? 13.312 17.125 -17.734 1 94.56 263 ASP B O 1
ATOM 4569 N N . ASN B 1 264 ? 11.609 15.852 -17.094 1 96.12 264 ASN B N 1
ATOM 4570 C CA . ASN B 1 264 ? 10.641 16.594 -17.891 1 96.12 264 ASN B CA 1
ATOM 4571 C C . ASN B 1 264 ? 9.281 16.672 -17.188 1 96.12 264 ASN B C 1
ATOM 4573 O O . ASN B 1 264 ? 8.266 16.297 -17.766 1 96.12 264 ASN B O 1
ATOM 4577 N N . LEU B 1 265 ? 9.234 17.328 -16.031 1 96.81 265 LEU B N 1
ATOM 4578 C CA . LEU B 1 265 ? 8.023 17.406 -15.227 1 96.81 265 LEU B CA 1
ATOM 4579 C C . LEU B 1 265 ? 7.062 18.438 -15.797 1 96.81 265 LEU B C 1
ATOM 4581 O O . LEU B 1 265 ? 5.887 18.469 -15.422 1 96.81 265 LEU B O 1
ATOM 4585 N N . LYS B 1 266 ? 7.461 19.312 -16.688 1 97.31 266 LYS B N 1
ATOM 4586 C CA . LYS B 1 266 ? 6.613 20.344 -17.266 1 97.31 266 LYS B CA 1
ATOM 4587 C C . LYS B 1 266 ? 5.633 19.75 -18.281 1 97.31 266 LYS B C 1
ATOM 4589 O O . LYS B 1 266 ? 4.66 20.406 -18.672 1 97.31 266 LYS B O 1
ATOM 4594 N N . ASP B 1 267 ? 5.902 18.547 -18.672 1 97.94 267 ASP B N 1
ATOM 4595 C CA . ASP B 1 267 ? 5.043 17.828 -19.625 1 97.94 267 ASP B CA 1
ATOM 4596 C C . ASP B 1 267 ? 4.293 16.688 -18.938 1 97.94 267 ASP B C 1
ATOM 4598 O O . ASP B 1 267 ? 4.789 15.562 -18.875 1 97.94 267 ASP B O 1
ATOM 4602 N N . PRO B 1 268 ? 3.123 16.922 -18.5 1 97.81 268 PRO B N 1
ATOM 4603 C CA . PRO B 1 268 ? 2.373 15.898 -17.781 1 97.81 268 PRO B CA 1
ATOM 4604 C C . PRO B 1 268 ? 2.127 14.648 -18.609 1 97.81 268 PRO B C 1
ATOM 4606 O O . PRO B 1 268 ? 2.076 13.539 -18.062 1 97.81 268 PRO B O 1
ATOM 4609 N N . LYS B 1 269 ? 1.926 14.852 -19.859 1 97.5 269 LYS B N 1
ATOM 4610 C CA . LYS B 1 269 ? 1.694 13.703 -20.734 1 97.5 269 LYS B CA 1
ATOM 4611 C C . LYS B 1 269 ? 2.932 12.812 -20.812 1 97.5 269 LYS B C 1
ATOM 4613 O O . LYS B 1 269 ? 2.82 11.586 -20.812 1 97.5 269 LYS B O 1
ATOM 4618 N N . TYR B 1 270 ? 4.074 13.469 -20.891 1 97.25 270 TYR B N 1
ATOM 4619 C CA . TYR B 1 270 ? 5.328 12.727 -20.875 1 97.25 270 TYR B CA 1
ATOM 4620 C C . TYR B 1 270 ? 5.457 11.898 -19.594 1 97.25 270 TYR B C 1
ATOM 4622 O O . TYR B 1 270 ? 5.82 10.727 -19.641 1 97.25 270 TYR B O 1
ATOM 4630 N N . VAL B 1 271 ? 5.16 12.469 -18.484 1 97.81 271 VAL B N 1
ATOM 4631 C CA . VAL B 1 271 ? 5.285 11.805 -17.188 1 97.81 271 VAL B CA 1
ATOM 4632 C C . VAL B 1 271 ? 4.312 10.633 -17.109 1 97.81 271 VAL B C 1
ATOM 4634 O O . VAL B 1 271 ? 4.691 9.523 -16.719 1 97.81 271 VAL B O 1
ATOM 4637 N N . ARG B 1 272 ? 3.072 10.875 -17.5 1 97.19 272 ARG B N 1
ATOM 4638 C CA . ARG B 1 272 ? 2.057 9.828 -17.547 1 97.19 272 ARG B CA 1
ATOM 4639 C C . ARG B 1 272 ? 2.521 8.656 -18.406 1 97.19 272 ARG B C 1
ATOM 4641 O O . ARG B 1 272 ? 2.492 7.508 -17.953 1 97.19 272 ARG B O 1
ATOM 4648 N N . ASP B 1 273 ? 2.967 8.977 -19.594 1 95.5 273 ASP B N 1
ATOM 4649 C CA . ASP B 1 273 ? 3.365 7.938 -20.531 1 95.5 273 ASP B CA 1
ATOM 4650 C C . ASP B 1 273 ? 4.582 7.168 -20.016 1 95.5 273 ASP B C 1
ATOM 4652 O O . ASP B 1 273 ? 4.703 5.961 -20.25 1 95.5 273 ASP B O 1
ATOM 4656 N N . SER B 1 274 ? 5.516 7.848 -19.375 1 93.94 274 SER B N 1
ATOM 4657 C CA . SER B 1 274 ? 6.66 7.188 -18.75 1 93.94 274 SER B CA 1
ATOM 4658 C C . SER B 1 274 ? 6.211 6.176 -17.703 1 93.94 274 SER B C 1
ATOM 4660 O O . SER B 1 274 ? 6.664 5.031 -17.703 1 93.94 274 SER B O 1
ATOM 4662 N N . LYS B 1 275 ? 5.289 6.559 -16.875 1 94.62 275 LYS B N 1
ATOM 4663 C CA . LYS B 1 275 ? 4.785 5.672 -15.836 1 94.62 275 LYS B CA 1
ATOM 4664 C C . LYS B 1 275 ? 4.074 4.461 -16.438 1 94.62 275 LYS B C 1
ATOM 4666 O O . LYS B 1 275 ? 4.246 3.336 -15.969 1 94.62 275 LYS B O 1
ATOM 4671 N N . ILE B 1 276 ? 3.32 4.727 -17.438 1 92.69 276 ILE B N 1
ATOM 4672 C CA . ILE B 1 276 ? 2.604 3.646 -18.094 1 92.69 276 ILE B CA 1
ATOM 4673 C C . ILE B 1 276 ? 3.604 2.67 -18.719 1 92.69 276 ILE B C 1
ATOM 4675 O O . ILE B 1 276 ? 3.42 1.452 -18.641 1 92.69 276 ILE B O 1
ATOM 4679 N N . ARG B 1 277 ? 4.637 3.176 -19.312 1 89.44 277 ARG B N 1
ATOM 4680 C CA . ARG B 1 277 ? 5.668 2.326 -19.891 1 89.44 277 ARG B CA 1
ATOM 4681 C C . ARG B 1 277 ? 6.328 1.453 -18.828 1 89.44 277 ARG B C 1
ATOM 4683 O O . ARG B 1 277 ? 6.613 0.279 -19.078 1 89.44 277 ARG B O 1
ATOM 4690 N N . TYR B 1 278 ? 6.543 1.985 -17.688 1 87.69 278 TYR B N 1
ATOM 4691 C CA . TYR B 1 278 ? 7.16 1.229 -16.609 1 87.69 278 TYR B CA 1
ATOM 4692 C C . TYR B 1 278 ? 6.215 0.151 -16.094 1 87.69 278 TYR B C 1
ATOM 4694 O O . TYR B 1 278 ? 6.66 -0.896 -15.609 1 87.69 278 TYR B O 1
ATOM 4702 N N . ARG B 1 279 ? 4.973 0.392 -16.203 1 85.69 279 ARG B N 1
ATOM 4703 C CA . ARG B 1 279 ? 3.984 -0.586 -15.75 1 85.69 279 ARG B CA 1
ATOM 4704 C C . ARG B 1 279 ? 3.863 -1.732 -16.75 1 85.69 279 ARG B C 1
ATOM 4706 O O . ARG B 1 279 ? 3.643 -2.881 -16.359 1 85.69 279 ARG B O 1
ATOM 4713 N N . GLU B 1 280 ? 3.977 -1.534 -18.062 1 79.38 280 GLU B N 1
ATOM 4714 C CA . GLU B 1 280 ? 3.654 -2.504 -19.094 1 79.38 280 GLU B CA 1
ATOM 4715 C C . GLU B 1 280 ? 4.902 -3.252 -19.562 1 79.38 280 GLU B C 1
ATOM 4717 O O . GLU B 1 280 ? 4.812 -4.391 -20.031 1 79.38 280 GLU B O 1
ATOM 4722 N N . ASN B 1 281 ? 6.035 -2.674 -19.609 1 66.25 281 ASN B N 1
ATOM 4723 C CA . ASN B 1 281 ? 7.188 -3.303 -20.25 1 66.25 281 ASN B CA 1
ATOM 4724 C C . ASN B 1 281 ? 8.297 -3.586 -19.234 1 66.25 281 ASN B C 1
ATOM 4726 O O . ASN B 1 281 ? 8.812 -2.666 -18.609 1 66.25 281 ASN B O 1
ATOM 4730 N N . ILE B 1 282 ? 8.32 -4.852 -18.922 1 60.53 282 ILE B N 1
ATOM 4731 C CA . ILE B 1 282 ? 9.469 -5.195 -18.094 1 60.53 282 ILE B CA 1
ATOM 4732 C C . ILE B 1 282 ? 10.664 -5.551 -18.969 1 60.53 282 ILE B C 1
ATOM 4734 O O . ILE B 1 282 ? 11.742 -5.879 -18.469 1 60.53 282 ILE B O 1
ATOM 4738 N N . ALA B 1 283 ? 10.469 -5.531 -20.234 1 55.78 283 ALA B N 1
ATOM 4739 C CA . ALA B 1 283 ? 11.492 -6.004 -21.172 1 55.78 283 ALA B CA 1
ATOM 4740 C C . ALA B 1 283 ? 12.891 -5.617 -20.688 1 55.78 283 ALA B C 1
ATOM 4742 O O . ALA B 1 283 ? 13.836 -6.391 -20.844 1 55.78 283 ALA B O 1
ATOM 4743 N N . SER B 1 284 ? 12.977 -4.461 -20.188 1 53.28 284 SER B N 1
ATOM 4744 C CA . SER B 1 284 ? 14.328 -4.086 -19.812 1 53.28 284 SER B CA 1
ATOM 4745 C C . SER B 1 284 ? 14.805 -4.879 -18.594 1 53.28 284 SER B C 1
ATOM 4747 O O . SER B 1 284 ? 16 -5.02 -18.375 1 53.28 284 SER B O 1
ATOM 4749 N N . LEU B 1 285 ? 13.883 -5.105 -17.766 1 50.5 285 LEU B N 1
ATOM 4750 C CA . LEU B 1 285 ? 14.266 -5.879 -16.594 1 50.5 285 LEU B CA 1
ATOM 4751 C C . LEU B 1 285 ? 15 -7.152 -16.984 1 50.5 285 LEU B C 1
ATOM 4753 O O . LEU B 1 285 ? 16 -7.516 -16.375 1 50.5 285 LEU B O 1
ATOM 4757 N N . MET B 1 286 ? 14.414 -7.848 -18.047 1 51.91 286 MET B N 1
ATOM 4758 C CA . MET B 1 286 ? 14.914 -9.148 -18.484 1 51.91 286 MET B CA 1
ATOM 4759 C C . MET B 1 286 ? 16.219 -8.992 -19.25 1 51.91 286 MET B C 1
ATOM 4761 O O . MET B 1 286 ? 17.062 -9.891 -19.234 1 51.91 286 MET B O 1
ATOM 4765 N N . ASP B 1 287 ? 16.281 -7.945 -19.969 1 54.12 287 ASP B N 1
ATOM 4766 C CA . ASP B 1 287 ? 17.516 -7.77 -20.703 1 54.12 287 ASP B CA 1
ATOM 4767 C C . ASP B 1 287 ? 18.719 -7.699 -19.766 1 54.12 287 ASP B C 1
ATOM 4769 O O . ASP B 1 287 ? 19.797 -8.203 -20.078 1 54.12 287 ASP B O 1
ATOM 4773 N N . LYS B 1 288 ? 18.5 -7.016 -18.766 1 49.28 288 LYS B N 1
ATOM 4774 C CA . LYS B 1 288 ? 19.609 -6.895 -17.828 1 49.28 288 LYS B CA 1
ATOM 4775 C C . LYS B 1 288 ? 19.797 -8.188 -17.031 1 49.28 288 LYS B C 1
ATOM 4777 O O . LYS B 1 288 ? 20.922 -8.539 -16.672 1 49.28 288 LYS B O 1
ATOM 4782 N N . CYS B 1 289 ? 18.766 -8.719 -16.641 1 45.94 289 CYS B N 1
ATOM 4783 C CA . CYS B 1 289 ? 18.875 -9.953 -15.875 1 45.94 289 CYS B CA 1
ATOM 4784 C C . CYS B 1 289 ? 19.391 -11.094 -16.734 1 45.94 289 CYS B C 1
ATOM 4786 O O . CYS B 1 289 ? 19.984 -12.047 -16.219 1 45.94 289 CYS B O 1
ATOM 4788 N N . PHE B 1 290 ? 18.969 -11.148 -18.062 1 44.44 290 PHE B N 1
ATOM 4789 C CA . PHE B 1 290 ? 19.438 -12.172 -19 1 44.44 290 PHE B CA 1
ATOM 4790 C C . PHE B 1 290 ? 20.25 -11.547 -20.125 1 44.44 290 PHE B C 1
ATOM 4792 O O . PHE B 1 290 ? 19.703 -11.289 -21.203 1 44.44 290 PHE B O 1
ATOM 4799 N N . PRO B 1 291 ? 21.281 -10.984 -19.75 1 42.81 291 PRO B N 1
ATOM 4800 C CA . PRO B 1 291 ? 22.062 -10.43 -20.859 1 42.81 291 PRO B CA 1
ATOM 4801 C C . PRO B 1 291 ? 22.172 -11.391 -22.031 1 42.81 291 PRO B C 1
ATOM 4803 O O . PRO B 1 291 ? 21.906 -12.586 -21.891 1 42.81 291 PRO B O 1
ATOM 4806 N N . GLU B 1 292 ? 22.5 -11 -23.297 1 43.03 292 GLU B N 1
ATOM 4807 C CA . GLU B 1 292 ? 22.656 -11.672 -24.578 1 43.03 292 GLU B CA 1
ATOM 4808 C C . GLU B 1 292 ? 23.172 -13.102 -24.406 1 43.03 292 GLU B C 1
ATOM 4810 O O . GLU B 1 292 ? 22.844 -13.984 -25.203 1 43.03 292 GLU B O 1
ATOM 4815 N N . LYS B 1 293 ? 24.141 -13.367 -23.703 1 41.81 293 LYS B N 1
ATOM 4816 C CA . LYS B 1 293 ? 24.766 -14.68 -23.859 1 41.81 293 LYS B CA 1
ATOM 4817 C C . LYS B 1 293 ? 23.844 -15.789 -23.359 1 41.81 293 LYS B C 1
ATOM 4819 O O . LYS B 1 293 ? 23.891 -16.922 -23.875 1 41.81 293 LYS B O 1
ATOM 4824 N N . ASN B 1 294 ? 23.312 -15.797 -22.203 1 39.44 294 ASN B N 1
ATOM 4825 C CA . ASN B 1 294 ? 22.641 -16.969 -21.656 1 39.44 294 ASN B CA 1
ATOM 4826 C C . ASN B 1 294 ? 21.109 -16.828 -21.719 1 39.44 294 ASN B C 1
ATOM 4828 O O . ASN B 1 294 ? 20.438 -16.953 -20.688 1 39.44 294 ASN B O 1
ATOM 4832 N N . LYS B 1 295 ? 20.641 -16.188 -22.688 1 41.59 295 LYS B N 1
ATOM 4833 C CA . LYS B 1 295 ? 19.203 -16.266 -22.953 1 41.59 295 LYS B CA 1
ATOM 4834 C C . LYS B 1 295 ? 18.75 -17.719 -23.109 1 41.59 295 LYS B C 1
ATOM 4836 O O . LYS B 1 295 ? 19.391 -18.484 -23.844 1 41.59 295 LYS B O 1
ATOM 4841 N N . PRO B 1 296 ? 18 -18.391 -22.312 1 36.47 296 PRO B N 1
ATOM 4842 C CA . PRO B 1 296 ? 17.641 -19.75 -22.703 1 36.47 296 PRO B CA 1
ATOM 4843 C C . PRO B 1 296 ? 17.344 -19.875 -24.203 1 36.47 296 PRO B C 1
ATOM 4845 O O . PRO B 1 296 ? 16.672 -19.016 -24.766 1 36.47 296 PRO B O 1
ATOM 4848 N N . GLU B 1 297 ? 18.203 -20.438 -25.031 1 31.19 297 GLU B N 1
ATOM 4849 C CA . GLU B 1 297 ? 18.047 -20.797 -26.438 1 31.19 297 GLU B CA 1
ATOM 4850 C C . GLU B 1 297 ? 16.656 -21.375 -26.703 1 31.19 297 GLU B C 1
ATOM 4852 O O . GLU B 1 297 ? 16.266 -22.359 -26.062 1 31.19 297 GLU B O 1
ATOM 4857 N N . ALA B 1 298 ? 15.641 -20.656 -26.953 1 33.41 298 ALA B N 1
ATOM 4858 C CA . ALA B 1 298 ? 14.633 -21.359 -27.75 1 33.41 298 ALA B CA 1
ATOM 4859 C C . ALA B 1 298 ? 15.273 -22.156 -28.875 1 33.41 298 ALA B C 1
ATOM 4861 O O . ALA B 1 298 ? 15.961 -21.594 -29.734 1 33.41 298 ALA B O 1
ATOM 4862 N N . LYS B 1 299 ? 15.664 -23.422 -28.672 1 29.59 299 LYS B N 1
ATOM 4863 C CA . LYS B 1 299 ? 16.062 -24.312 -29.766 1 29.59 299 LYS B CA 1
ATOM 4864 C C . LYS B 1 299 ? 15.195 -24.078 -31 1 29.59 299 LYS B C 1
ATOM 4866 O O . LYS B 1 299 ? 13.969 -24.156 -30.922 1 29.59 299 LYS B O 1
ATOM 4871 N N . GLU B 1 300 ? 15.633 -23.391 -31.922 1 25.11 300 GLU B N 1
ATOM 4872 C CA . GLU B 1 300 ? 15.203 -23.531 -33.312 1 25.11 300 GLU B CA 1
ATOM 4873 C C . GLU B 1 300 ? 15.188 -24.984 -33.75 1 25.11 300 GLU B C 1
ATOM 4875 O O . GLU B 1 300 ? 16.219 -25.656 -33.719 1 25.11 300 GLU B O 1
ATOM 4880 N N . ARG B 1 301 ? 14.211 -25.844 -33.531 1 23.16 301 ARG B N 1
ATOM 4881 C CA . ARG B 1 301 ? 14.086 -27.047 -34.375 1 23.16 301 ARG B CA 1
ATOM 4882 C C . ARG B 1 301 ? 14.203 -26.688 -35.844 1 23.16 301 ARG B C 1
ATOM 4884 O O . ARG B 1 301 ? 13.398 -25.922 -36.375 1 23.16 301 ARG B O 1
ATOM 4891 N N . ASN B 1 302 ? 15.414 -26.703 -36.312 1 20.14 302 ASN B N 1
ATOM 4892 C CA . ASN B 1 302 ? 15.484 -27.25 -37.688 1 20.14 302 ASN B CA 1
ATOM 4893 C C . ASN B 1 302 ? 15.008 -28.688 -37.719 1 20.14 302 ASN B C 1
ATOM 4895 O O . ASN B 1 302 ? 15.367 -29.5 -36.875 1 20.14 302 ASN B O 1
#

Radius of gyration: 27.98 Å; Cα contacts (8 Å, |Δi|>4): 1123; chains: 2; bounding box: 46×90×95 Å

InterPro domains:
  IPR000719 Protein kinase domain [PF00069] (41-272)
  IPR000719 Protein kinase domain [PS50011] (37-302)
  IPR000719 Protein kinase domain [SM00220] (37-300)
  IPR008271 Serine/threonine-protein kinase, active site [PS00108] (173-185)
  IPR011009 Protein kinase-like domain superfamily [SSF56112] (31-290)
  IPR017441 Protein kinase, ATP binding site [PS00107] (43-71)
  IPR050235 Casein kinase 1/Serine/threonine-protein kinase-like [PTHR11909] (34-293)